Protein 1JK8 (pdb70)

Structure (mmCIF, N/CA/C/O backbone):
data_1JK8
#
_entry.id   1JK8
#
_cell.length_a   66.034
_cell.length_b   42.862
_cell.length_c   87.467
_cell.angle_alpha   90.00
_cell.angle_beta   102.48
_cell.angle_gamma   90.00
#
_symmetry.space_group_name_H-M   'P 1 21 1'
#
loop_
_entity.id
_entity.type
_entity.pdbx_description
1 polymer 'MHC class II HLA-DQ8'
2 polymer 'MHC class II HLA-DQ8'
3 polymer 'insulin B peptide'
4 non-polymer 2-acetamido-2-deoxy-beta-D-glucopyranose
5 water water
#
loop_
_atom_site.group_PDB
_atom_site.id
_atom_site.type_symbol
_atom_site.label_atom_id
_atom_site.label_alt_id
_atom_site.label_comp_id
_atom_site.label_asym_id
_atom_site.label_entity_id
_atom_site.label_seq_id
_atom_site.pdbx_PDB_ins_code
_atom_site.Cartn_x
_atom_site.Cartn_y
_atom_site.Cartn_z
_atom_site.occupancy
_atom_site.B_iso_or_equiv
_atom_site.auth_seq_id
_atom_site.auth_comp_id
_atom_site.auth_asym_id
_atom_site.auth_atom_id
_atom_site.pdbx_PDB_model_num
ATOM 1 N N . VAL A 1 1 ? 26.674 -17.143 18.583 1.00 40.11 2 VAL A N 1
ATOM 2 C CA . VAL A 1 1 ? 27.355 -17.752 19.760 1.00 38.99 2 VAL A CA 1
ATOM 3 C C . VAL A 1 1 ? 28.341 -16.745 20.359 1.00 38.21 2 VAL A C 1
ATOM 4 O O . VAL A 1 1 ? 29.206 -17.100 21.164 1.00 39.27 2 VAL A O 1
ATOM 8 N N . ALA A 1 2 ? 28.203 -15.483 19.960 1.00 34.33 3 ALA A N 1
ATOM 9 C CA . ALA A 1 2 ? 29.078 -14.430 20.465 1.00 30.88 3 ALA A CA 1
ATOM 10 C C . ALA A 1 2 ? 28.550 -13.954 21.812 1.00 29.03 3 ALA A C 1
ATOM 11 O O . ALA A 1 2 ? 27.344 -13.985 22.051 1.00 31.40 3 ALA A O 1
ATOM 13 N N . ASP A 1 3 ? 29.443 -13.525 22.698 1.00 24.91 4 ASP A N 1
ATOM 14 C CA . ASP A 1 3 ? 29.017 -13.042 24.005 1.00 22.70 4 ASP A CA 1
ATOM 15 C C . ASP A 1 3 ? 28.203 -11.757 23.859 1.00 21.16 4 ASP A C 1
ATOM 16 O O . ASP A 1 3 ? 27.316 -11.481 24.662 1.00 17.54 4 ASP A O 1
ATOM 21 N N . HIS A 1 4 ? 28.514 -10.975 22.829 1.00 20.59 5 HIS A N 1
ATOM 22 C CA . HIS A 1 4 ? 27.808 -9.730 22.572 1.00 19.86 5 HIS A CA 1
ATOM 23 C C . HIS A 1 4 ? 27.721 -9.446 21.087 1.00 20.41 5 HIS A C 1
ATOM 24 O O . HIS A 1 4 ? 28.652 -9.717 20.328 1.00 22.13 5 HIS A O 1
ATOM 31 N N . VAL A 1 5 ? 26.591 -8.884 20.683 1.00 21.53 6 VAL A N 1
ATOM 32 C CA . VAL A 1 5 ? 26.350 -8.537 19.295 1.00 20.26 6 VAL A CA 1
ATOM 33 C C . VAL A 1 5 ? 25.975 -7.067 19.255 1.00 19.84 6 VAL A C 1
ATOM 34 O O . VAL A 1 5 ? 25.115 -6.622 20.018 1.00 17.79 6 VAL A O 1
ATOM 38 N N . ALA A 1 6 ? 26.615 -6.313 18.371 1.00 18.97 7 ALA A N 1
ATOM 39 C CA . ALA A 1 6 ? 26.311 -4.899 18.260 1.00 20.10 7 ALA A CA 1
ATOM 40 C C . ALA A 1 6 ? 26.120 -4.458 16.818 1.00 21.17 7 ALA A C 1
ATOM 41 O O . ALA A 1 6 ? 26.759 -4.975 15.903 1.00 22.16 7 ALA A O 1
ATOM 43 N N . SER A 1 7 ? 25.225 -3.497 16.625 1.00 21.05 8 SER A N 1
ATOM 44 C CA . SER A 1 7 ? 24.971 -2.935 15.308 1.00 20.97 8 SER A CA 1
ATOM 45 C C . SER A 1 7 ? 25.313 -1.450 15.370 1.00 22.26 8 SER A C 1
ATOM 46 O O . SER A 1 7 ? 24.474 -0.617 15.719 1.00 25.96 8 SER A O 1
ATOM 49 N N . TYR A 1 8 ? 26.558 -1.115 15.072 1.00 19.69 9 TYR A N 1
ATOM 50 C CA . TYR A 1 8 ? 26.959 0.273 15.103 1.00 19.93 9 TYR A CA 1
ATOM 51 C C . TYR A 1 8 ? 26.671 0.822 13.728 1.00 22.59 9 TYR A C 1
ATOM 52 O O . TYR A 1 8 ? 27.554 1.267 12.981 1.00 21.45 9 TYR A O 1
ATOM 61 N N . GLY A 1 9 A 25.382 0.751 13.417 1.00 23.60 9 GLY A N 1
ATOM 62 C CA . GLY A 1 9 A 24.881 1.191 12.148 1.00 22.82 9 GLY A CA 1
ATOM 63 C C . GLY A 1 9 A 23.701 0.376 11.652 1.00 23.27 9 GLY A C 1
ATOM 64 O O . GLY A 1 9 A 23.865 -0.524 10.834 1.00 23.97 9 GLY A O 1
ATOM 65 N N . VAL A 1 10 ? 22.513 0.649 12.177 1.00 23.40 10 VAL A N 1
ATOM 66 C CA . VAL A 1 10 ? 21.319 -0.008 11.672 1.00 21.03 10 VAL A CA 1
ATOM 67 C C . VAL A 1 10 ? 20.719 1.135 10.869 1.00 19.68 10 VAL A C 1
ATOM 68 O O . VAL A 1 10 ? 20.103 2.047 11.430 1.00 17.21 10 VAL A O 1
ATOM 72 N N . ASN A 1 11 ? 20.945 1.097 9.556 1.00 19.27 11 ASN A N 1
ATOM 73 C CA . ASN A 1 11 ? 20.466 2.144 8.660 1.00 18.33 11 ASN A CA 1
ATOM 74 C C . ASN A 1 11 ? 19.305 1.656 7.807 1.00 18.32 11 ASN A C 1
ATOM 75 O O . ASN A 1 11 ? 19.380 0.606 7.175 1.00 20.12 11 ASN A O 1
ATOM 80 N N . LEU A 1 12 ? 18.238 2.438 7.784 1.00 18.27 12 LEU A N 1
ATOM 81 C CA . LEU A 1 12 ? 17.049 2.094 7.024 1.00 19.90 12 LEU A CA 1
ATOM 82 C C . LEU A 1 12 ? 16.547 3.264 6.179 1.00 19.84 12 LEU A C 1
ATOM 83 O O . LEU A 1 12 ? 16.585 4.404 6.630 1.00 19.89 12 LEU A O 1
ATOM 88 N N . TYR A 1 13 ? 16.099 2.975 4.954 1.00 18.82 13 TYR A N 1
ATOM 89 C CA . TYR A 1 13 ? 15.539 3.994 4.071 1.00 19.55 13 TYR A CA 1
ATOM 90 C C . TYR A 1 13 ? 14.474 3.401 3.150 1.00 19.43 13 TYR A C 1
ATOM 91 O O . TYR A 1 13 ? 14.752 2.484 2.378 1.00 19.89 13 TYR A O 1
ATOM 100 N N . GLN A 1 14 ? 13.263 3.949 3.237 1.00 19.11 14 GLN A N 1
ATOM 101 C CA . GLN A 1 14 ? 12.099 3.504 2.459 1.00 19.52 14 GLN A CA 1
ATOM 102 C C . GLN A 1 14 ? 11.589 4.528 1.458 1.00 20.07 14 GLN A C 1
ATOM 103 O O . GLN A 1 14 ? 11.579 5.725 1.740 1.00 19.41 14 GLN A O 1
ATOM 109 N N . SER A 1 15 ? 11.113 4.042 0.316 1.00 21.28 15 SER A N 1
ATOM 110 C CA . SER A 1 15 ? 10.565 4.917 -0.714 1.00 22.73 15 SER A CA 1
ATOM 111 C C . SER A 1 15 ? 9.232 5.446 -0.203 1.00 23.60 15 SER A C 1
ATOM 112 O O . SER A 1 15 ? 8.851 6.581 -0.479 1.00 22.63 15 SER A O 1
ATOM 115 N N . TYR A 1 16 ? 8.531 4.617 0.562 1.00 25.70 16 TYR A N 1
ATOM 116 C CA . TYR A 1 16 ? 7.255 5.020 1.128 1.00 27.61 16 TYR A CA 1
ATOM 117 C C . TYR A 1 16 ? 7.506 6.123 2.145 1.00 27.22 16 TYR A C 1
ATOM 118 O O . TYR A 1 16 ? 8.120 5.882 3.185 1.00 26.84 16 TYR A O 1
ATOM 127 N N . GLY A 1 17 ? 7.021 7.323 1.844 1.00 25.97 17 GLY A N 1
ATOM 128 C CA . GLY A 1 17 ? 7.217 8.451 2.734 1.00 25.61 17 GLY A CA 1
ATOM 129 C C . GLY A 1 17 ? 7.765 9.640 1.966 1.00 25.68 17 GLY A C 1
ATOM 130 O O . GLY A 1 17 ? 7.018 10.557 1.634 1.00 26.88 17 GLY A O 1
ATOM 131 N N . PRO A 1 18 ? 9.074 9.665 1.683 1.00 26.44 18 PRO A N 1
ATOM 132 C CA . PRO A 1 18 ? 10.052 8.635 2.058 1.00 26.69 18 PRO A CA 1
ATOM 133 C C . PRO A 1 18 ? 10.374 8.734 3.549 1.00 26.46 18 PRO A C 1
ATOM 134 O O . PRO A 1 18 ? 10.099 9.753 4.184 1.00 27.60 18 PRO A O 1
ATOM 138 N N . SER A 1 19 ? 10.967 7.685 4.105 1.00 25.85 19 SER A N 1
ATOM 139 C CA . SER A 1 19 ? 11.318 7.685 5.520 1.00 23.74 19 SER A CA 1
ATOM 140 C C . SER A 1 19 ? 12.518 6.799 5.786 1.00 23.15 19 SER A C 1
ATOM 141 O O . SER A 1 19 ? 12.821 5.895 5.014 1.00 22.91 19 SER A O 1
ATOM 144 N N . GLY A 1 20 ? 13.198 7.062 6.892 1.00 21.86 20 GLY A N 1
ATOM 145 C CA . GLY A 1 20 ? 14.353 6.269 7.236 1.00 19.03 20 GLY A CA 1
ATOM 146 C C . GLY A 1 20 ? 14.556 6.214 8.730 1.00 17.57 20 GLY A C 1
ATOM 147 O O . GLY A 1 20 ? 13.810 6.832 9.494 1.00 16.49 20 GLY A O 1
ATOM 148 N N . GLN A 1 21 ? 15.571 5.469 9.146 1.00 14.44 21 GLN A N 1
ATOM 149 C CA . GLN A 1 21 ? 15.879 5.346 10.556 1.00 14.55 21 GLN A CA 1
ATOM 150 C C . GLN A 1 21 ? 17.365 5.103 10.744 1.00 14.21 21 GLN A C 1
ATOM 151 O O . GLN A 1 21 ? 18.009 4.447 9.927 1.00 14.47 21 GLN A O 1
ATOM 157 N N . TYR A 1 22 ? 17.922 5.689 11.794 1.00 14.00 22 TYR A N 1
ATOM 158 C CA . TYR A 1 22 ? 19.318 5.460 12.112 1.00 13.60 22 TYR A CA 1
ATOM 159 C C . TYR A 1 22 ? 19.403 5.245 13.615 1.00 14.36 22 TYR A C 1
ATOM 160 O O . TYR A 1 22 ? 18.941 6.070 14.407 1.00 16.11 22 TYR A O 1
ATOM 169 N N . SER A 1 23 ? 19.988 4.125 14.007 1.00 14.43 23 SER A N 1
ATOM 170 C CA . SER A 1 23 ? 20.109 3.806 15.416 1.00 13.94 23 SER A CA 1
ATOM 171 C C . SER A 1 23 ? 21.248 2.839 15.653 1.00 13.19 23 SER A C 1
ATOM 172 O O . SER A 1 23 ? 21.798 2.266 14.721 1.00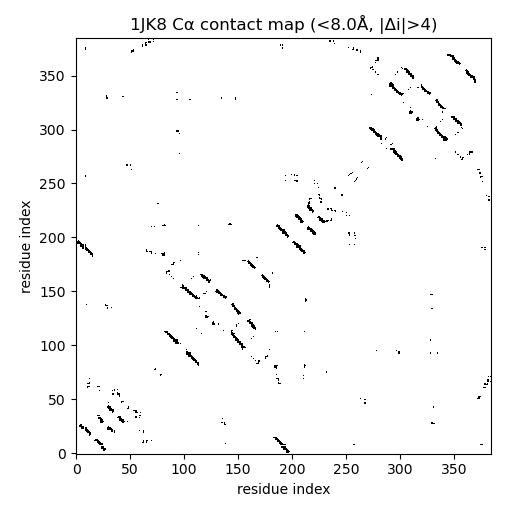 12.94 23 SER A O 1
ATOM 175 N N . HIS A 1 24 ? 21.593 2.667 16.920 1.00 13.81 24 HIS A N 1
ATOM 176 C CA . HIS A 1 24 ? 22.636 1.739 17.305 1.00 13.97 24 HIS A CA 1
ATOM 177 C C . HIS A 1 24 ? 22.023 0.791 18.303 1.00 12.19 24 HIS A C 1
ATOM 178 O O . HIS A 1 24 ? 21.147 1.169 19.072 1.00 10.58 24 HIS A O 1
ATOM 185 N N . GLU A 1 25 ? 22.469 -0.453 18.274 1.00 14.16 25 GLU A N 1
ATOM 186 C CA . GLU A 1 25 ? 21.931 -1.445 19.179 1.00 14.33 25 GLU A CA 1
ATOM 187 C C . GLU A 1 25 ? 23.059 -2.220 19.835 1.00 15.69 25 GLU A C 1
ATOM 188 O O . GLU A 1 25 ? 24.159 -2.322 19.279 1.00 15.25 25 GLU A O 1
ATOM 194 N N . PHE A 1 26 ? 22.780 -2.752 21.021 1.00 14.91 26 PHE A N 1
ATOM 195 C CA . PHE A 1 26 ? 23.745 -3.581 21.723 1.00 14.65 26 PHE A CA 1
ATOM 196 C C . PHE A 1 26 ? 22.979 -4.667 22.474 1.00 14.38 26 PHE A C 1
ATOM 197 O O . PHE A 1 26 ? 22.182 -4.382 23.368 1.00 14.76 26 PHE A O 1
ATOM 205 N N . ASP A 1 27 ? 23.232 -5.911 22.096 1.00 13.84 27 ASP A N 1
ATOM 206 C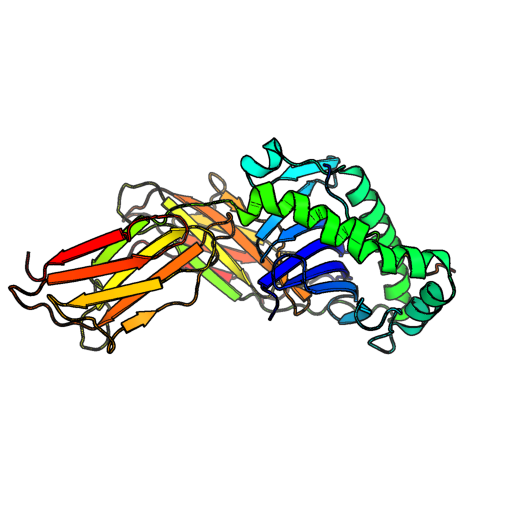 CA . ASP A 1 27 ? 22.569 -7.058 22.690 1.00 14.81 27 ASP A CA 1
ATOM 207 C C . ASP A 1 27 ? 21.059 -6.933 22.560 1.00 16.05 27 ASP A C 1
ATOM 208 O O . ASP A 1 27 ? 20.314 -7.170 23.518 1.00 18.61 27 ASP A O 1
ATOM 213 N N . GLY A 1 28 ? 20.614 -6.542 21.370 1.00 16.14 28 GLY A N 1
ATOM 214 C CA . GLY A 1 28 ? 19.192 -6.429 21.095 1.00 15.35 28 GLY A CA 1
ATOM 215 C C . GLY A 1 28 ? 18.420 -5.224 21.603 1.00 15.32 28 GLY A C 1
ATOM 216 O O . GLY A 1 28 ? 17.205 -5.182 21.430 1.00 17.15 28 GLY A O 1
ATOM 217 N N . ASP A 1 29 ? 19.083 -4.262 22.239 1.00 14.34 29 ASP A N 1
ATOM 218 C CA . ASP A 1 29 ? 18.371 -3.081 22.728 1.00 15.51 29 ASP A CA 1
ATOM 219 C C . ASP A 1 29 ? 18.848 -1.826 21.987 1.00 16.32 29 ASP A C 1
ATOM 220 O O . ASP A 1 29 ? 19.975 -1.777 21.478 1.00 14.99 29 ASP A O 1
ATOM 225 N N . GLU A 1 30 ? 17.979 -0.823 21.904 1.00 15.66 30 GLU A N 1
ATOM 226 C CA . GLU A 1 30 ? 18.318 0.411 21.209 1.00 15.84 30 GLU A CA 1
ATOM 227 C C . GLU A 1 30 ? 19.114 1.364 22.096 1.00 16.71 30 GLU A C 1
ATOM 228 O O . GLU A 1 30 ? 18.614 1.810 23.130 1.00 16.01 30 GLU A O 1
ATOM 234 N N . GLU A 1 31 ? 20.349 1.668 21.697 1.00 15.67 31 GLU A N 1
ATOM 235 C CA . GLU A 1 31 ? 21.182 2.597 22.462 1.00 18.81 31 GLU A CA 1
ATOM 236 C C . GLU A 1 31 ? 20.727 4.010 22.168 1.00 18.60 31 GLU A C 1
ATOM 237 O O . GLU A 1 31 ? 20.691 4.855 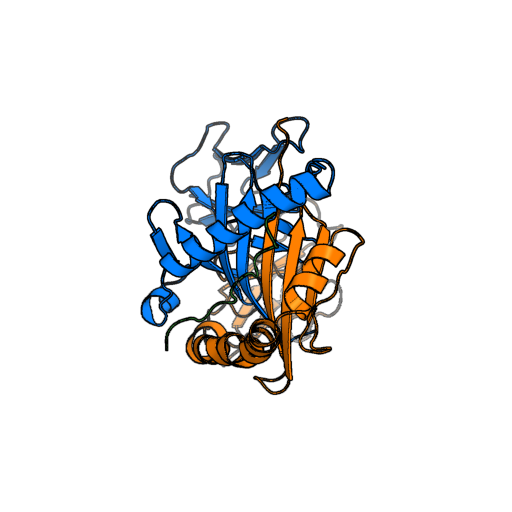23.061 1.00 20.31 31 GLU A O 1
ATOM 243 N N . PHE A 1 32 ? 20.393 4.261 20.906 1.00 18.10 32 PHE A N 1
ATOM 244 C CA . PHE A 1 32 ? 19.923 5.577 20.487 1.00 19.07 32 PHE A CA 1
ATOM 245 C C . PHE A 1 32 ? 19.483 5.565 19.036 1.00 19.69 32 PHE A C 1
ATOM 246 O O . PHE A 1 32 ? 19.790 4.626 18.284 1.00 19.70 32 PHE A O 1
ATOM 254 N N . TYR A 1 33 ? 18.771 6.624 18.655 1.00 17.40 33 TYR A N 1
ATOM 255 C CA . TYR A 1 33 ? 18.316 6.812 17.284 1.00 15.43 33 TYR A CA 1
ATOM 256 C C . TYR A 1 33 ? 18.544 8.276 17.001 1.00 13.92 33 TYR A C 1
ATOM 257 O O . TYR A 1 33 ? 18.633 9.076 17.922 1.00 13.10 33 TYR A O 1
ATOM 266 N N . VAL A 1 34 ? 18.674 8.622 15.730 1.00 13.45 34 VAL A N 1
ATOM 267 C CA . VAL A 1 34 ? 18.880 10.007 15.367 1.00 13.10 34 VAL A CA 1
ATOM 268 C C . VAL A 1 34 ? 17.624 10.563 14.733 1.00 16.43 34 VAL A C 1
ATOM 269 O O . VAL A 1 34 ? 17.162 10.049 13.714 1.00 17.15 34 VAL A O 1
ATOM 273 N N . ASP A 1 35 ? 17.059 11.598 15.348 1.00 18.07 35 ASP A N 1
ATOM 274 C CA . ASP A 1 35 ? 15.876 12.233 14.798 1.00 20.41 35 ASP A CA 1
ATOM 275 C C . ASP A 1 35 ? 16.386 12.820 13.493 1.00 20.86 35 ASP A C 1
ATOM 276 O O . ASP A 1 35 ? 17.178 13.761 13.492 1.00 21.58 35 ASP A O 1
ATOM 281 N N . LEU A 1 36 ? 15.941 12.253 12.382 1.00 21.79 36 LEU A N 1
ATOM 282 C CA . LEU A 1 36 ? 16.408 12.699 11.084 1.00 25.37 36 LEU A CA 1
ATOM 283 C C . LEU A 1 36 ? 15.960 14.103 10.707 1.00 27.22 36 LEU A C 1
ATOM 284 O O . LEU A 1 36 ? 16.716 14.848 10.077 1.00 27.26 36 LEU A O 1
ATOM 289 N N . GLU A 1 37 ? 14.741 14.466 11.097 1.00 29.15 37 GLU A N 1
ATOM 290 C CA . GLU A 1 37 ? 14.215 15.795 10.796 1.00 31.18 37 GLU A CA 1
ATOM 291 C C . GLU A 1 37 ? 14.826 16.886 11.655 1.00 32.06 37 GLU A C 1
ATOM 292 O O . GLU A 1 37 ? 15.046 17.998 11.182 1.00 33.55 37 GLU A O 1
ATOM 298 N N . ARG A 1 38 ? 15.099 16.571 12.916 1.00 31.02 38 ARG A N 1
ATOM 299 C CA . ARG A 1 38 ? 15.664 17.546 13.834 1.00 30.06 38 ARG A CA 1
ATOM 300 C C . ARG A 1 38 ? 17.172 17.446 13.962 1.00 29.06 38 ARG A C 1
ATOM 301 O O . ARG A 1 38 ? 17.796 18.295 14.591 1.00 28.08 38 ARG A O 1
ATOM 309 N N . LYS A 1 39 ? 17.754 16.414 13.361 1.00 27.00 39 LYS A N 1
ATOM 310 C CA . LYS A 1 39 ? 19.188 16.192 13.445 1.00 24.21 39 LYS A CA 1
ATOM 311 C C . LYS A 1 39 ? 19.658 16.238 14.907 1.00 22.70 39 LYS A C 1
ATOM 312 O O . LYS A 1 39 ? 20.536 17.014 15.271 1.00 20.81 39 LYS A O 1
ATOM 318 N N . GLU A 1 40 ? 19.056 15.401 15.744 1.00 21.99 40 GLU A N 1
ATOM 319 C CA . GLU A 1 40 ? 19.422 15.331 17.152 1.00 21.43 40 GLU A CA 1
ATOM 320 C C . GLU A 1 40 ? 19.496 13.868 17.602 1.00 21.34 40 GLU A C 1
ATOM 321 O O . GLU A 1 40 ? 18.599 13.067 17.318 1.00 20.67 40 GLU A O 1
ATOM 327 N N . THR A 1 41 ? 20.580 13.513 18.286 1.00 18.49 41 THR A N 1
ATOM 328 C CA . THR A 1 41 ? 20.740 12.152 18.782 1.00 16.49 41 THR A CA 1
ATOM 329 C C . THR A 1 41 ? 19.884 11.969 20.041 1.00 16.03 41 THR A C 1
ATOM 330 O O . THR A 1 41 ? 19.947 12.779 20.964 1.00 15.78 41 THR A O 1
ATOM 334 N N . VAL A 1 42 ? 19.083 10.909 20.071 1.00 14.31 42 VAL A N 1
ATOM 335 C CA . VAL A 1 42 ? 18.216 10.642 21.213 1.00 15.08 42 VAL A CA 1
ATOM 336 C C . VAL A 1 42 ? 18.606 9.334 21.904 1.00 16.46 42 VAL A C 1
ATOM 337 O O . VAL A 1 42 ? 18.163 8.252 21.497 1.00 18.01 42 VAL A O 1
ATOM 341 N N . TRP A 1 43 ? 19.430 9.429 22.947 1.00 15.19 43 TRP A N 1
ATOM 342 C CA . TRP A 1 43 ? 19.867 8.238 23.675 1.00 14.59 43 TRP A CA 1
ATOM 343 C C . TRP A 1 43 ? 18.736 7.648 24.491 1.00 15.11 43 TRP A C 1
ATOM 344 O O . TRP A 1 43 ? 17.844 8.368 24.942 1.00 15.25 43 TRP A O 1
ATOM 355 N N . GLN A 1 44 ? 18.787 6.339 24.709 1.00 14.28 44 GLN A N 1
ATOM 356 C CA . GLN A 1 44 ? 17.719 5.655 25.431 1.00 15.10 44 GLN A CA 1
ATOM 357 C C . GLN A 1 44 ? 17.871 5.513 26.938 1.00 16.53 44 GLN A C 1
ATOM 358 O O . GLN A 1 44 ? 16.969 5.014 27.610 1.00 16.11 44 GLN A O 1
ATOM 364 N N . LEU A 1 45 ? 19.004 5.945 27.473 1.00 16.77 45 LEU A N 1
ATOM 365 C CA . LEU A 1 45 ? 19.219 5.846 28.911 1.00 17.59 45 LEU A CA 1
ATOM 366 C C . LEU A 1 45 ? 19.972 7.058 29.437 1.00 16.46 45 LEU A C 1
ATOM 367 O O . LEU A 1 45 ? 20.818 7.618 28.752 1.00 15.03 45 LEU A O 1
ATOM 372 N N . PRO A 1 46 ? 19.663 7.479 30.670 1.00 16.68 46 PRO A N 1
ATOM 373 C CA . PRO A 1 46 ? 20.314 8.631 31.300 1.00 16.75 46 PRO A CA 1
ATOM 374 C C . PRO A 1 46 ? 21.801 8.366 31.359 1.00 16.71 46 PRO A C 1
ATOM 375 O O . PRO A 1 46 ? 22.624 9.261 31.167 1.00 19.17 46 PRO A O 1
ATOM 379 N N . LEU A 1 47 ? 22.133 7.112 31.619 1.00 17.90 47 LEU A N 1
ATOM 380 C CA . LEU A 1 47 ? 23.517 6.689 31.704 1.00 18.96 47 LEU A CA 1
ATOM 381 C C . LEU A 1 47 ? 24.230 7.009 30.396 1.00 20.74 47 LEU A C 1
ATOM 382 O O . LEU A 1 47 ? 25.361 7.487 30.410 1.00 20.84 47 LEU A O 1
ATOM 387 N N . PHE A 1 48 ? 23.565 6.758 29.268 1.00 21.13 48 PHE A N 1
ATOM 388 C CA . PHE A 1 48 ? 24.167 7.021 27.960 1.00 22.62 48 PHE A CA 1
ATOM 389 C C . PHE A 1 48 ? 24.313 8.514 27.623 1.00 24.26 48 PHE A C 1
ATOM 390 O O . PHE A 1 48 ? 25.380 8.944 27.166 1.00 24.91 48 PHE A O 1
ATOM 398 N N . ARG A 1 49 ? 23.260 9.303 27.843 1.00 24.32 49 ARG A N 1
ATOM 399 C CA . ARG A 1 49 ? 23.328 10.740 27.561 1.00 27.10 49 ARG A CA 1
ATOM 400 C C . ARG A 1 49 ? 24.462 11.373 28.385 1.00 27.48 49 ARG A C 1
ATOM 401 O O . ARG A 1 49 ? 25.087 12.349 27.972 1.00 27.04 49 ARG A O 1
ATOM 409 N N . ARG A 1 50 ? 24.714 10.802 29.557 1.00 27.32 50 ARG A N 1
ATOM 410 C CA . ARG A 1 50 ? 25.747 11.295 30.456 1.00 26.61 50 ARG A CA 1
ATOM 411 C C . ARG A 1 50 ? 27.185 10.986 30.015 1.00 25.31 50 ARG A C 1
ATOM 412 O O . ARG A 1 50 ? 28.046 11.861 30.069 1.00 23.53 50 ARG A O 1
ATOM 420 N N . PHE A 1 51 ? 27.442 9.755 29.576 1.00 23.20 51 PHE A N 1
ATOM 421 C CA . PHE A 1 51 ? 28.795 9.355 29.185 1.00 22.16 51 PHE A CA 1
ATOM 422 C C . PHE A 1 51 ? 29.151 9.203 27.711 1.00 23.78 51 PHE A C 1
ATOM 423 O O . PHE A 1 51 ? 30.331 9.056 27.378 1.00 24.69 51 PHE A O 1
ATOM 431 N N . ARG A 1 52 ? 28.171 9.216 26.817 1.00 24.51 52 ARG A N 1
ATOM 432 C CA . ARG A 1 52 ? 28.521 9.059 25.412 1.00 25.50 52 ARG A CA 1
ATOM 433 C C . ARG A 1 52 ? 27.901 10.081 24.462 1.00 25.48 52 ARG A C 1
ATOM 434 O O . ARG A 1 52 ? 26.846 10.645 24.737 1.00 25.87 52 ARG A O 1
ATOM 442 N N . ARG A 1 53 ? 28.588 10.335 23.354 1.00 26.09 53 ARG A N 1
ATOM 443 C CA . ARG A 1 53 ? 28.114 11.300 22.375 1.00 28.85 53 ARG A CA 1
ATOM 444 C C . ARG A 1 53 ? 28.345 10.846 20.941 1.00 27.21 53 ARG A C 1
ATOM 445 O O . ARG A 1 53 ? 29.404 10.321 20.597 1.00 24.50 53 ARG A O 1
ATOM 453 N N . PHE A 1 54 ? 27.324 11.052 20.115 1.00 25.98 54 PHE A N 1
ATOM 454 C CA . PHE A 1 54 ? 27.343 10.651 18.714 1.00 24.14 54 PHE A CA 1
ATOM 455 C C . PHE A 1 54 ? 26.841 11.803 17.850 1.00 22.85 54 PHE A C 1
ATOM 456 O O . PHE A 1 54 ? 25.757 12.339 18.090 1.00 24.55 54 PHE A O 1
ATOM 464 N N . ASP A 1 55 ? 27.621 12.174 16.840 1.00 21.49 55 ASP A N 1
ATOM 465 C CA . ASP A 1 55 ? 27.256 13.280 15.954 1.00 21.37 55 ASP A CA 1
ATOM 466 C C . ASP A 1 55 ? 26.112 12.887 15.016 1.00 21.50 55 ASP A C 1
ATOM 467 O O . ASP A 1 55 ? 26.263 12.004 14.179 1.00 23.25 55 ASP A O 1
ATOM 472 N N . PRO A 1 56 ? 24.950 13.550 15.146 1.00 21.86 56 PRO A N 1
ATOM 473 C CA . PRO A 1 56 ? 23.756 13.289 14.328 1.00 21.04 56 PRO A CA 1
ATOM 474 C C . PRO A 1 56 ? 24.041 13.412 12.828 1.00 22.24 56 PRO A C 1
ATOM 475 O O . PRO A 1 56 ? 23.458 12.709 11.997 1.00 21.59 56 PRO A O 1
ATOM 479 N N . GLN A 1 57 ? 24.938 14.323 12.485 1.00 21.37 57 GLN A N 1
ATOM 480 C CA . GLN A 1 57 ? 25.264 14.541 11.097 1.00 21.81 57 GLN A CA 1
ATOM 481 C C . GLN A 1 57 ? 25.723 13.263 10.416 1.00 20.09 57 GLN A C 1
ATOM 482 O O . GLN A 1 57 ? 25.471 13.076 9.233 1.00 19.14 57 GLN A O 1
ATOM 488 N N . PHE A 1 58 ? 26.390 12.383 11.156 1.00 20.79 58 PHE A N 1
ATOM 489 C CA . PHE A 1 58 ? 26.878 11.137 10.559 1.00 20.69 58 PHE A CA 1
ATOM 490 C C . PHE A 1 58 ? 25.719 10.266 10.117 1.00 19.55 58 PHE A C 1
ATOM 491 O O . PHE A 1 58 ? 25.794 9.592 9.088 1.00 19.83 58 PHE A O 1
ATOM 499 N N . ALA A 1 59 ? 24.651 10.271 10.903 1.00 18.65 59 ALA A N 1
ATOM 500 C CA . ALA A 1 59 ? 23.476 9.493 10.559 1.00 19.71 59 ALA A CA 1
ATOM 501 C C . ALA A 1 59 ? 22.911 10.024 9.241 1.00 20.02 59 ALA A C 1
ATOM 502 O O . ALA A 1 59 ? 22.651 9.249 8.319 1.00 20.97 59 ALA A O 1
ATOM 504 N N . LEU A 1 60 ? 22.749 11.343 9.144 1.00 19.63 60 LEU A N 1
ATOM 505 C CA . LEU A 1 60 ? 22.206 11.963 7.934 1.00 20.20 60 LEU A CA 1
ATOM 506 C C . LEU A 1 60 ? 23.000 11.655 6.668 1.00 19.67 60 LEU A C 1
ATOM 507 O O . LEU A 1 60 ? 22.412 11.423 5.609 1.00 19.28 60 LEU A O 1
ATOM 512 N N . THR A 1 61 ? 24.327 11.655 6.776 1.00 17.14 61 THR A N 1
ATOM 513 C CA . THR A 1 61 ? 25.181 11.373 5.631 1.00 16.26 61 THR A CA 1
ATOM 514 C C . THR A 1 61 ? 25.046 9.926 5.141 1.00 15.74 61 THR A C 1
ATOM 515 O O . THR A 1 61 ? 25.031 9.662 3.939 1.00 13.55 61 THR A O 1
ATOM 519 N N . ASN A 1 62 ? 24.951 8.994 6.079 1.00 15.67 62 ASN A N 1
ATOM 520 C CA . ASN A 1 62 ? 24.815 7.585 5.736 1.00 16.65 62 ASN A CA 1
ATOM 521 C C . ASN A 1 62 ? 23.475 7.358 5.060 1.00 16.18 62 ASN A C 1
ATOM 522 O O . ASN A 1 62 ? 23.391 6.757 3.977 1.00 14.52 62 ASN A O 1
ATOM 527 N N . ILE A 1 63 ? 22.428 7.864 5.702 1.00 14.80 63 ILE A N 1
ATOM 528 C CA . ILE A 1 63 ? 21.089 7.732 5.173 1.00 14.46 63 ILE A CA 1
ATOM 529 C C . ILE A 1 63 ? 21.017 8.270 3.756 1.00 14.80 63 ILE A C 1
ATOM 530 O O . ILE A 1 63 ? 20.278 7.741 2.933 1.00 17.01 63 ILE A O 1
ATOM 535 N N . ALA A 1 64 ? 21.798 9.303 3.463 1.00 14.13 64 ALA A N 1
ATOM 536 C CA . ALA A 1 64 ? 21.808 9.886 2.126 1.00 13.97 64 ALA A CA 1
ATOM 537 C C . ALA A 1 64 ? 22.388 8.902 1.111 1.00 15.41 64 ALA A C 1
ATOM 538 O O . ALA A 1 64 ? 21.931 8.832 -0.032 1.00 15.97 64 ALA A O 1
ATOM 540 N N . VAL A 1 65 ? 23.397 8.141 1.523 1.00 15.08 65 VAL A N 1
ATOM 541 C CA . VAL A 1 65 ? 23.986 7.171 0.622 1.00 13.70 65 VAL A CA 1
ATOM 542 C C . VAL A 1 65 ? 23.000 6.020 0.421 1.00 16.37 65 VAL A C 1
ATOM 543 O O . VAL A 1 65 ? 22.931 5.466 -0.668 1.00 17.15 65 VAL A O 1
ATOM 547 N N . LEU A 1 66 ? 22.234 5.663 1.457 1.00 17.26 66 LEU A N 1
ATOM 548 C CA . LEU A 1 66 ? 21.253 4.577 1.325 1.00 18.40 66 LEU A CA 1
ATOM 549 C C . LEU A 1 66 ? 20.200 4.920 0.265 1.00 18.54 66 LEU A C 1
ATOM 550 O O . LEU A 1 66 ? 19.741 4.051 -0.474 1.00 17.50 66 LEU A O 1
ATOM 555 N N . LYS A 1 67 ? 19.811 6.190 0.208 1.00 20.65 67 LYS A N 1
ATOM 556 C CA . LYS A 1 67 ? 18.834 6.657 -0.772 1.00 21.33 67 LYS A CA 1
ATOM 557 C C . LYS A 1 67 ? 19.477 6.468 -2.149 1.00 21.42 67 LYS A C 1
ATOM 558 O O . LYS A 1 67 ? 18.845 5.986 -3.092 1.00 22.13 67 LYS A O 1
ATOM 564 N N . HIS A 1 68 ? 20.749 6.842 -2.242 1.00 20.93 68 HIS A N 1
ATOM 565 C CA . HIS A 1 68 ? 21.521 6.710 -3.469 1.00 19.37 68 HIS A CA 1
ATOM 566 C C . HIS A 1 68 ? 21.554 5.246 -3.900 1.00 19.07 68 HIS A C 1
ATOM 567 O O . HIS A 1 68 ? 21.387 4.942 -5.080 1.00 22.04 68 HIS A O 1
ATOM 574 N N . ASN A 1 69 ? 21.772 4.347 -2.942 1.00 17.14 69 ASN A N 1
ATOM 575 C CA . ASN A 1 69 ? 21.834 2.914 -3.217 1.00 16.50 69 ASN A CA 1
ATOM 576 C C . ASN A 1 69 ? 20.461 2.313 -3.578 1.00 16.58 69 ASN A C 1
ATOM 577 O O . ASN A 1 69 ? 20.339 1.562 -4.551 1.00 15.41 69 ASN A O 1
ATOM 582 N N . LEU A 1 70 ? 19.432 2.647 -2.803 1.00 17.23 70 LEU A N 1
ATOM 583 C CA . LEU A 1 70 ? 18.087 2.126 -3.058 1.00 19.25 70 LEU A CA 1
ATOM 584 C C . LEU A 1 70 ? 17.615 2.356 -4.496 1.00 19.60 70 LEU A C 1
ATOM 585 O O . LEU A 1 70 ? 17.169 1.425 -5.163 1.00 18.91 70 LEU A O 1
ATOM 590 N N . ASN A 1 71 ? 17.710 3.596 -4.967 1.00 20.29 71 ASN A N 1
ATOM 591 C CA . ASN A 1 71 ? 17.278 3.924 -6.324 1.00 21.54 71 ASN A CA 1
ATOM 592 C C . ASN A 1 71 ? 17.988 3.078 -7.357 1.00 21.65 71 ASN A C 1
ATOM 593 O O . ASN A 1 71 ? 17.388 2.635 -8.335 1.00 22.03 71 ASN A O 1
ATOM 598 N N . ILE A 1 72 ? 19.276 2.860 -7.132 1.00 21.05 72 ILE A N 1
ATOM 599 C CA . ILE A 1 72 ? 20.074 2.075 -8.043 1.00 17.88 72 ILE A CA 1
ATOM 600 C C . ILE A 1 72 ? 19.675 0.603 -8.010 1.00 19.74 72 ILE A C 1
ATOM 601 O O . ILE A 1 72 ? 19.641 -0.045 -9.052 1.00 21.21 72 ILE A O 1
ATOM 606 N N . VAL A 1 73 ? 19.358 0.076 -6.830 1.00 20.05 73 VAL A N 1
ATOM 607 C CA . VAL A 1 73 ? 18.973 -1.330 -6.735 1.00 20.25 73 VAL A CA 1
ATOM 608 C C . VAL A 1 73 ? 17.516 -1.558 -7.146 1.00 20.19 73 VAL A C 1
ATOM 609 O O . VAL A 1 73 ? 17.130 -2.665 -7.523 1.00 18.24 73 VAL A O 1
ATOM 613 N N . ILE A 1 74 ? 16.700 -0.517 -7.076 1.00 20.07 74 ILE A N 1
ATOM 614 C CA . ILE A 1 74 ? 15.320 -0.670 -7.508 1.00 21.56 74 ILE A CA 1
ATOM 615 C C . ILE A 1 74 ? 15.376 -0.970 -9.004 1.00 23.53 74 ILE A C 1
ATOM 616 O O . ILE A 1 74 ? 14.668 -1.843 -9.495 1.00 24.79 74 ILE A O 1
ATOM 621 N N . LYS A 1 75 ? 16.239 -0.245 -9.715 1.00 24.60 75 LYS A N 1
ATOM 622 C CA . LYS A 1 75 ? 16.415 -0.426 -11.156 1.00 24.44 75 LYS A CA 1
ATOM 623 C C . LYS A 1 75 ? 17.032 -1.783 -11.453 1.00 23.19 75 LYS A C 1
ATOM 624 O O . LYS A 1 75 ? 16.574 -2.507 -12.327 1.00 22.64 75 LYS A O 1
ATOM 630 N N . ARG A 1 76 ? 18.085 -2.126 -10.727 1.00 22.62 76 ARG A N 1
ATOM 631 C CA . ARG A 1 76 ? 18.741 -3.406 -10.954 1.00 22.96 76 ARG A CA 1
ATOM 632 C C . ARG A 1 76 ? 17.797 -4.603 -10.756 1.00 22.76 76 ARG A C 1
ATOM 633 O O . ARG A 1 76 ? 17.931 -5.612 -11.440 1.00 21.30 76 ARG A O 1
ATOM 641 N N . SER A 1 77 ? 16.842 -4.490 -9.836 1.00 24.51 77 SER A N 1
ATOM 642 C CA . SER A 1 77 ? 15.919 -5.593 -9.565 1.00 26.34 77 SER A CA 1
ATOM 643 C C . SER A 1 77 ? 14.615 -5.498 -10.342 1.00 28.16 77 SER A C 1
ATOM 644 O O . SER A 1 77 ? 13.655 -6.192 -10.022 1.00 28.49 77 SER A O 1
ATOM 647 N N . ASN A 1 78 ? 14.579 -4.647 -11.359 1.00 30.40 78 ASN A N 1
ATOM 648 C CA . ASN A 1 78 ? 13.368 -4.471 -12.149 1.00 34.16 78 ASN A CA 1
ATOM 649 C C . ASN A 1 78 ? 12.219 -4.039 -11.260 1.00 32.51 78 ASN A C 1
ATOM 650 O O . ASN A 1 78 ? 11.084 -4.480 -11.444 1.00 32.45 78 ASN A O 1
ATOM 655 N N . SER A 1 79 ? 12.529 -3.190 -10.286 1.00 30.93 79 SER A N 1
ATOM 656 C CA . SER A 1 79 ? 11.539 -2.657 -9.357 1.00 29.04 79 SER A CA 1
ATOM 657 C C . SER A 1 79 ? 10.845 -3.689 -8.459 1.00 28.18 79 SER A C 1
ATOM 658 O O . SER A 1 79 ? 9.659 -3.544 -8.155 1.00 27.83 79 SER A O 1
ATOM 661 N N . THR A 1 80 ? 11.564 -4.723 -8.034 1.00 26.08 80 THR A N 1
ATOM 662 C CA . THR A 1 80 ? 10.963 -5.730 -7.158 1.00 26.70 80 THR A CA 1
ATOM 663 C C . THR A 1 80 ? 10.550 -5.050 -5.850 1.00 25.98 80 THR A C 1
ATOM 664 O O . THR A 1 80 ? 11.392 -4.525 -5.128 1.00 27.12 80 THR A O 1
ATOM 668 N N . ALA A 1 81 ? 9.253 -5.054 -5.560 1.00 25.25 81 ALA A N 1
ATOM 669 C CA . ALA A 1 81 ? 8.717 -4.440 -4.354 1.00 24.84 81 ALA A CA 1
ATOM 670 C C . ALA A 1 81 ? 8.778 -5.366 -3.133 1.00 25.88 81 ALA A C 1
ATOM 671 O O . ALA A 1 81 ? 8.845 -6.593 -3.257 1.00 25.93 81 ALA A O 1
ATOM 673 N N . ALA A 1 82 ? 8.754 -4.778 -1.944 1.00 25.22 82 ALA A N 1
ATOM 674 C CA . ALA A 1 82 ? 8.812 -5.582 -0.733 1.00 25.93 82 ALA A CA 1
ATOM 675 C C . ALA A 1 82 ? 7.531 -6.375 -0.530 1.00 27.11 82 ALA A C 1
ATOM 676 O O . ALA A 1 82 ? 6.454 -5.970 -0.973 1.00 25.92 82 ALA A O 1
ATOM 678 N N . THR A 1 83 ? 7.673 -7.517 0.137 1.00 27.43 83 THR A N 1
ATOM 679 C CA . THR A 1 83 ? 6.556 -8.383 0.453 1.00 28.00 83 THR A CA 1
ATOM 680 C C . THR A 1 83 ? 6.094 -8.006 1.856 1.00 29.08 83 THR A C 1
ATOM 681 O O . THR A 1 83 ? 6.916 -7.747 2.738 1.00 29.14 83 THR A O 1
ATOM 685 N N . ASN A 1 84 ? 4.783 -7.967 2.059 1.00 29.71 84 ASN A N 1
ATOM 686 C CA . ASN A 1 84 ? 4.241 -7.645 3.370 1.00 31.52 84 ASN A CA 1
ATOM 687 C C . ASN A 1 84 ? 4.248 -8.910 4.229 1.00 33.27 84 ASN A C 1
ATOM 688 O O . ASN A 1 84 ? 4.042 -10.020 3.731 1.00 35.25 84 ASN A O 1
ATOM 693 N N . GLU A 1 85 ? 4.514 -8.751 5.517 1.00 34.13 85 GLU A N 1
ATOM 694 C CA . GLU A 1 85 ? 4.537 -9.894 6.417 1.00 33.30 85 GLU A CA 1
ATOM 695 C C . GLU A 1 85 ? 3.391 -9.739 7.385 1.00 32.35 85 GLU A C 1
ATOM 696 O O . GLU A 1 85 ? 2.868 -8.640 7.557 1.00 30.69 85 GLU A O 1
ATOM 702 N N . VAL A 1 86 ? 2.996 -10.845 8.006 1.00 32.73 86 VAL A N 1
ATOM 703 C CA . VAL A 1 86 ? 1.925 -10.825 8.996 1.00 31.89 86 VAL A CA 1
ATOM 704 C C . VAL A 1 86 ? 2.562 -10.547 10.358 1.00 30.08 86 VAL A C 1
ATOM 705 O O . VAL A 1 86 ? 3.424 -11.297 10.807 1.00 30.77 86 VAL A O 1
ATOM 709 N N . PRO A 1 87 ? 2.157 -9.459 11.022 1.00 28.41 87 PRO A N 1
ATOM 710 C CA . PRO A 1 87 ? 2.709 -9.114 12.335 1.00 26.93 87 PRO A CA 1
ATOM 711 C C . PRO A 1 87 ? 2.193 -10.040 13.431 1.00 26.04 87 PRO A C 1
ATOM 712 O O . PRO A 1 87 ? 1.042 -10.462 13.391 1.00 26.29 87 PRO A O 1
ATOM 716 N N . GLU A 1 88 ? 3.047 -10.355 14.402 1.00 25.67 88 GLU A N 1
ATOM 717 C CA . GLU A 1 88 ? 2.655 -11.172 15.547 1.00 24.46 88 GLU A CA 1
ATOM 718 C C . GLU A 1 88 ? 2.587 -10.182 16.703 1.00 24.19 88 GLU A C 1
ATOM 719 O O . GLU A 1 88 ? 3.561 -9.492 16.995 1.00 24.82 88 GLU A O 1
ATOM 725 N N . VAL A 1 89 ? 1.434 -10.106 17.354 1.00 24.43 89 VAL A N 1
ATOM 726 C CA . VAL A 1 89 ? 1.236 -9.170 18.457 1.00 23.47 89 VAL A CA 1
ATOM 727 C C . VAL A 1 89 ? 1.102 -9.880 19.805 1.00 24.99 89 VAL A C 1
ATOM 728 O O . VAL A 1 89 ? 0.366 -10.870 19.930 1.00 25.92 89 VAL A O 1
ATOM 732 N N . THR A 1 90 ? 1.814 -9.374 20.811 1.00 22.81 90 THR A N 1
ATOM 733 C CA . THR A 1 90 ? 1.757 -9.950 22.146 1.00 21.00 90 THR A CA 1
ATOM 734 C C . THR A 1 90 ? 1.704 -8.839 23.190 1.00 21.62 90 THR A C 1
ATOM 735 O O . THR A 1 90 ? 2.513 -7.906 23.167 1.00 21.35 90 THR A O 1
ATOM 739 N N . VAL A 1 91 ? 0.729 -8.938 24.092 1.00 20.34 91 VAL A N 1
ATOM 740 C CA . VAL A 1 91 ? 0.543 -7.947 25.142 1.00 19.89 91 VAL A CA 1
ATOM 741 C C . VAL A 1 91 ? 0.785 -8.550 26.513 1.00 21.52 91 VAL A C 1
ATOM 742 O O . VAL A 1 91 ? 0.328 -9.662 26.814 1.00 20.28 91 VAL A O 1
ATOM 746 N N . PHE A 1 92 ? 1.506 -7.806 27.347 1.00 22.22 92 PHE A N 1
ATOM 747 C CA . PHE A 1 92 ? 1.827 -8.264 28.695 1.00 22.41 92 PHE A CA 1
ATOM 748 C C . PHE A 1 92 ? 2.230 -7.107 29.611 1.00 21.78 92 PHE A C 1
ATOM 749 O O . PHE A 1 92 ? 2.651 -6.038 29.162 1.00 22.49 92 PHE A O 1
ATOM 757 N N . SER A 1 93 ? 2.088 -7.344 30.904 1.00 20.51 93 SER A N 1
ATOM 758 C CA . SER A 1 93 ? 2.392 -6.354 31.927 1.00 19.73 93 SER A CA 1
ATOM 759 C C . SER A 1 93 ? 3.890 -6.258 32.212 1.00 18.63 93 SER A C 1
ATOM 760 O O . SER A 1 93 ? 4.610 -7.256 32.100 1.00 19.67 93 SER A O 1
ATOM 763 N N . LYS A 1 94 ? 4.357 -5.065 32.581 1.00 16.60 94 LYS A N 1
ATOM 764 C CA . LYS A 1 94 ? 5.768 -4.871 32.917 1.00 16.98 94 LYS A CA 1
ATOM 765 C C . LYS A 1 94 ? 6.043 -5.326 34.354 1.00 17.29 94 LYS A C 1
ATOM 766 O O . LYS A 1 94 ? 7.119 -5.847 34.659 1.00 17.84 94 LYS A O 1
ATOM 772 N N . SER A 1 95 ? 5.063 -5.135 35.229 1.00 18.09 95 SER A N 1
ATOM 773 C CA . SER A 1 95 ? 5.210 -5.495 36.639 1.00 21.10 95 SER A CA 1
ATOM 774 C C . SER A 1 95 ? 4.008 -6.295 37.113 1.00 22.06 95 SER A C 1
ATOM 775 O O . SER A 1 95 ? 2.929 -6.204 36.537 1.00 20.66 95 SER A O 1
ATOM 778 N N . PRO A 1 96 ? 4.179 -7.099 38.174 1.00 23.85 96 PRO A N 1
ATOM 779 C CA . PRO A 1 96 ? 3.035 -7.870 38.659 1.00 25.22 96 PRO A CA 1
ATOM 780 C C . PRO A 1 96 ? 1.861 -6.901 38.800 1.00 25.18 96 PRO A C 1
ATOM 781 O O . PRO A 1 96 ? 2.038 -5.771 39.247 1.00 23.43 96 PRO A O 1
ATOM 785 N N . VAL A 1 97 ? 0.671 -7.329 38.405 1.00 26.45 97 VAL A N 1
ATOM 786 C CA . VAL A 1 97 ? -0.483 -6.446 38.486 1.00 27.90 97 VAL A CA 1
ATOM 787 C C . VAL A 1 97 ? -1.171 -6.440 39.843 1.00 28.06 97 VAL A C 1
ATOM 788 O O . VAL A 1 97 ? -1.699 -7.457 40.283 1.00 28.41 97 VAL A O 1
ATOM 792 N N . THR A 1 98 ? -1.166 -5.281 40.492 1.00 28.57 98 THR A N 1
ATOM 793 C CA . THR A 1 98 ? -1.806 -5.111 41.788 1.00 29.75 98 THR A CA 1
ATOM 794 C C . THR A 1 98 ? -2.695 -3.879 41.681 1.00 29.68 98 THR A C 1
ATOM 795 O O . THR A 1 98 ? -2.219 -2.769 41.435 1.00 29.77 98 THR A O 1
ATOM 799 N N . LEU A 1 99 ? -3.993 -4.087 41.859 1.00 29.58 99 LEU A N 1
ATOM 800 C CA . LEU A 1 99 ? -4.963 -3.012 41.757 1.00 29.19 99 LEU A CA 1
ATOM 801 C C . LEU A 1 99 ? -4.595 -1.746 42.519 1.00 28.73 99 LEU A C 1
ATOM 802 O O . LEU A 1 99 ? -4.196 -1.795 43.680 1.00 28.40 99 LEU A O 1
ATOM 807 N N . GLY A 1 100 ? -4.733 -0.611 41.841 1.00 28.39 100 GLY A N 1
ATOM 808 C CA . GLY A 1 100 ? -4.438 0.668 42.451 1.00 27.62 100 GLY A CA 1
ATOM 809 C C . GLY A 1 100 ? -2.988 1.072 42.331 1.00 29.56 100 GLY A C 1
ATOM 810 O O . GLY A 1 100 ? -2.651 2.230 42.581 1.00 29.11 100 GLY A O 1
ATOM 811 N N . GLN A 1 101 ? -2.131 0.132 41.930 1.00 30.25 101 GLN A N 1
ATOM 812 C CA . GLN A 1 101 ? -0.698 0.399 41.812 1.00 30.04 101 GLN A CA 1
ATOM 813 C C . GLN A 1 101 ? -0.247 0.671 40.379 1.00 29.58 101 GLN A C 1
ATOM 814 O O . GLN A 1 101 ? -0.337 -0.195 39.511 1.00 30.68 101 GLN A O 1
ATOM 820 N N . PRO A 1 102 ? 0.260 1.884 40.116 1.00 28.95 102 PRO A N 1
ATOM 821 C CA . PRO A 1 102 ? 0.733 2.276 38.782 1.00 28.48 102 PRO A CA 1
ATOM 822 C C . PRO A 1 102 ? 1.572 1.197 38.107 1.00 28.03 102 PRO A C 1
ATOM 823 O O . PRO A 1 102 ? 2.451 0.605 38.728 1.00 29.21 102 PRO A O 1
ATOM 827 N N . ASN A 1 103 ? 1.302 0.947 36.831 1.00 26.88 103 ASN A N 1
ATOM 828 C CA . ASN A 1 103 ? 2.027 -0.074 36.085 1.00 25.29 103 ASN A CA 1
ATOM 829 C C . ASN A 1 103 ? 2.207 0.395 34.643 1.00 26.42 103 ASN A C 1
ATOM 830 O O . ASN A 1 103 ? 1.971 1.565 34.319 1.00 27.63 103 ASN A O 1
ATOM 835 N N . THR A 1 104 ? 2.623 -0.527 33.782 1.00 25.34 104 THR A N 1
ATOM 836 C CA . THR A 1 104 ? 2.814 -0.229 32.374 1.00 24.09 104 THR A CA 1
ATOM 837 C C . THR A 1 104 ? 2.519 -1.465 31.538 1.00 23.79 104 THR A C 1
ATOM 838 O O . THR A 1 104 ? 3.037 -2.547 31.819 1.00 24.67 104 THR A O 1
ATOM 842 N N . LEU A 1 105 ? 1.678 -1.313 30.521 1.00 22.57 105 LEU A N 1
ATOM 843 C CA . LEU A 1 105 ? 1.376 -2.434 29.640 1.00 21.85 105 LEU A CA 1
ATOM 844 C C . LEU A 1 105 ? 2.384 -2.387 28.505 1.00 21.16 105 LEU A C 1
ATOM 845 O O . LEU A 1 105 ? 2.781 -1.310 28.063 1.00 20.02 105 LEU A O 1
ATOM 850 N N . ILE A 1 106 ? 2.799 -3.556 28.035 1.00 20.76 106 ILE A N 1
ATOM 851 C CA . ILE A 1 106 ? 3.768 -3.635 26.955 1.00 18.93 106 ILE A CA 1
ATOM 852 C C . ILE A 1 106 ? 3.170 -4.404 25.777 1.00 19.42 106 ILE A C 1
ATOM 853 O O . ILE A 1 106 ? 2.675 -5.523 25.943 1.00 18.99 106 ILE A O 1
ATOM 858 N N . CYS A 1 107 ? 3.208 -3.788 24.596 1.00 18.65 107 CYS A N 1
ATOM 859 C CA . CYS A 1 107 ? 2.679 -4.404 23.382 1.00 19.60 107 CYS A CA 1
ATOM 860 C C . CYS A 1 107 ? 3.790 -4.613 22.374 1.00 19.71 107 CYS A C 1
ATOM 861 O O . CYS A 1 107 ? 4.292 -3.657 21.781 1.00 19.70 107 CYS A O 1
ATOM 864 N N . LEU A 1 108 ? 4.152 -5.874 22.176 1.00 19.60 108 LEU A N 1
ATOM 865 C CA . LEU A 1 108 ? 5.219 -6.248 21.262 1.00 19.48 108 LEU A CA 1
ATOM 866 C C . LEU A 1 108 ? 4.674 -6.646 19.889 1.00 19.34 108 LEU A C 1
ATOM 867 O O . LEU A 1 108 ? 3.863 -7.573 19.768 1.00 17.61 108 LEU A O 1
ATOM 872 N N . VAL A 1 109 ? 5.124 -5.936 18.856 1.00 18.41 109 VAL A N 1
ATOM 873 C CA . VAL A 1 109 ? 4.706 -6.226 17.488 1.00 16.82 109 VAL A CA 1
ATOM 874 C C . VAL A 1 109 ? 5.924 -6.836 16.794 1.00 16.74 109 VAL A C 1
ATOM 875 O O . VAL A 1 109 ? 6.877 -6.147 16.452 1.00 16.64 109 VAL A O 1
ATOM 879 N N . ASP A 1 110 ? 5.885 -8.152 16.621 1.00 18.18 110 ASP A N 1
ATOM 880 C CA . ASP A 1 110 ? 6.984 -8.891 16.025 1.00 19.24 110 ASP A CA 1
ATOM 881 C C . ASP A 1 110 ? 6.811 -9.184 14.526 1.00 20.99 110 ASP A C 1
ATOM 882 O O . ASP A 1 110 ? 5.715 -9.065 13.974 1.00 21.88 110 ASP A O 1
ATOM 887 N N . ASN A 1 111 ? 7.913 -9.570 13.884 1.00 23.21 111 ASN A N 1
ATOM 888 C CA . ASN A 1 111 ? 7.939 -9.892 12.454 1.00 23.52 111 ASN A CA 1
ATOM 889 C C . ASN A 1 111 ? 7.300 -8.795 11.611 1.00 22.58 111 ASN A C 1
ATOM 890 O O . ASN A 1 111 ? 6.370 -9.041 10.848 1.00 22.83 111 ASN A O 1
ATOM 895 N N . ILE A 1 112 ? 7.801 -7.577 11.757 1.00 22.60 112 ILE A N 1
ATOM 896 C CA . ILE A 1 112 ? 7.270 -6.464 10.993 1.00 21.88 112 ILE A CA 1
ATOM 897 C C . ILE A 1 112 ? 8.083 -6.230 9.727 1.00 22.78 112 ILE A C 1
ATOM 898 O O . ILE A 1 112 ? 9.315 -6.217 9.759 1.00 21.78 112 ILE A O 1
ATOM 903 N N . PHE A 1 113 ? 7.383 -6.050 8.613 1.00 24.06 113 PHE A N 1
ATOM 904 C CA . PHE A 1 113 ? 8.021 -5.759 7.332 1.00 24.31 113 PHE A CA 1
ATOM 905 C C . PHE A 1 113 ? 6.980 -5.556 6.247 1.00 24.52 113 PHE A C 1
ATOM 906 O O . PHE A 1 113 ? 6.092 -6.389 6.065 1.00 24.30 113 PHE A O 1
ATOM 914 N N . PRO A 1 114 ? 7.077 -4.437 5.509 1.00 23.84 114 PRO A N 1
ATOM 915 C CA . PRO A 1 114 ? 8.118 -3.425 5.699 1.00 22.47 114 PRO A CA 1
ATOM 916 C C . PRO A 1 114 ? 7.913 -2.635 6.993 1.00 23.16 114 PRO A C 1
ATOM 917 O O . PRO A 1 114 ? 6.861 -2.727 7.631 1.00 24.69 114 PRO A O 1
ATOM 921 N N . PRO A 1 115 ? 8.926 -1.858 7.410 1.00 22.53 115 PRO A N 1
ATOM 922 C CA . PRO A 1 115 ? 8.807 -1.066 8.641 1.00 22.34 115 PRO A CA 1
ATOM 923 C C . PRO A 1 115 ? 7.852 0.137 8.561 1.00 21.61 115 PRO A C 1
ATOM 924 O O . PRO A 1 115 ? 8.288 1.288 8.547 1.00 21.88 115 PRO A O 1
ATOM 928 N N . VAL A 1 116 ? 6.551 -0.143 8.500 1.00 20.01 116 VAL A N 1
ATOM 929 C CA . VAL A 1 116 ? 5.514 0.890 8.458 1.00 18.52 116 VAL A CA 1
ATOM 930 C C . VAL A 1 116 ? 4.396 0.269 9.291 1.00 20.66 116 VAL A C 1
ATOM 931 O O . VAL A 1 116 ? 3.818 -0.754 8.912 1.00 21.84 116 VAL A O 1
ATOM 935 N N . VAL A 1 117 ? 4.092 0.867 10.434 1.00 20.52 117 VAL A N 1
ATOM 936 C CA . VAL A 1 117 ? 3.080 0.285 11.294 1.00 21.60 117 VAL A CA 1
ATOM 937 C C . VAL A 1 117 ? 2.368 1.338 12.123 1.00 23.13 117 VAL A C 1
ATOM 938 O O . VAL A 1 117 ? 2.888 2.428 12.350 1.00 23.63 117 VAL A O 1
ATOM 942 N N . ASN A 1 118 ? 1.157 1.016 12.553 1.00 25.93 118 ASN A N 1
ATOM 943 C CA . ASN A 1 118 ? 0.385 1.932 13.379 1.00 28.07 118 ASN A CA 1
ATOM 944 C C . ASN A 1 118 ? 0.002 1.184 14.639 1.00 26.96 118 ASN A C 1
ATOM 945 O O . ASN A 1 118 ? -0.811 0.266 14.600 1.00 27.69 118 ASN A O 1
ATOM 950 N N . ILE A 1 119 ? 0.610 1.571 15.751 1.00 26.11 119 ILE A N 1
ATOM 951 C CA . ILE A 1 119 ? 0.345 0.937 17.027 1.00 24.32 119 ILE A CA 1
ATOM 952 C C . ILE A 1 119 ? -0.283 1.933 17.988 1.00 23.73 119 ILE A C 1
ATOM 953 O O . ILE A 1 119 ? 0.357 2.888 18.416 1.00 23.24 119 ILE A O 1
ATOM 958 N N . THR A 1 120 ? -1.549 1.709 18.310 1.00 22.75 120 THR A N 1
ATOM 959 C CA . THR A 1 120 ? -2.258 2.585 19.227 1.00 23.66 120 THR A CA 1
ATOM 960 C C . THR A 1 120 ? -2.973 1.743 20.277 1.00 24.42 120 THR A C 1
ATOM 961 O O . THR A 1 120 ? -3.152 0.532 20.093 1.00 25.51 120 THR A O 1
ATOM 965 N N . TRP A 1 121 ? -3.379 2.380 21.373 1.00 24.23 121 TRP A N 1
ATOM 966 C CA . TRP A 1 121 ? -4.062 1.676 22.454 1.00 23.58 121 TRP A CA 1
ATOM 967 C C . TRP A 1 121 ? -5.516 2.087 22.654 1.00 25.64 121 TRP A C 1
ATOM 968 O O . TRP A 1 121 ? -5.916 3.212 22.331 1.00 25.75 121 TRP A O 1
ATOM 979 N N . LEU A 1 122 ? -6.294 1.153 23.199 1.00 26.51 122 LEU A N 1
ATOM 980 C CA . LEU A 1 122 ? -7.702 1.377 23.506 1.00 27.42 122 LEU A CA 1
ATOM 981 C C . LEU A 1 122 ? -7.955 1.074 24.979 1.00 27.71 122 LEU A C 1
ATOM 982 O O . LEU A 1 122 ? -7.493 0.065 25.513 1.00 27.40 122 LEU A O 1
ATOM 987 N N . SER A 1 123 ? -8.696 1.968 25.619 1.00 26.62 123 SER A N 1
ATOM 988 C CA . SER A 1 123 ? -9.050 1.854 27.021 1.00 25.66 123 SER A CA 1
ATOM 989 C C . SER A 1 123 ? -10.573 1.798 27.064 1.00 25.56 123 SER A C 1
ATOM 990 O O . SER A 1 123 ? -11.243 2.804 26.825 1.00 24.27 123 SER A O 1
ATOM 993 N N . ASN A 1 124 ? -11.115 0.625 27.373 1.00 26.96 124 ASN A N 1
ATOM 994 C CA . ASN A 1 124 ? -12.563 0.430 27.410 1.00 27.73 124 ASN A CA 1
ATOM 995 C C . ASN A 1 124 ? -13.151 0.905 26.085 1.00 28.44 124 ASN A C 1
ATOM 996 O O . ASN A 1 124 ? -14.098 1.685 26.056 1.00 27.81 124 ASN A O 1
ATOM 1001 N N . GLY A 1 125 ? -12.545 0.455 24.991 1.00 30.00 125 GLY A N 1
ATOM 1002 C CA . GLY A 1 125 ? -13.025 0.808 23.666 1.00 31.07 125 GLY A CA 1
ATOM 1003 C C . GLY A 1 125 ? -12.719 2.204 23.163 1.00 32.33 125 GLY A C 1
ATOM 1004 O O . GLY A 1 125 ? -13.057 2.538 22.028 1.00 32.49 125 GLY A O 1
ATOM 1005 N N . HIS A 1 126 ? -12.080 3.026 23.985 1.00 34.38 126 HIS A N 1
ATOM 1006 C CA . HIS A 1 126 ? -11.762 4.390 23.572 1.00 37.03 126 HIS A CA 1
ATOM 1007 C C . HIS A 1 126 ? -10.274 4.580 23.275 1.00 37.19 126 HIS A C 1
ATOM 1008 O O . HIS A 1 126 ? -9.420 3.986 23.931 1.00 37.32 126 HIS A O 1
ATOM 1015 N N . SER A 1 127 ? -9.973 5.397 22.268 1.00 37.71 127 SER A N 1
ATOM 1016 C CA . SER A 1 127 ? -8.592 5.664 21.878 1.00 38.58 127 SER A CA 1
ATOM 1017 C C . SER A 1 127 ? -7.841 6.297 23.032 1.00 37.94 127 SER A C 1
ATOM 1018 O O . SER A 1 127 ? -8.368 7.169 23.719 1.00 38.25 127 SER A O 1
ATOM 1021 N N . VAL A 1 128 ? -6.612 5.853 23.250 1.00 37.68 128 VAL A N 1
ATOM 1022 C CA . VAL A 1 128 ? -5.804 6.398 24.329 1.00 38.31 128 VAL A CA 1
ATOM 1023 C C . VAL A 1 128 ? -4.504 6.947 23.789 1.00 38.40 128 VAL A C 1
ATOM 1024 O O . VAL A 1 128 ? -3.725 6.222 23.172 1.00 39.24 128 VAL A O 1
ATOM 1028 N N . THR A 1 129 ? -4.267 8.228 24.035 1.00 37.67 129 THR A N 1
ATOM 1029 C CA . THR A 1 129 ? -3.054 8.865 23.564 1.00 38.04 129 THR A CA 1
ATOM 1030 C C . THR A 1 129 ? -2.069 9.158 24.703 1.00 37.46 129 THR A C 1
ATOM 1031 O O . THR A 1 129 ? -0.856 9.004 24.537 1.00 37.25 129 THR A O 1
ATOM 1035 N N . GLU A 1 130 ? -2.591 9.557 25.860 1.00 36.40 130 GLU A N 1
ATOM 1036 C CA . GLU A 1 130 ? -1.748 9.884 27.010 1.00 35.56 130 GLU A CA 1
ATOM 1037 C C . GLU A 1 130 ? -1.042 8.676 27.609 1.00 33.15 130 GLU A C 1
ATOM 1038 O O . GLU A 1 130 ? -1.614 7.582 27.696 1.00 33.55 130 GLU A O 1
ATOM 1044 N N . GLY A 1 131 ? 0.205 8.881 28.021 1.00 28.92 131 GLY A N 1
ATOM 1045 C CA . GLY A 1 131 ? 0.972 7.805 28.617 1.00 24.89 131 GLY A CA 1
ATOM 1046 C C . GLY A 1 131 ? 1.412 6.732 27.643 1.00 23.14 131 GLY A C 1
ATOM 1047 O O . GLY A 1 131 ? 1.944 5.697 28.060 1.00 24.10 131 GLY A O 1
ATOM 1048 N N . VAL A 1 132 ? 1.186 6.973 26.351 1.00 21.99 132 VAL A N 1
ATOM 1049 C CA . VAL A 1 132 ? 1.570 6.039 25.295 1.00 19.74 132 VAL A CA 1
ATOM 1050 C C . VAL A 1 132 ? 2.973 6.389 24.800 1.00 20.21 132 VAL A C 1
ATOM 1051 O O . VAL A 1 132 ? 3.355 7.552 24.746 1.00 19.87 132 VAL A O 1
ATOM 1055 N N . SER A 1 133 ? 3.735 5.373 24.428 1.00 20.87 133 SER A N 1
ATOM 1056 C CA . SER A 1 133 ? 5.095 5.583 23.975 1.00 20.69 133 SER A CA 1
ATOM 1057 C C . SER A 1 133 ? 5.513 4.367 23.142 1.00 20.35 133 SER A C 1
ATOM 1058 O O . SER A 1 133 ? 4.794 3.364 23.106 1.00 21.72 133 SER A O 1
ATOM 1061 N N . GLU A 1 134 ? 6.658 4.443 22.470 1.00 17.04 134 GLU A N 1
ATOM 1062 C CA . GLU A 1 134 ? 7.109 3.309 21.675 1.00 15.54 134 GLU A CA 1
ATOM 1063 C C . GLU A 1 134 ? 8.598 3.335 21.310 1.00 14.16 134 GLU A C 1
ATOM 1064 O O . GLU A 1 134 ? 9.220 4.395 21.221 1.00 9.99 134 GLU A O 1
ATOM 1070 N N . THR A 1 135 ? 9.166 2.154 21.106 1.00 12.34 135 THR A N 1
ATOM 1071 C CA . THR A 1 135 ? 10.567 2.051 20.719 1.00 13.48 135 THR A CA 1
ATOM 1072 C C . THR A 1 135 ? 10.636 2.368 19.230 1.00 13.38 135 THR A C 1
ATOM 1073 O O . THR A 1 135 ? 9.605 2.576 18.582 1.00 15.85 135 THR A O 1
ATOM 1077 N N . SER A 1 136 ? 11.851 2.396 18.688 1.00 12.56 136 SER A N 1
ATOM 1078 C CA . SER A 1 136 ? 12.051 2.608 17.254 1.00 11.94 136 SER A CA 1
ATOM 1079 C C . SER A 1 136 ? 11.892 1.199 16.670 1.00 12.27 136 SER A C 1
ATOM 1080 O O . SER A 1 136 ? 11.452 0.287 17.364 1.00 11.22 136 SER A O 1
ATOM 1083 N N . PHE A 1 137 ? 12.246 1.006 15.406 1.00 12.40 137 PHE A N 1
ATOM 1084 C CA . PHE A 1 137 ? 12.179 -0.329 14.843 1.00 12.10 137 PHE A CA 1
ATOM 1085 C C . PHE A 1 137 ? 13.482 -1.044 15.237 1.00 14.07 137 PHE A C 1
ATOM 1086 O O . PHE A 1 137 ? 14.574 -0.579 14.917 1.00 12.27 137 PHE A O 1
ATOM 1094 N N . LEU A 1 138 ? 13.362 -2.156 15.961 1.00 14.71 138 LEU A N 1
ATOM 1095 C CA . LEU A 1 138 ? 14.533 -2.926 16.372 1.00 15.21 138 LEU A CA 1
ATOM 1096 C C . LEU A 1 138 ? 14.772 -3.964 15.299 1.00 14.25 138 LEU A C 1
ATOM 1097 O O . LEU A 1 138 ? 13.820 -4.533 14.762 1.00 15.23 138 LEU A O 1
ATOM 1102 N N . SER A 1 139 ? 16.037 -4.209 14.979 1.00 13.74 139 SER A N 1
ATOM 1103 C CA . SER A 1 139 ? 16.372 -5.166 13.932 1.00 14.15 139 SER A CA 1
ATOM 1104 C C . SER A 1 139 ? 16.235 -6.637 14.339 1.00 15.24 139 SER A C 1
ATOM 1105 O O . SER A 1 139 ? 16.146 -6.965 15.522 1.00 14.59 139 SER A O 1
ATOM 1108 N N . LYS A 1 140 ? 16.210 -7.508 13.328 1.00 17.30 140 LYS A N 1
ATOM 1109 C CA . LYS A 1 140 ? 16.087 -8.957 13.498 1.00 18.33 140 LYS A CA 1
ATOM 1110 C C . LYS A 1 140 ? 17.051 -9.593 12.497 1.00 18.95 140 LYS A C 1
ATOM 1111 O O . LYS A 1 140 ? 17.205 -9.104 11.379 1.00 21.75 140 LYS A O 1
ATOM 1117 N N . SER A 1 141 ? 17.700 -10.681 12.886 1.00 19.84 141 SER A N 1
ATOM 1118 C CA . SER A 1 141 ? 18.651 -11.342 11.999 1.00 18.14 141 SER A CA 1
ATOM 1119 C C . SER A 1 141 ? 18.032 -11.747 10.662 1.00 18.63 141 SER A C 1
ATOM 1120 O O . SER A 1 141 ? 18.740 -11.905 9.661 1.00 19.23 141 SER A O 1
ATOM 1123 N N . ASP A 1 142 ? 16.715 -11.914 10.637 1.00 18.88 142 ASP A N 1
ATOM 1124 C CA . ASP A 1 142 ? 16.032 -12.306 9.406 1.00 21.37 142 ASP A CA 1
ATOM 1125 C C . ASP A 1 142 ? 15.715 -11.078 8.535 1.00 20.82 142 ASP A C 1
ATOM 1126 O O . ASP A 1 142 ? 15.100 -11.199 7.473 1.00 19.84 142 ASP A O 1
ATOM 1131 N N . HIS A 1 143 ? 16.128 -9.906 9.019 1.00 19.81 143 HIS A N 1
ATOM 1132 C CA . HIS A 1 143 ? 15.956 -8.625 8.338 1.00 19.89 143 HIS A CA 1
ATOM 1133 C C . HIS A 1 143 ? 14.598 -7.954 8.441 1.00 21.48 143 HIS A C 1
ATOM 1134 O O . HIS A 1 143 ? 14.326 -6.953 7.767 1.00 22.32 143 HIS A O 1
ATOM 1141 N N . SER A 1 144 ? 13.746 -8.500 9.297 1.00 20.49 144 SER A N 1
ATOM 1142 C CA . SER A 1 144 ? 12.452 -7.894 9.539 1.00 20.06 144 SER A CA 1
ATOM 1143 C C . SER A 1 144 ? 12.724 -7.061 10.791 1.00 18.97 144 SER A C 1
ATOM 1144 O O . SER A 1 144 ? 13.866 -6.990 11.241 1.00 16.96 144 SER A O 1
ATOM 1147 N N . PHE A 1 145 ? 11.690 -6.442 11.355 1.00 19.20 145 PHE A N 1
ATOM 1148 C CA . PHE A 1 145 ? 11.857 -5.624 12.555 1.00 18.34 145 PHE A CA 1
ATOM 1149 C C . PHE A 1 145 ? 10.804 -5.968 13.592 1.00 18.12 145 PHE A C 1
ATOM 1150 O O . PHE A 1 145 ? 9.907 -6.769 13.348 1.00 20.35 145 PHE A O 1
ATOM 1158 N N . PHE A 1 146 ? 10.936 -5.372 14.765 1.00 16.47 146 PHE A N 1
ATOM 1159 C CA . PHE A 1 146 ? 9.943 -5.538 15.805 1.00 16.93 146 PHE A CA 1
ATOM 1160 C C . PHE A 1 146 ? 9.938 -4.207 16.527 1.00 18.61 146 PHE A C 1
ATOM 1161 O O . PHE A 1 146 ? 10.973 -3.545 16.626 1.00 21.16 146 PHE A O 1
ATOM 1169 N N . LYS A 1 147 ? 8.762 -3.780 16.967 1.00 18.72 147 LYS A N 1
ATOM 1170 C CA . LYS A 1 147 ? 8.624 -2.516 17.670 1.00 16.36 147 LYS A CA 1
ATOM 1171 C C . LYS A 1 147 ? 7.756 -2.761 18.888 1.00 17.00 147 LYS A C 1
ATOM 1172 O O . LYS A 1 147 ? 6.818 -3.549 18.829 1.00 15.58 147 LYS A O 1
ATOM 1178 N N . ILE A 1 148 ? 8.062 -2.060 19.976 1.00 17.50 148 ILE A N 1
ATOM 1179 C CA . ILE A 1 148 ? 7.357 -2.219 21.241 1.00 17.92 148 ILE A CA 1
ATOM 1180 C C . ILE A 1 148 ? 6.691 -0.930 21.693 1.00 18.00 148 ILE A C 1
ATOM 1181 O O . ILE A 1 148 ? 7.340 0.108 21.783 1.00 19.81 148 ILE A O 1
ATOM 1186 N N . SER A 1 149 ? 5.397 -1.008 21.986 1.00 17.90 149 SER A N 1
ATOM 1187 C CA . SER A 1 149 ? 4.634 0.155 22.422 1.00 19.65 149 SER A CA 1
ATOM 1188 C C . SER A 1 149 ? 4.275 0.071 23.904 1.00 20.26 149 SER A C 1
ATOM 1189 O O . SER A 1 149 ? 3.993 -1.009 24.427 1.00 20.00 149 SER A O 1
ATOM 1192 N N . TYR A 1 150 ? 4.267 1.225 24.562 1.00 19.16 150 TYR A N 1
ATOM 1193 C CA . TYR A 1 150 ? 3.993 1.298 25.991 1.00 19.47 150 TYR A CA 1
ATOM 1194 C C . TYR A 1 150 ? 2.779 2.141 26.348 1.00 20.04 150 TYR A C 1
ATOM 1195 O O . TYR A 1 150 ? 2.492 3.148 25.700 1.00 19.26 150 TYR A O 1
ATOM 1204 N N . LEU A 1 151 ? 2.087 1.714 27.400 1.00 19.94 151 LEU A N 1
ATOM 1205 C CA . LEU A 1 151 ? 0.915 2.397 27.927 1.00 20.61 151 LEU A CA 1
ATOM 1206 C C . LEU A 1 151 ? 0.995 2.364 29.451 1.00 20.96 151 LEU A C 1
ATOM 1207 O O . LEU A 1 151 ? 0.805 1.316 30.076 1.00 20.52 151 LEU A O 1
ATOM 1212 N N . THR A 1 152 ? 1.299 3.502 30.053 1.00 20.02 152 THR A N 1
ATOM 1213 C CA . THR A 1 152 ? 1.367 3.553 31.494 1.00 20.43 152 THR A CA 1
ATOM 1214 C C . THR A 1 152 ? -0.094 3.490 31.919 1.00 22.06 152 THR A C 1
ATOM 1215 O O . THR A 1 152 ? -0.951 4.037 31.233 1.00 22.79 152 THR A O 1
ATOM 1219 N N . PHE A 1 153 ? -0.396 2.802 33.017 1.00 22.67 153 PHE A N 1
ATOM 1220 C CA . PHE A 1 153 ? -1.784 2.712 33.444 1.00 23.50 153 PHE A CA 1
ATOM 1221 C C . PHE A 1 153 ? -1.982 2.378 34.913 1.00 24.16 153 PHE A C 1
ATOM 1222 O O . PHE A 1 153 ? -1.083 1.875 35.589 1.00 23.33 153 PHE A O 1
ATOM 1230 N N . LEU A 1 154 ? -3.193 2.653 35.385 1.00 24.21 154 LEU A N 1
ATOM 1231 C CA . LEU A 1 154 ? -3.574 2.391 36.760 1.00 23.99 154 LEU A CA 1
ATOM 1232 C C . LEU A 1 154 ? -4.486 1.167 36.713 1.00 23.57 154 LEU A C 1
ATOM 1233 O O . LEU A 1 154 ? -5.617 1.243 36.238 1.00 21.80 154 LEU A O 1
ATOM 1238 N N . PRO A 1 155 ? -3.998 0.017 37.194 1.00 23.78 155 PRO A N 1
ATOM 1239 C CA . PRO A 1 155 ? -4.787 -1.213 37.191 1.00 24.77 155 PRO A CA 1
ATOM 1240 C C . PRO A 1 155 ? -6.147 -1.011 37.833 1.00 26.07 155 PRO A C 1
ATOM 1241 O O . PRO A 1 155 ? -6.243 -0.581 38.980 1.00 26.37 155 PRO A O 1
ATOM 1245 N N . SER A 1 156 ? -7.199 -1.308 37.082 1.00 27.61 156 SER A N 1
ATOM 1246 C CA . SER A 1 156 ? -8.555 -1.165 37.588 1.00 28.39 156 SER A CA 1
ATOM 1247 C C . SER A 1 156 ? -9.441 -2.297 37.129 1.00 29.58 156 SER A C 1
ATOM 1248 O O . SER A 1 156 ? -9.309 -2.795 36.016 1.00 30.20 156 SER A O 1
ATOM 1251 N N . ALA A 1 157 ? -10.353 -2.695 37.997 1.00 30.76 157 ALA A N 1
ATOM 1252 C CA . ALA A 1 157 ? -11.287 -3.758 37.680 1.00 31.51 157 ALA A CA 1
ATOM 1253 C C . ALA A 1 157 ? -12.301 -3.246 36.658 1.00 30.96 157 ALA A C 1
ATOM 1254 O O . ALA A 1 157 ? -12.933 -4.028 35.945 1.00 32.18 157 ALA A O 1
ATOM 1256 N N . ASP A 1 158 ? -12.446 -1.926 36.580 1.00 29.03 158 ASP A N 1
ATOM 1257 C CA . ASP A 1 158 ? -13.399 -1.332 35.652 1.00 26.30 158 ASP A CA 1
ATOM 1258 C C . ASP A 1 158 ? -12.751 -0.808 34.370 1.00 25.10 158 ASP A C 1
ATOM 1259 O O . ASP A 1 158 ? -13.322 0.044 33.677 1.00 25.00 158 ASP A O 1
ATOM 1264 N N . GLU A 1 159 ? -11.573 -1.326 34.040 1.00 23.70 159 GLU A N 1
ATOM 1265 C CA . GLU A 1 159 ? -10.884 -0.867 32.841 1.00 23.67 159 GLU A CA 1
ATOM 1266 C C . GLU A 1 159 ? -10.134 -1.982 32.127 1.00 23.63 159 GLU A C 1
ATOM 1267 O O . GLU A 1 159 ? -9.378 -2.723 32.752 1.00 24.62 159 GLU A O 1
ATOM 1273 N N . ILE A 1 160 ? -10.333 -2.090 30.816 1.00 22.17 160 ILE A N 1
ATOM 1274 C CA . ILE A 1 160 ? -9.674 -3.123 30.022 1.00 21.07 160 ILE A CA 1
ATOM 1275 C C . ILE A 1 160 ? -8.952 -2.513 28.815 1.00 22.11 160 ILE A C 1
ATOM 1276 O O . ILE A 1 160 ? -9.169 -1.343 28.476 1.00 23.42 160 ILE A O 1
ATOM 1281 N N . TYR A 1 161 ? -8.094 -3.290 28.159 1.00 20.39 161 TYR A N 1
ATOM 1282 C CA . TYR A 1 161 ? -7.351 -2.741 27.038 1.00 20.83 161 TYR A CA 1
ATOM 1283 C C . TYR A 1 161 ? -7.209 -3.620 25.818 1.00 23.05 161 TYR A C 1
ATOM 1284 O O . TYR A 1 161 ? -7.490 -4.820 25.834 1.00 25.28 161 TYR A O 1
ATOM 1293 N N . ASP A 1 162 ? -6.753 -2.978 24.753 1.00 24.31 162 ASP A N 1
ATOM 1294 C CA . ASP A 1 162 ? -6.528 -3.618 23.475 1.00 24.84 162 ASP A CA 1
ATOM 1295 C C . ASP A 1 162 ? -5.374 -2.881 22.833 1.00 24.78 162 ASP A C 1
ATOM 1296 O O . ASP A 1 162 ? -5.312 -1.652 22.894 1.00 23.52 162 ASP A O 1
ATOM 1301 N N . CYS A 1 163 ? -4.451 -3.625 22.238 1.00 24.49 163 CYS A N 1
ATOM 1302 C CA . CYS A 1 163 ? -3.343 -3.008 21.528 1.00 24.24 163 CYS A CA 1
ATOM 1303 C C . CYS A 1 163 ? -3.790 -3.069 20.074 1.00 24.56 163 CYS A C 1
ATOM 1304 O O . CYS A 1 163 ? -3.999 -4.154 19.534 1.00 25.10 163 CYS A O 1
ATOM 1307 N N . LYS A 1 164 ? -3.957 -1.920 19.437 1.00 25.55 164 LYS A N 1
ATOM 1308 C CA . LYS A 1 164 ? -4.402 -1.921 18.053 1.00 26.05 164 LYS A CA 1
ATOM 1309 C C . LYS A 1 164 ? -3.238 -1.816 17.079 1.00 26.28 164 LYS A C 1
ATOM 1310 O O . LYS A 1 164 ? -2.519 -0.817 17.062 1.00 26.98 164 LYS A O 1
ATOM 1316 N N . VAL A 1 165 ? -3.053 -2.854 16.270 1.00 25.65 165 VAL A N 1
ATOM 1317 C CA . VAL A 1 165 ? -1.972 -2.871 15.293 1.00 26.27 165 VAL A CA 1
ATOM 1318 C C . VAL A 1 165 ? -2.483 -2.776 13.846 1.00 27.47 165 VAL A C 1
ATOM 1319 O O . VAL A 1 165 ? -3.332 -3.562 13.417 1.00 26.59 165 VAL A O 1
ATOM 1323 N N . GLU A 1 166 ? -1.959 -1.803 13.102 1.00 28.97 166 GLU A N 1
ATOM 1324 C CA . GLU A 1 166 ? -2.331 -1.593 11.703 1.00 29.42 166 GLU A CA 1
ATOM 1325 C C . GLU A 1 166 ? -1.093 -1.760 10.832 1.00 29.04 166 GLU A C 1
ATOM 1326 O O . GLU A 1 166 ? -0.097 -1.052 11.008 1.00 27.48 166 GLU A O 1
ATOM 1332 N N . HIS A 1 167 ? -1.174 -2.705 9.896 1.00 28.48 167 HIS A N 1
ATOM 1333 C CA . HIS A 1 167 ? -0.074 -3.036 8.993 1.00 27.59 167 HIS A CA 1
ATOM 1334 C C . HIS A 1 167 ? -0.641 -3.586 7.684 1.00 27.74 167 HIS A C 1
ATOM 1335 O O . HIS A 1 167 ? -1.581 -4.382 7.708 1.00 27.31 167 HIS A O 1
ATOM 1342 N N . TRP A 1 168 ? -0.063 -3.195 6.549 1.00 26.71 168 TRP A N 1
ATOM 1343 C CA . TRP A 1 168 ? -0.558 -3.675 5.257 1.00 25.95 168 TRP A CA 1
ATOM 1344 C C . TRP A 1 168 ? -0.550 -5.189 5.160 1.00 27.10 168 TRP A C 1
ATOM 1345 O O . TRP A 1 168 ? -1.144 -5.751 4.242 1.00 29.08 168 TRP A O 1
ATOM 1356 N N . GLY A 1 169 ? 0.135 -5.846 6.090 1.00 28.31 169 GLY A N 1
ATOM 1357 C CA . GLY A 1 169 ? 0.201 -7.296 6.079 1.00 29.40 169 GLY A CA 1
ATOM 1358 C C . GLY A 1 169 ? -0.978 -7.927 6.802 1.00 32.11 169 GLY A C 1
ATOM 1359 O O . GLY A 1 169 ? -1.031 -9.146 6.979 1.00 33.04 169 GLY A O 1
ATOM 1360 N N . LEU A 1 170 ? -1.923 -7.089 7.222 1.00 32.69 170 LEU A N 1
ATOM 1361 C CA . LEU A 1 170 ? -3.116 -7.551 7.920 1.00 34.47 170 LEU A CA 1
ATOM 1362 C C . LEU A 1 170 ? -4.385 -7.203 7.145 1.00 36.73 170 LEU A C 1
ATOM 1363 O O . LEU A 1 170 ? -4.582 -6.055 6.740 1.00 36.21 170 LEU A O 1
ATOM 1368 N N . ASP A 1 171 ? -5.246 -8.197 6.953 1.00 38.22 171 ASP A N 1
ATOM 1369 C CA . ASP A 1 171 ? -6.497 -7.998 6.236 1.00 40.30 171 ASP A CA 1
ATOM 1370 C C . ASP A 1 171 ? -7.310 -6.853 6.846 1.00 40.99 171 ASP A C 1
ATOM 1371 O O . ASP A 1 171 ? -8.074 -6.186 6.149 1.00 41.50 171 ASP A O 1
ATOM 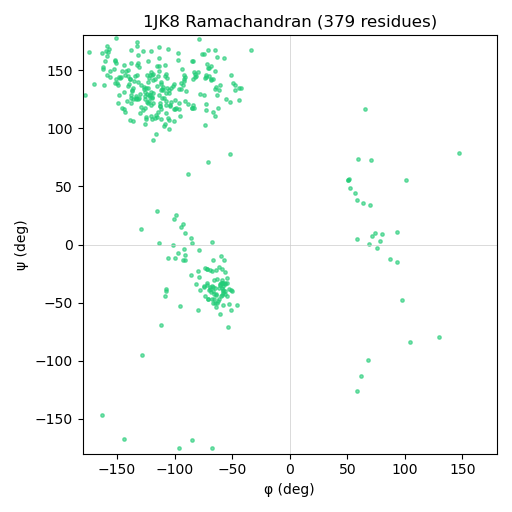1376 N N . GLU A 1 172 ? -7.133 -6.638 8.150 1.00 42.02 172 GLU A N 1
ATOM 1377 C CA . GLU A 1 172 ? -7.815 -5.576 8.897 1.00 41.48 172 GLU A CA 1
ATOM 1378 C C . GLU A 1 172 ? -7.101 -5.331 10.234 1.00 40.19 172 GLU A C 1
ATOM 1379 O O . GLU A 1 172 ? -6.301 -6.150 10.672 1.00 39.77 172 GLU A O 1
ATOM 1385 N N . PRO A 1 173 ? -7.384 -4.199 10.896 1.00 39.62 173 PRO A N 1
ATOM 1386 C CA . PRO A 1 173 ? -6.748 -3.886 12.180 1.00 39.62 173 PRO A CA 1
ATOM 1387 C C . PRO A 1 173 ? -6.778 -5.065 13.154 1.00 40.05 173 PRO A C 1
ATOM 1388 O O . PRO A 1 173 ? -7.794 -5.751 13.280 1.00 40.68 173 PRO A O 1
ATOM 1392 N N . LEU A 1 174 ? -5.659 -5.293 13.838 1.00 38.21 174 LEU A N 1
ATOM 1393 C CA . LEU A 1 174 ? -5.551 -6.392 14.788 1.00 36.34 174 LEU A CA 1
ATOM 1394 C C . LEU A 1 174 ? -5.730 -5.875 16.213 1.00 36.09 174 LEU A C 1
ATOM 1395 O O . LEU A 1 174 ? -5.209 -4.821 16.570 1.00 35.44 174 LEU A O 1
ATOM 1400 N N . LEU A 1 175 ? -6.472 -6.624 17.022 1.00 35.52 175 LEU A N 1
ATOM 1401 C CA . LEU A 1 175 ? -6.731 -6.236 18.399 1.00 35.34 175 LEU A CA 1
ATOM 1402 C C . LEU A 1 175 ? -6.354 -7.316 19.407 1.00 35.03 175 LEU A C 1
ATOM 1403 O O . LEU A 1 175 ? -6.915 -8.413 19.393 1.00 35.04 175 LEU A O 1
ATOM 1408 N N . LYS A 1 176 ? -5.395 -7.005 20.275 1.00 33.36 176 LYS A N 1
ATOM 1409 C CA . LYS A 1 176 ? -4.971 -7.936 21.315 1.00 31.94 176 LYS A CA 1
ATOM 1410 C C . LYS A 1 176 ? -5.433 -7.418 22.668 1.00 30.66 176 LYS A C 1
ATOM 1411 O O . LYS A 1 176 ? -4.846 -6.496 23.247 1.00 29.00 176 LYS A O 1
ATOM 1417 N N . HIS A 1 177 ? -6.505 -8.028 23.152 1.00 29.06 177 HIS A N 1
ATOM 1418 C CA . HIS A 1 177 ? -7.125 -7.662 24.416 1.00 28.82 177 HIS A CA 1
ATOM 1419 C C . HIS A 1 177 ? -6.272 -7.983 25.636 1.00 28.46 177 HIS A C 1
ATOM 1420 O O . HIS A 1 177 ? -5.454 -8.895 25.613 1.00 29.10 177 HIS A O 1
ATOM 1427 N N . TRP A 1 178 ? -6.482 -7.230 26.708 1.00 29.30 178 TRP A N 1
ATOM 1428 C CA . TRP A 1 178 ? -5.753 -7.441 27.951 1.00 29.82 178 TRP A CA 1
ATOM 1429 C C . TRP A 1 178 ? -6.486 -6.786 29.120 1.00 31.14 178 TRP A C 1
ATOM 1430 O O . TRP A 1 178 ? -6.975 -5.657 29.005 1.00 32.07 178 TRP A O 1
ATOM 1441 N N . GLU A 1 179 ? -6.552 -7.492 30.245 1.00 31.36 179 GLU A N 1
ATOM 1442 C CA . GLU A 1 179 ? -7.203 -6.966 31.444 1.00 33.26 179 GLU A CA 1
ATOM 1443 C C . GLU A 1 179 ? -6.726 -7.673 32.715 1.00 33.13 179 GLU A C 1
ATOM 1444 O O . GLU A 1 179 ? -6.437 -8.867 32.706 1.00 32.57 179 GLU A O 1
ATOM 1450 N N . PRO A 1 180 ? -6.638 -6.933 33.831 1.00 34.10 180 PRO A N 1
ATOM 1451 C CA . PRO A 1 180 ? -6.184 -7.521 35.093 1.00 34.94 180 PRO A CA 1
ATOM 1452 C C . PRO A 1 180 ? -6.915 -8.792 35.506 1.00 35.31 180 PRO A C 1
ATOM 1453 O O . PRO A 1 180 ? -7.855 -8.751 36.291 1.00 37.92 180 PRO A O 1
ATOM 1457 N N . GLU A 1 181 ? -6.745 -9.818 35.094 1.00 75.97 181 GLU A N 1
ATOM 1458 C CA . GLU A 1 181 ? -7.511 -11.007 35.460 1.00 88.41 181 GLU A CA 1
ATOM 1459 C C . GLU A 1 181 ? -7.630 -11.154 36.974 1.00 96.15 181 GLU A C 1
ATOM 1460 O O . GLU A 1 181 ? -7.004 -10.352 37.698 1.00 102.71 181 GLU A O 1
ATOM 1467 N N . SER B 2 1 ? -3.003 -1.429 -0.549 1.00 45.98 3 SER B N 1
ATOM 1468 C CA . SER B 2 1 ? -1.637 -1.467 0.064 1.00 45.37 3 SER B CA 1
ATOM 1469 C C . SER B 2 1 ? -0.578 -0.944 -0.915 1.00 44.61 3 SER B C 1
ATOM 1470 O O . SER B 2 1 ? -0.356 -1.534 -1.978 1.00 45.04 3 SER B O 1
ATOM 1473 N N . PRO B 2 2 ? 0.085 0.182 -0.569 1.00 43.47 4 PRO B N 1
ATOM 1474 C CA . PRO B 2 2 ? 1.122 0.802 -1.403 1.00 42.28 4 PRO B CA 1
ATOM 1475 C C . PRO B 2 2 ? 2.325 -0.095 -1.580 1.00 40.80 4 PRO B C 1
ATOM 1476 O O . PRO B 2 2 ? 2.518 -1.041 -0.821 1.00 41.19 4 PRO B O 1
ATOM 1480 N N . GLU B 2 3 ? 3.131 0.176 -2.595 1.00 39.20 5 GLU B N 1
ATOM 1481 C CA . GLU B 2 3 ? 4.314 -0.640 -2.774 1.00 38.26 5 GLU B CA 1
ATOM 1482 C C . GLU B 2 3 ? 5.429 0.044 -2.032 1.00 37.02 5 GLU B C 1
ATOM 1483 O O . GLU B 2 3 ? 5.507 1.273 -2.007 1.00 37.18 5 GLU B O 1
ATOM 1489 N N . ASP B 2 4 ? 6.285 -0.759 -1.416 1.00 34.26 6 ASP B N 1
ATOM 1490 C CA . ASP B 2 4 ? 7.391 -0.222 -0.659 1.00 31.61 6 ASP B CA 1
ATOM 1491 C C . ASP B 2 4 ? 8.727 -0.818 -1.088 1.00 29.56 6 ASP B C 1
ATOM 1492 O O . ASP B 2 4 ? 8.865 -2.032 -1.295 1.00 28.32 6 ASP B O 1
ATOM 1497 N N . PHE B 2 5 ? 9.705 0.063 -1.231 1.00 26.03 7 PHE B N 1
ATOM 1498 C CA . PHE B 2 5 ? 11.049 -0.337 -1.597 1.00 24.16 7 PHE B CA 1
ATOM 1499 C C . PHE B 2 5 ? 11.904 0.001 -0.386 1.00 21.29 7 PHE B C 1
ATOM 1500 O O . PHE B 2 5 ? 12.067 1.160 -0.021 1.00 19.05 7 PHE B O 1
ATOM 1508 N N . VAL B 2 6 ? 12.431 -1.037 0.246 1.00 19.26 8 VAL B N 1
ATOM 1509 C CA . VAL B 2 6 ? 13.221 -0.871 1.449 1.00 16.27 8 VAL B CA 1
ATOM 1510 C C . VAL B 2 6 ? 14.701 -1.195 1.286 1.00 17.65 8 VAL B C 1
ATOM 1511 O O . VAL B 2 6 ? 15.083 -2.177 0.633 1.00 14.52 8 VAL B O 1
ATOM 1515 N N . TYR B 2 7 ? 15.541 -0.355 1.879 1.00 18.04 9 TYR B N 1
ATOM 1516 C CA . TYR B 2 7 ? 16.973 -0.595 1.835 1.00 17.85 9 TYR B CA 1
ATOM 1517 C C . TYR B 2 7 ? 17.467 -0.678 3.272 1.00 18.43 9 TYR B C 1
ATOM 1518 O O . TYR B 2 7 ? 16.965 0.025 4.149 1.00 18.91 9 TYR B O 1
ATOM 1527 N N . GLN B 2 8 ? 18.433 -1.553 3.515 1.00 16.80 10 GLN B N 1
ATOM 1528 C CA . GLN B 2 8 ? 18.984 -1.689 4.845 1.00 15.35 10 GLN B CA 1
ATOM 1529 C C . GLN B 2 8 ? 20.490 -1.873 4.804 1.00 15.09 10 GLN B C 1
ATOM 1530 O O . GLN B 2 8 ? 21.033 -2.580 3.950 1.00 13.41 10 GLN B O 1
ATOM 1536 N N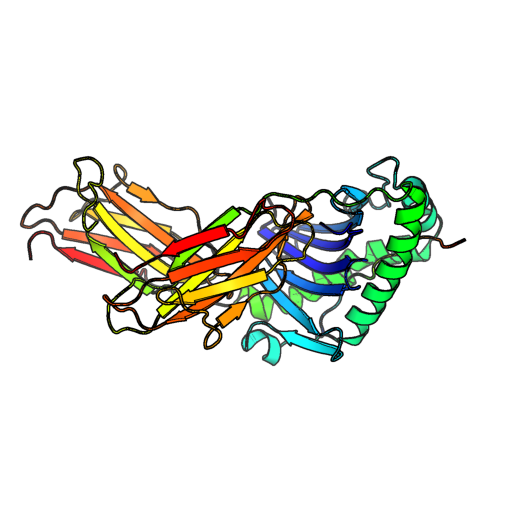 . PHE B 2 9 ? 21.163 -1.199 5.720 1.00 14.52 11 PHE B N 1
ATOM 1537 C CA . PHE B 2 9 ? 22.597 -1.342 5.849 1.00 13.90 11 PHE B CA 1
ATOM 1538 C C . PHE B 2 9 ? 22.842 -1.572 7.316 1.00 13.06 11 PHE B C 1
ATOM 1539 O O . PHE B 2 9 ? 22.403 -0.783 8.152 1.00 13.26 11 PHE B O 1
ATOM 1547 N N . LYS B 2 10 ? 23.538 -2.657 7.623 1.00 13.00 12 LYS B N 1
ATOM 1548 C CA . LYS B 2 10 ? 23.851 -2.991 9.001 1.00 12.04 12 LYS B CA 1
ATOM 1549 C C . LYS B 2 10 ? 25.360 -3.161 9.221 1.00 12.71 12 LYS B C 1
ATOM 1550 O O . LYS B 2 10 ? 26.005 -3.957 8.544 1.00 14.07 12 LYS B O 1
ATOM 1556 N N . GLY B 2 11 ? 25.918 -2.388 10.146 1.00 11.76 13 GLY B N 1
ATOM 1557 C CA . GLY B 2 11 ? 27.331 -2.499 10.458 1.00 13.75 13 GLY B CA 1
ATOM 1558 C C . GLY B 2 11 ? 27.343 -3.226 11.784 1.00 15.69 13 GLY B C 1
ATOM 1559 O O . GLY B 2 11 ? 27.001 -2.632 12.812 1.00 14.59 13 GLY B O 1
ATOM 1560 N N . MET B 2 12 ? 27.735 -4.502 11.773 1.00 15.28 14 MET B N 1
ATOM 1561 C CA . MET B 2 12 ? 27.706 -5.309 12.989 1.00 15.50 14 MET B CA 1
ATOM 1562 C C . MET B 2 12 ? 29.036 -5.834 13.513 1.00 14.55 14 MET B C 1
ATOM 1563 O O . MET B 2 12 ? 29.911 -6.229 12.751 1.00 15.16 14 MET B O 1
ATOM 1568 N N . CYS B 2 13 ? 29.153 -5.852 14.837 1.00 14.95 15 CYS B N 1
ATOM 1569 C CA . CYS B 2 13 ? 30.346 -6.315 15.527 1.00 15.67 15 CYS B CA 1
ATOM 1570 C C . CYS B 2 13 ? 29.970 -7.479 16.434 1.00 16.28 15 CYS B C 1
ATOM 1571 O O . CYS B 2 1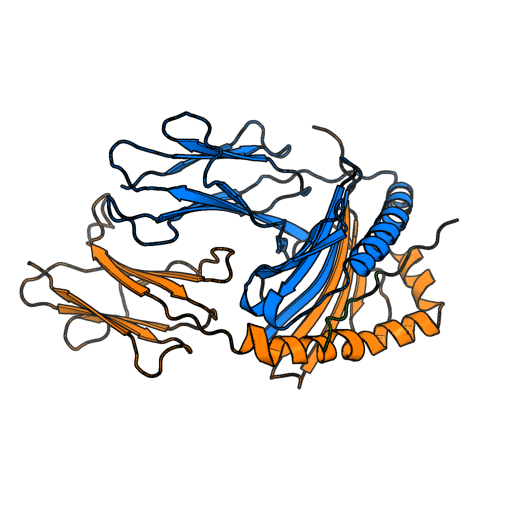3 ? 29.005 -7.387 17.184 1.00 16.83 15 CYS B O 1
ATOM 1574 N N . TYR B 2 14 ? 30.730 -8.567 16.365 1.00 17.00 16 TYR B N 1
ATOM 1575 C CA . TYR B 2 14 ? 30.492 -9.734 17.210 1.00 16.76 16 TYR B CA 1
ATOM 1576 C C . TYR B 2 14 ? 31.656 -9.899 18.202 1.00 17.19 16 TYR B C 1
ATOM 1577 O O . TYR B 2 14 ? 32.808 -10.078 17.798 1.00 17.20 16 TYR B O 1
ATOM 1586 N N . PHE B 2 15 ? 31.345 -9.835 19.498 1.00 18.79 17 PHE B N 1
ATOM 1587 C CA . PHE B 2 15 ? 32.351 -9.939 20.563 1.00 18.55 17 PHE B CA 1
ATOM 1588 C C . PHE B 2 15 ? 32.268 -11.228 21.377 1.00 20.25 17 PHE B C 1
ATOM 1589 O O . PHE B 2 15 ? 31.195 -11.614 21.848 1.00 18.79 17 PHE B O 1
ATOM 1597 N N . THR B 2 16 ? 33.424 -11.853 21.580 1.00 22.39 18 THR B N 1
ATOM 1598 C CA . THR B 2 16 ? 33.539 -13.086 22.357 1.00 22.28 18 THR B CA 1
ATOM 1599 C C . THR B 2 16 ? 34.779 -12.967 23.236 1.00 24.14 18 THR B C 1
ATOM 1600 O O . THR B 2 16 ? 35.867 -12.700 22.721 1.00 22.43 18 THR B O 1
ATOM 1604 N N . ASN B 2 17 ? 34.614 -13.167 24.546 1.00 27.38 19 ASN B N 1
ATOM 1605 C CA . ASN B 2 17 ? 35.726 -13.108 25.504 1.00 30.36 19 ASN B CA 1
ATOM 1606 C C . ASN B 2 17 ? 36.391 -11.729 25.474 1.00 30.61 19 ASN B C 1
ATOM 1607 O O . ASN B 2 17 ? 37.502 -11.575 24.961 1.00 31.78 19 ASN B O 1
ATOM 1612 N N . GLY B 2 18 ? 35.715 -10.725 26.028 1.00 29.77 20 GLY B N 1
ATOM 1613 C CA . GLY B 2 18 ? 36.268 -9.383 26.013 1.00 28.45 20 GLY B CA 1
ATOM 1614 C C . GLY B 2 18 ? 36.483 -9.021 24.559 1.00 28.80 20 GLY B C 1
ATOM 1615 O O . GLY B 2 18 ? 35.557 -9.109 23.761 1.00 29.96 20 GLY B O 1
ATOM 1616 N N . THR B 2 19 ? 37.690 -8.615 24.195 1.00 29.73 21 THR B N 1
ATOM 1617 C CA . THR B 2 19 ? 37.954 -8.292 22.799 1.00 31.33 21 THR B CA 1
ATOM 1618 C C . THR B 2 19 ? 38.978 -9.267 22.239 1.00 30.94 21 THR B C 1
ATOM 1619 O O . THR B 2 19 ? 39.741 -8.934 21.334 1.00 30.32 21 THR B O 1
ATOM 1623 N N . GLU B 2 20 ? 38.980 -10.479 22.799 1.00 32.20 22 GLU B N 1
ATOM 1624 C CA . GLU B 2 20 ? 39.892 -11.545 22.382 1.00 31.97 22 GLU B CA 1
ATOM 1625 C C . GLU B 2 20 ? 39.545 -11.923 20.950 1.00 29.91 22 GLU B C 1
ATOM 1626 O O . GLU B 2 20 ? 40.408 -11.990 20.076 1.00 29.29 22 GLU B O 1
ATOM 1632 N N . ARG B 2 21 ? 38.267 -12.178 20.724 1.00 26.35 23 ARG B N 1
ATOM 1633 C CA . ARG B 2 21 ? 37.797 -12.522 19.400 1.00 25.54 23 ARG B CA 1
ATOM 1634 C C . ARG B 2 21 ? 36.754 -11.489 18.990 1.00 24.60 23 ARG B C 1
ATOM 1635 O O . ARG B 2 21 ? 35.736 -11.314 19.655 1.00 24.56 23 ARG B O 1
ATOM 1643 N N . VAL B 2 22 ? 37.028 -10.789 17.898 1.00 23.78 24 VAL B N 1
ATOM 1644 C CA . VAL B 2 22 ? 36.108 -9.781 17.390 1.00 22.30 24 VAL B CA 1
ATOM 1645 C C . VAL B 2 22 ? 35.869 -10.009 15.917 1.00 21.12 24 VAL B C 1
ATOM 1646 O O . VAL B 2 22 ? 36.816 -10.142 15.142 1.00 19.93 24 VAL B O 1
ATOM 1650 N N . ARG B 2 23 ? 34.598 -10.047 15.534 1.00 19.86 25 ARG B N 1
ATOM 1651 C CA . ARG B 2 23 ? 34.239 -10.259 14.138 1.00 20.82 25 ARG B CA 1
ATOM 1652 C C . ARG B 2 23 ? 33.353 -9.133 13.622 1.00 21.96 25 ARG B C 1
ATOM 1653 O O . ARG B 2 23 ? 32.347 -8.777 14.246 1.00 23.28 25 ARG B O 1
ATOM 1661 N N . LEU B 2 24 ? 33.745 -8.573 12.481 1.00 21.42 26 LEU B N 1
ATOM 1662 C CA . LEU B 2 24 ? 33.012 -7.485 11.850 1.00 19.11 26 LEU B CA 1
ATOM 1663 C C . LEU B 2 24 ? 32.260 -7.971 10.619 1.00 17.44 26 LEU B C 1
ATOM 1664 O O . LEU B 2 24 ? 32.803 -8.705 9.790 1.00 16.94 26 LEU B O 1
ATOM 1669 N N . VAL B 2 25 ? 31.004 -7.554 10.507 1.00 16.94 27 VAL B N 1
ATOM 1670 C CA . VAL B 2 25 ? 30.183 -7.921 9.363 1.00 17.04 27 VAL B CA 1
ATOM 1671 C C . VAL B 2 25 ? 29.248 -6.781 8.948 1.00 17.14 27 VAL B C 1
ATOM 1672 O O . VAL B 2 25 ? 28.389 -6.375 9.731 1.00 17.09 27 VAL B O 1
ATOM 1676 N N . THR B 2 26 ? 29.438 -6.257 7.732 1.00 16.24 28 THR B N 1
ATOM 1677 C CA . THR B 2 26 ? 28.574 -5.201 7.197 1.00 14.59 28 THR B CA 1
ATOM 1678 C C . THR B 2 26 ? 27.644 -5.878 6.192 1.00 16.32 28 THR B C 1
ATOM 1679 O O . THR B 2 26 ? 28.089 -6.674 5.355 1.00 16.78 28 THR B O 1
ATOM 1683 N N . ARG B 2 27 ? 26.358 -5.555 6.269 1.00 15.94 29 ARG B N 1
ATOM 1684 C CA . ARG B 2 27 ? 25.364 -6.176 5.407 1.00 15.64 29 ARG B CA 1
ATOM 1685 C C . ARG B 2 27 ? 24.515 -5.179 4.618 1.00 16.97 29 ARG B C 1
ATOM 1686 O O . ARG B 2 27 ? 23.928 -4.277 5.212 1.00 17.69 29 ARG B O 1
ATOM 1694 N N . TYR B 2 28 ? 24.433 -5.358 3.296 1.00 16.05 30 TYR B N 1
ATOM 1695 C CA . TYR B 2 28 ? 23.617 -4.495 2.436 1.00 16.48 30 TYR B CA 1
ATOM 1696 C C . TYR B 2 28 ? 22.344 -5.256 2.047 1.00 17.24 30 TYR B C 1
ATOM 1697 O O . TYR B 2 28 ? 22.405 -6.318 1.429 1.00 18.37 30 TYR B O 1
ATOM 1706 N N . ILE B 2 29 ? 21.187 -4.711 2.400 1.00 18.16 31 ILE B N 1
ATOM 1707 C CA . ILE B 2 29 ? 19.933 -5.401 2.121 1.00 17.89 31 ILE B CA 1
ATOM 1708 C C . ILE B 2 29 ? 18.937 -4.617 1.290 1.00 19.60 31 ILE B C 1
ATOM 1709 O O . ILE B 2 29 ? 18.772 -3.412 1.475 1.00 20.12 31 ILE B O 1
ATOM 1714 N N . TYR B 2 30 ? 18.275 -5.323 0.376 1.00 19.69 32 TYR B N 1
ATOM 1715 C CA . TYR B 2 30 ? 17.251 -4.747 -0.484 1.00 20.16 32 TYR B CA 1
ATOM 1716 C C . TYR B 2 30 ? 15.972 -5.471 -0.078 1.00 21.11 32 TYR B C 1
ATOM 1717 O O . TYR B 2 30 ? 15.791 -6.654 -0.363 1.00 20.56 32 TYR B O 1
ATOM 1726 N N . ASN B 2 31 ? 15.080 -4.740 0.576 1.00 22.06 33 ASN B N 1
ATOM 1727 C CA . ASN B 2 31 ? 13.847 -5.310 1.096 1.00 21.74 33 ASN B CA 1
ATOM 1728 C C . ASN B 2 31 ? 14.255 -6.247 2.225 1.00 20.04 33 ASN B C 1
ATOM 1729 O O . ASN B 2 31 ? 14.522 -5.800 3.329 1.00 20.77 33 ASN B O 1
ATOM 1734 N N . ARG B 2 32 ? 14.319 -7.540 1.964 1.00 19.63 34 ARG B N 1
ATOM 1735 C CA . ARG B 2 32 ? 14.716 -8.449 3.021 1.00 19.26 34 ARG B CA 1
ATOM 1736 C C . ARG B 2 32 ? 15.817 -9.377 2.580 1.00 18.39 34 ARG B C 1
ATOM 1737 O O . ARG B 2 32 ? 16.111 -10.365 3.259 1.00 17.99 34 ARG B O 1
ATOM 1745 N N . GLU B 2 33 ? 16.439 -9.071 1.448 1.00 15.87 35 GLU B N 1
ATOM 1746 C CA . GLU B 2 33 ? 17.500 -9.938 0.990 1.00 17.35 35 GLU B CA 1
ATOM 1747 C C . GLU B 2 33 ? 18.865 -9.284 1.040 1.00 16.73 35 GLU B C 1
ATOM 1748 O O . GLU B 2 33 ? 19.112 -8.259 0.397 1.00 14.75 35 GLU B O 1
ATOM 1754 N N . GLU B 2 34 ? 19.740 -9.891 1.836 1.00 17.35 36 GLU B N 1
ATOM 1755 C CA . GLU B 2 34 ? 21.112 -9.429 1.995 1.00 20.09 36 GLU B CA 1
ATOM 1756 C C . GLU B 2 34 ? 21.802 -9.821 0.697 1.00 18.76 36 GLU B C 1
ATOM 1757 O O . GLU B 2 34 ? 22.133 -10.995 0.493 1.00 18.94 36 GLU B O 1
ATOM 1763 N N . TYR B 2 35 ? 22.000 -8.843 -0.185 1.00 17.71 37 TYR B N 1
ATOM 1764 C CA . TYR B 2 35 ? 22.613 -9.112 -1.479 1.00 15.94 37 TYR B CA 1
ATOM 1765 C C . TYR B 2 35 ? 24.123 -8.938 -1.525 1.00 14.47 37 TYR B C 1
ATOM 1766 O O . TYR B 2 35 ? 24.766 -9.357 -2.478 1.00 15.78 37 TYR B O 1
ATOM 1775 N N . ALA B 2 36 ? 24.693 -8.314 -0.504 1.00 13.37 38 ALA B N 1
ATOM 1776 C CA . ALA B 2 36 ? 26.137 -8.121 -0.471 1.00 14.00 38 ALA B CA 1
ATOM 1777 C C . ALA B 2 36 ? 26.603 -7.944 0.960 1.00 14.33 38 ALA B C 1
ATOM 1778 O O . ALA B 2 36 ? 25.862 -7.441 1.810 1.00 13.08 38 ALA B O 1
ATOM 1780 N N . ARG B 2 37 ? 27.830 -8.370 1.238 1.00 14.76 39 ARG B N 1
ATOM 1781 C CA . ARG B 2 37 ? 28.342 -8.237 2.590 1.00 17.26 39 ARG B CA 1
ATOM 1782 C C . ARG B 2 37 ? 29.857 -8.286 2.694 1.00 16.12 39 ARG B C 1
ATOM 1783 O O . ARG B 2 37 ? 30.552 -8.668 1.755 1.00 15.81 39 ARG B O 1
ATOM 1791 N N . PHE B 2 38 ? 30.348 -7.886 3.862 1.00 15.58 40 PHE B N 1
ATOM 1792 C CA . PHE B 2 38 ? 31.763 -7.918 4.162 1.00 14.81 40 PHE B CA 1
ATOM 1793 C C . PHE B 2 38 ? 31.877 -8.534 5.560 1.00 14.38 40 PHE B C 1
ATOM 1794 O O . PHE B 2 38 ? 31.250 -8.065 6.512 1.00 13.87 40 PHE B O 1
ATOM 1802 N N . ASP B 2 39 ? 32.670 -9.594 5.661 1.00 13.92 41 ASP B N 1
ATOM 1803 C CA . ASP B 2 39 ? 32.881 -10.313 6.909 1.00 14.44 41 ASP B CA 1
ATOM 1804 C C . ASP B 2 39 ? 34.375 -10.287 7.178 1.00 13.33 41 ASP B C 1
ATOM 1805 O O . ASP B 2 39 ? 35.149 -10.737 6.345 1.00 14.32 41 ASP B O 1
ATOM 1810 N N . SER B 2 40 ? 34.785 -9.771 8.330 1.00 12.15 42 SER B N 1
ATOM 1811 C CA . SER B 2 40 ? 36.215 -9.693 8.643 1.00 12.86 42 SER B CA 1
ATOM 1812 C C . SER B 2 40 ? 36.971 -11.035 8.651 1.00 13.79 42 SER B C 1
ATOM 1813 O O . SER B 2 40 ? 38.195 -11.054 8.522 1.00 14.25 42 SER B O 1
ATOM 1816 N N . ASP B 2 41 ? 36.260 -12.148 8.805 1.00 14.29 43 ASP B N 1
ATOM 1817 C CA . ASP B 2 41 ? 36.911 -13.454 8.798 1.00 16.74 43 ASP B CA 1
ATOM 1818 C C . ASP B 2 41 ? 37.500 -13.817 7.420 1.00 18.60 43 ASP B C 1
ATOM 1819 O O . ASP B 2 41 ? 38.403 -14.661 7.330 1.00 19.10 43 ASP B O 1
ATOM 1824 N N . VAL B 2 42 ? 36.983 -13.198 6.355 1.00 17.09 44 VAL B N 1
ATOM 1825 C CA . VAL B 2 42 ? 37.446 -13.487 5.001 1.00 14.36 44 VAL B CA 1
ATOM 1826 C C . VAL B 2 42 ? 38.247 -12.311 4.476 1.00 16.59 44 VAL B C 1
ATOM 1827 O O . VAL B 2 42 ? 39.307 -12.496 3.864 1.00 17.05 44 VAL B O 1
ATOM 1831 N N . GLY B 2 43 ? 37.727 -11.105 4.697 1.00 16.13 45 GLY B N 1
ATOM 1832 C CA . GLY B 2 43 ? 38.432 -9.904 4.284 1.00 14.70 45 GLY B CA 1
ATOM 1833 C C . GLY B 2 43 ? 38.151 -9.268 2.941 1.00 15.13 45 GLY B C 1
ATOM 1834 O O . GLY B 2 43 ? 38.874 -8.363 2.533 1.00 15.22 45 GLY B O 1
ATOM 1835 N N . VAL B 2 44 ? 37.107 -9.699 2.251 1.00 14.35 46 VAL B N 1
ATOM 1836 C CA . VAL B 2 44 ? 36.823 -9.113 0.951 1.00 14.61 46 VAL B CA 1
ATOM 1837 C C . VAL B 2 44 ? 35.302 -9.030 0.770 1.00 15.39 46 VAL B C 1
ATOM 1838 O O . VAL B 2 44 ? 34.566 -9.775 1.410 1.00 17.39 46 VAL B O 1
ATOM 1842 N N . TYR B 2 45 ? 34.815 -8.111 -0.057 1.00 14.81 47 TYR B N 1
ATOM 1843 C CA . TYR B 2 45 ? 33.373 -8.012 -0.246 1.00 13.65 47 TYR B CA 1
ATOM 1844 C C . TYR B 2 45 ? 32.835 -9.209 -1.025 1.00 14.07 47 TYR B C 1
ATOM 1845 O O . TYR B 2 45 ? 33.501 -9.731 -1.923 1.00 11.41 47 TYR B O 1
ATOM 1854 N N . ARG B 2 46 ? 31.629 -9.641 -0.677 1.00 14.27 48 ARG B N 1
ATOM 1855 C CA . ARG B 2 46 ? 31.020 -10.789 -1.343 1.00 16.95 48 ARG B CA 1
ATOM 1856 C C . ARG B 2 46 ? 29.611 -10.524 -1.828 1.00 17.66 48 ARG B C 1
ATOM 1857 O O . ARG B 2 46 ? 28.794 -9.914 -1.128 1.00 16.62 48 ARG B O 1
ATOM 1865 N N . ALA B 2 47 ? 29.334 -10.983 -3.039 1.00 17.21 49 ALA B N 1
ATOM 1866 C CA . ALA B 2 47 ? 28.001 -10.867 -3.582 1.00 17.93 49 ALA B CA 1
ATOM 1867 C C . ALA B 2 47 ? 27.352 -12.111 -2.980 1.00 20.26 49 ALA B C 1
ATOM 1868 O O . ALA B 2 47 ? 27.804 -13.230 -3.231 1.00 19.56 49 ALA B O 1
ATOM 1870 N N . VAL B 2 48 ? 26.326 -11.937 -2.155 1.00 21.25 50 VAL B N 1
ATOM 1871 C CA . VAL B 2 48 ? 25.697 -13.105 -1.565 1.00 21.75 50 VAL B CA 1
ATOM 1872 C C . VAL B 2 48 ? 24.635 -13.651 -2.506 1.00 21.57 50 VAL B C 1
ATOM 1873 O O . VAL B 2 48 ? 24.339 -14.847 -2.488 1.00 23.17 50 VAL B O 1
ATOM 1877 N N . THR B 2 49 ? 24.080 -12.776 -3.339 1.00 19.92 51 THR B N 1
ATOM 1878 C CA . THR B 2 49 ? 23.077 -13.178 -4.322 1.00 19.94 51 THR B CA 1
ATOM 1879 C C . THR B 2 49 ? 23.444 -12.570 -5.678 1.00 21.71 51 THR B C 1
ATOM 1880 O O . THR B 2 49 ? 24.359 -11.755 -5.776 1.00 21.70 51 THR B O 1
ATOM 1884 N N . PRO B 2 50 ? 22.748 -12.976 -6.749 1.00 23.82 52 PRO B N 1
ATOM 1885 C CA . PRO B 2 50 ? 23.074 -12.412 -8.064 1.00 23.87 52 PRO B CA 1
ATOM 1886 C C . PRO B 2 50 ? 22.736 -10.927 -8.173 1.00 23.73 52 PRO B C 1
ATOM 1887 O O . PRO B 2 50 ? 22.914 -10.300 -9.220 1.00 21.50 52 PRO B O 1
ATOM 1891 N N . LEU B 2 51 ? 22.252 -10.360 -7.076 1.00 22.52 53 LEU B N 1
ATOM 1892 C CA . LEU B 2 51 ? 21.913 -8.947 -7.069 1.00 20.73 53 LEU B CA 1
ATOM 1893 C C . LEU B 2 51 ? 23.121 -8.108 -6.627 1.00 19.23 53 LEU B C 1
ATOM 1894 O O . LEU B 2 51 ? 23.151 -6.896 -6.827 1.00 16.51 53 LEU B O 1
ATOM 1899 N N . GLY B 2 52 ? 24.134 -8.768 -6.068 1.00 18.22 54 GLY B N 1
ATOM 1900 C CA . GLY B 2 52 ? 25.302 -8.051 -5.583 1.00 18.89 54 GLY B CA 1
ATOM 1901 C C . GLY B 2 52 ? 26.600 -7.944 -6.373 1.00 17.43 54 GLY B C 1
ATOM 1902 O O . GLY B 2 52 ? 27.448 -7.137 -5.994 1.00 17.91 54 GLY B O 1
ATOM 1903 N N . PRO B 2 53 ? 26.809 -8.709 -7.456 1.00 16.52 55 PRO B N 1
ATOM 1904 C CA . PRO B 2 53 ? 28.077 -8.575 -8.186 1.00 15.61 55 PRO B CA 1
ATOM 1905 C C . PRO B 2 53 ? 28.480 -7.134 -8.560 1.00 16.26 55 PRO B C 1
ATOM 1906 O O . PRO B 2 53 ? 29.653 -6.771 -8.476 1.00 17.07 55 PRO B O 1
ATOM 1910 N N . PRO B 2 54 ? 27.520 -6.295 -8.988 1.00 15.68 56 PRO B N 1
ATOM 1911 C CA . PRO B 2 54 ? 27.917 -4.924 -9.340 1.00 15.07 56 PRO B CA 1
ATOM 1912 C C . PRO B 2 54 ? 28.464 -4.171 -8.145 1.00 15.89 56 PRO B C 1
ATOM 1913 O O . PRO B 2 54 ? 29.298 -3.282 -8.299 1.00 17.15 56 PRO B O 1
ATOM 1917 N N . ALA B 2 55 ? 27.983 -4.524 -6.956 1.00 14.98 57 ALA B N 1
ATOM 1918 C CA . ALA B 2 55 ? 28.421 -3.863 -5.736 1.00 17.04 57 ALA B CA 1
ATOM 1919 C C . ALA B 2 55 ? 29.766 -4.386 -5.239 1.00 18.31 57 ALA B C 1
ATOM 1920 O O . ALA B 2 55 ? 30.713 -3.617 -5.061 1.00 18.58 57 ALA B O 1
ATOM 1922 N N . ALA B 2 56 ? 29.843 -5.695 -5.019 1.00 19.56 58 ALA B N 1
ATOM 1923 C CA . ALA B 2 56 ? 31.061 -6.324 -4.524 1.00 19.89 58 ALA B CA 1
ATOM 1924 C C . ALA B 2 56 ? 32.241 -5.972 -5.421 1.00 20.36 58 ALA B C 1
ATOM 1925 O O . ALA B 2 56 ? 33.326 -5.629 -4.935 1.00 19.01 58 ALA B O 1
ATOM 1927 N N . GLU B 2 57 ? 32.012 -6.053 -6.731 1.00 20.36 59 GLU B N 1
ATOM 1928 C CA . GLU B 2 57 ? 33.034 -5.746 -7.729 1.00 18.50 59 GLU B CA 1
ATOM 1929 C C . GLU B 2 57 ? 33.488 -4.297 -7.612 1.00 18.62 59 GLU B C 1
ATOM 1930 O O . GLU B 2 57 ? 34.690 -4.009 -7.609 1.00 17.31 59 GLU B O 1
ATOM 1936 N N . TYR B 2 58 ? 32.522 -3.386 -7.511 1.00 15.95 60 TYR B N 1
ATOM 1937 C CA . TYR B 2 58 ? 32.835 -1.968 -7.399 1.00 15.36 60 TYR B CA 1
ATOM 1938 C C . TYR B 2 58 ? 33.722 -1.688 -6.182 1.00 15.61 60 TYR B C 1
ATOM 1939 O O . TYR B 2 58 ? 34.782 -1.059 -6.295 1.00 16.05 60 TYR B O 1
ATOM 1948 N N . TRP B 2 59 ? 33.294 -2.175 -5.024 1.00 13.44 61 TRP B N 1
ATOM 1949 C CA . TRP B 2 59 ? 34.045 -1.954 -3.806 1.00 13.84 61 TRP B CA 1
ATOM 1950 C C . TRP B 2 59 ? 35.376 -2.698 -3.735 1.00 14.64 61 TRP B C 1
ATOM 1951 O O . TRP B 2 59 ? 36.354 -2.157 -3.219 1.00 15.51 61 TRP B O 1
ATOM 1962 N N . ASN B 2 60 ? 35.444 -3.920 -4.253 1.00 14.13 62 ASN B N 1
ATOM 1963 C CA . ASN B 2 60 ? 36.711 -4.643 -4.198 1.00 15.66 62 ASN B CA 1
ATOM 1964 C C . ASN B 2 60 ? 37.778 -4.047 -5.108 1.00 15.82 62 ASN B C 1
ATOM 1965 O O . ASN B 2 60 ? 38.971 -4.255 -4.890 1.00 15.89 62 ASN B O 1
ATOM 1970 N N . SER B 2 61 ? 37.347 -3.297 -6.118 1.00 15.62 63 SER B N 1
ATOM 1971 C CA . SER B 2 61 ? 38.273 -2.683 -7.066 1.00 16.92 63 SER B CA 1
ATOM 1972 C C . SER B 2 61 ? 38.933 -1.421 -6.510 1.00 16.83 63 SER B C 1
ATOM 1973 O O . SER B 2 61 ? 39.811 -0.844 -7.148 1.00 14.02 63 SER B O 1
ATOM 1976 N N . GLN B 2 62 ? 38.514 -1.002 -5.322 1.00 18.62 64 GLN B N 1
ATOM 1977 C CA . GLN B 2 62 ? 39.046 0.211 -4.716 1.00 19.40 64 GLN B CA 1
ATOM 1978 C C . GLN B 2 62 ? 39.872 -0.096 -3.481 1.00 21.21 64 GLN B C 1
ATOM 1979 O O . GLN B 2 62 ? 39.335 -0.452 -2.431 1.00 23.36 64 GLN B O 1
ATOM 1985 N N . LYS B 2 63 ? 41.183 0.068 -3.611 1.00 22.60 65 LYS B N 1
ATOM 1986 C CA . LYS B 2 63 ? 42.124 -0.207 -2.531 1.00 24.27 65 LYS B CA 1
ATOM 1987 C C . LYS B 2 63 ? 41.818 0.435 -1.173 1.00 23.38 65 LYS B C 1
ATOM 1988 O O . LYS B 2 63 ? 41.724 -0.259 -0.160 1.00 23.28 65 LYS B O 1
ATOM 1994 N N . GLU B 2 64 ? 41.675 1.753 -1.141 1.00 22.26 66 GLU B N 1
ATOM 1995 C CA . GLU B 2 64 ? 41.399 2.438 0.119 1.00 21.32 66 GLU B CA 1
ATOM 1996 C C . GLU B 2 64 ? 40.111 1.986 0.809 1.00 19.65 66 GLU B C 1
ATOM 1997 O O . GLU B 2 64 ? 40.030 1.993 2.040 1.00 20.24 66 GLU B O 1
ATOM 2003 N N . VAL B 2 65 ? 39.099 1.614 0.034 1.00 17.33 67 VAL B N 1
ATOM 2004 C CA . VAL B 2 65 ? 37.833 1.164 0.618 1.00 17.03 67 VAL B CA 1
ATOM 2005 C C . VAL B 2 65 ? 37.991 -0.185 1.342 1.00 16.66 67 VAL B C 1
ATOM 2006 O O . VAL B 2 65 ? 37.432 -0.397 2.428 1.00 13.26 67 VAL B O 1
ATOM 2010 N N . LEU B 2 66 ? 38.755 -1.092 0.738 1.00 18.32 68 LEU B N 1
ATOM 2011 C CA . LEU B 2 66 ? 38.984 -2.408 1.329 1.00 20.78 68 LEU B CA 1
ATOM 2012 C C . LEU B 2 66 ? 39.767 -2.249 2.608 1.00 21.44 68 LEU B C 1
ATOM 2013 O O . LEU B 2 66 ? 39.424 -2.830 3.635 1.00 21.88 68 LEU B O 1
ATOM 2018 N N . GLU B 2 67 ? 40.822 -1.450 2.544 1.00 22.44 69 GLU B N 1
ATOM 2019 C CA . GLU B 2 67 ? 41.650 -1.218 3.711 1.00 24.59 69 GLU B CA 1
ATOM 2020 C C . GLU B 2 67 ? 40.847 -0.534 4.804 1.00 23.13 69 GLU B C 1
ATOM 2021 O O . GLU B 2 67 ? 40.821 -0.992 5.945 1.00 23.47 69 GLU B O 1
ATOM 2027 N N . ARG B 2 68 ? 40.173 0.549 4.441 1.00 20.97 70 ARG B N 1
ATOM 2028 C CA . ARG B 2 68 ? 39.373 1.301 5.399 1.00 23.14 70 ARG B CA 1
ATOM 2029 C C . ARG B 2 68 ? 38.337 0.418 6.086 1.00 21.76 70 ARG B C 1
ATOM 2030 O O . ARG B 2 68 ? 38.121 0.526 7.296 1.00 22.12 70 ARG B O 1
ATOM 2038 N N . THR B 2 69 ? 37.690 -0.446 5.308 1.00 21.21 71 THR B N 1
ATOM 2039 C CA . THR B 2 69 ? 36.682 -1.348 5.859 1.00 18.87 71 THR B CA 1
ATOM 2040 C C . THR B 2 69 ? 37.375 -2.280 6.839 1.00 18.71 71 THR B C 1
ATOM 2041 O O . THR B 2 69 ? 36.978 -2.386 8.001 1.00 19.55 71 THR B O 1
ATOM 2045 N N . ARG B 2 70 ? 38.428 -2.939 6.370 1.00 18.80 72 ARG B N 1
ATOM 2046 C CA . ARG B 2 70 ? 39.174 -3.866 7.212 1.00 20.69 72 ARG B CA 1
ATOM 2047 C C . ARG B 2 70 ? 39.559 -3.208 8.524 1.00 19.01 72 ARG B C 1
ATOM 2048 O O . ARG B 2 70 ? 39.501 -3.833 9.574 1.00 19.91 72 ARG B O 1
ATOM 2056 N N . ALA B 2 71 ? 39.926 -1.936 8.462 1.00 19.60 73 ALA B N 1
ATOM 2057 C CA . ALA B 2 71 ? 40.327 -1.203 9.659 1.00 19.93 73 ALA B CA 1
ATOM 2058 C C . ALA B 2 71 ? 39.164 -0.885 10.602 1.00 20.35 73 ALA B C 1
ATOM 2059 O O . ALA B 2 71 ? 39.379 -0.627 11.790 1.00 19.57 73 ALA B O 1
ATOM 2061 N N . GLU B 2 72 ? 37.935 -0.899 10.087 1.00 20.74 74 GLU B N 1
ATOM 2062 C CA . GLU B 2 72 ? 36.776 -0.611 10.934 1.00 22.11 74 GLU B CA 1
ATOM 2063 C C . GLU B 2 72 ? 36.623 -1.612 12.082 1.00 21.94 74 GLU B C 1
ATOM 2064 O O . GLU B 2 72 ? 35.952 -1.328 13.074 1.00 23.15 74 GLU B O 1
ATOM 2070 N N . LEU B 2 73 ? 37.248 -2.779 11.957 1.00 21.51 75 LEU B N 1
ATOM 2071 C CA . LEU B 2 73 ? 37.171 -3.775 13.018 1.00 21.77 75 LEU B CA 1
ATOM 2072 C C . LEU B 2 73 ? 37.722 -3.110 14.272 1.00 21.65 75 LEU B C 1
ATOM 2073 O O . LEU B 2 73 ? 37.270 -3.379 15.391 1.00 22.54 75 LEU B O 1
ATOM 2078 N N . ASP B 2 74 ? 38.699 -2.231 14.066 1.00 19.84 76 ASP B N 1
ATOM 2079 C CA . ASP B 2 74 ? 39.338 -1.507 15.156 1.00 20.95 76 ASP B CA 1
ATOM 2080 C C . ASP B 2 74 ? 38.732 -0.127 15.397 1.00 18.61 76 ASP B C 1
ATOM 2081 O O . ASP B 2 74 ? 38.346 0.182 16.516 1.00 19.02 76 ASP B O 1
ATOM 2086 N N . THR B 2 75 ? 38.642 0.696 14.355 1.00 17.27 77 THR B N 1
ATOM 2087 C CA . THR B 2 75 ? 38.090 2.038 14.507 1.00 15.77 77 THR B CA 1
ATOM 2088 C C . THR B 2 75 ? 36.620 2.069 14.910 1.00 16.38 77 THR B C 1
ATOM 2089 O O . THR B 2 75 ? 36.151 3.066 15.458 1.00 17.08 77 THR B O 1
ATOM 2093 N N . VAL B 2 76 ? 35.893 0.986 14.654 1.00 14.10 78 VAL B N 1
ATOM 2094 C CA . VAL B 2 76 ? 34.482 0.944 15.022 1.00 13.87 78 VAL B CA 1
ATOM 2095 C C . VAL B 2 76 ? 34.223 -0.053 16.144 1.00 15.66 78 VAL B C 1
ATOM 2096 O O . VAL B 2 76 ? 33.906 0.335 17.265 1.00 16.89 78 VAL B O 1
ATOM 2100 N N . CYS B 2 77 ? 34.357 -1.343 15.840 1.00 17.72 79 CYS B N 1
ATOM 2101 C CA . CYS B 2 77 ? 34.124 -2.395 16.830 1.00 17.20 79 CYS B CA 1
ATOM 2102 C C . CYS B 2 77 ? 34.907 -2.266 18.127 1.00 17.68 79 CYS B C 1
ATOM 2103 O O . CYS B 2 77 ? 34.329 -1.992 19.177 1.00 18.75 79 CYS B O 1
ATOM 2106 N N . ARG B 2 78 ? 36.216 -2.485 18.062 1.00 18.38 80 ARG B N 1
ATOM 2107 C CA . ARG B 2 78 ? 37.050 -2.387 19.257 1.00 20.37 80 ARG B CA 1
ATOM 2108 C C . ARG B 2 78 ? 36.930 -1.005 19.890 1.00 19.18 80 ARG B C 1
ATOM 2109 O O . ARG B 2 78 ? 36.943 -0.877 21.110 1.00 20.28 80 ARG B O 1
ATOM 2117 N N . HIS B 2 79 ? 36.797 0.024 19.058 1.00 19.25 81 HIS B N 1
ATOM 2118 C CA . HIS B 2 79 ? 36.662 1.392 19.554 1.00 18.74 81 HIS B CA 1
ATOM 2119 C C . HIS B 2 79 ? 35.424 1.558 20.444 1.00 19.17 81 HIS B C 1
ATOM 2120 O O . HIS B 2 79 ? 35.538 1.925 21.614 1.00 19.50 81 HIS B O 1
ATOM 2127 N N . ASN B 2 80 ? 34.243 1.298 19.888 1.00 17.69 82 ASN B N 1
ATOM 2128 C CA . ASN B 2 80 ? 33.005 1.438 20.648 1.00 17.78 82 ASN B CA 1
ATOM 2129 C C . ASN B 2 80 ? 32.938 0.529 21.875 1.00 17.79 82 ASN B C 1
ATOM 2130 O O . ASN B 2 80 ? 32.362 0.895 22.905 1.00 15.45 82 ASN B O 1
ATOM 2135 N N . TYR B 2 81 ? 33.527 -0.658 21.766 1.00 19.06 83 TYR B N 1
ATOM 2136 C CA . TYR B 2 81 ? 33.513 -1.591 22.874 1.00 20.24 83 TYR B CA 1
ATOM 2137 C C . TYR B 2 81 ? 34.033 -0.906 24.128 1.00 22.40 83 TYR B C 1
ATOM 2138 O O . TYR B 2 81 ? 33.524 -1.125 25.229 1.00 23.46 83 TYR B O 1
ATOM 2147 N N . GLN B 2 82 ? 35.046 -0.066 23.957 1.00 23.17 84 GLN B N 1
ATOM 2148 C CA . GLN B 2 82 ? 35.623 0.646 25.082 1.00 24.63 84 GLN B CA 1
ATOM 2149 C C . GLN B 2 82 ? 34.576 1.525 25.746 1.00 24.74 84 GLN B C 1
ATOM 2150 O O . GLN B 2 82 ? 34.577 1.696 26.960 1.00 25.45 84 GLN B O 1
ATOM 2156 N N . LEU B 2 83 ? 33.676 2.077 24.943 1.00 25.21 85 LEU B N 1
ATOM 2157 C CA . LEU B 2 83 ? 32.624 2.932 25.464 1.00 24.74 85 LEU B CA 1
ATOM 2158 C C . LEU B 2 83 ? 31.535 2.052 26.061 1.00 26.00 85 LEU B C 1
ATOM 2159 O O . LEU B 2 83 ? 30.824 2.443 26.987 1.00 27.00 85 LEU B O 1
ATOM 2164 N N . GLU B 2 84 ? 31.415 0.847 25.524 1.00 25.74 86 GLU B N 1
ATOM 2165 C CA . GLU B 2 84 ? 30.412 -0.089 25.986 1.00 24.62 86 GLU B CA 1
ATOM 2166 C C . GLU B 2 84 ? 30.840 -0.653 27.341 1.00 25.40 86 GLU B C 1
ATOM 2167 O O . GLU B 2 84 ? 30.021 -0.889 28.231 1.00 22.31 86 GLU B O 1
ATOM 2173 N N . LEU B 2 85 ? 32.146 -0.839 27.495 1.00 26.96 87 LEU B N 1
ATOM 2174 C CA . LEU B 2 85 ? 32.709 -1.388 28.720 1.00 26.41 87 LEU B CA 1
ATOM 2175 C C . LEU B 2 85 ? 32.411 -0.555 29.968 1.00 25.85 87 LEU B C 1
ATOM 2176 O O . LEU B 2 85 ? 32.053 -1.106 31.006 1.00 27.89 87 LEU B O 1
ATOM 2181 N N . ARG B 2 86 ? 32.551 0.763 29.883 1.00 24.98 88 ARG B N 1
ATOM 2182 C CA . ARG B 2 86 ? 32.287 1.577 31.056 1.00 24.81 88 ARG B CA 1
ATOM 2183 C C . ARG B 2 86 ? 30.855 2.071 31.164 1.00 22.73 88 ARG B C 1
ATOM 2184 O O . ARG B 2 86 ? 30.549 2.899 32.010 1.00 22.11 88 ARG B O 1
ATOM 2192 N N . THR B 2 87 ? 29.979 1.557 30.308 1.00 21.08 89 THR B N 1
ATOM 2193 C CA . THR B 2 87 ? 28.568 1.913 30.369 1.00 19.16 89 THR B CA 1
ATOM 2194 C C . THR B 2 87 ? 27.716 0.639 30.392 1.00 19.35 89 THR B C 1
ATOM 2195 O O . THR B 2 87 ? 27.514 0.041 31.447 1.00 18.37 89 THR B O 1
ATOM 2199 N N . THR B 2 88 ? 27.249 0.209 29.222 1.00 19.71 90 THR B N 1
ATOM 2200 C CA . THR B 2 88 ? 26.399 -0.975 29.106 1.00 17.29 90 THR B CA 1
ATOM 2201 C C . THR B 2 88 ? 26.843 -2.211 29.885 1.00 16.77 90 THR B C 1
ATOM 2202 O O . THR B 2 88 ? 26.059 -2.818 30.621 1.00 17.23 90 THR B O 1
ATOM 2206 N N . LEU B 2 89 ? 28.098 -2.596 29.696 1.00 14.72 91 LEU B N 1
ATOM 2207 C CA . LEU B 2 89 ? 28.615 -3.790 30.327 1.00 13.62 91 LEU B CA 1
ATOM 2208 C C . LEU B 2 89 ? 28.717 -3.729 31.842 1.00 13.62 91 LEU B C 1
ATOM 2209 O O . LEU B 2 89 ? 28.903 -4.760 32.476 1.00 14.79 91 LEU B O 1
ATOM 2214 N N . GLN B 2 90 ? 28.589 -2.540 32.428 1.00 15.13 92 GLN B N 1
ATOM 2215 C CA . GLN B 2 90 ? 28.652 -2.414 33.888 1.00 16.59 92 GLN B CA 1
ATOM 2216 C C . GLN B 2 90 ? 27.330 -1.972 34.483 1.00 17.14 92 GLN B C 1
ATOM 2217 O O . GLN B 2 90 ? 27.207 -1.793 35.700 1.00 18.19 92 GLN B O 1
ATOM 2223 N N . ARG B 2 91 ? 26.335 -1.802 33.618 1.00 14.22 93 ARG B N 1
ATOM 2224 C CA . ARG B 2 91 ? 25.006 -1.431 34.065 1.00 16.02 93 ARG B CA 1
ATOM 2225 C C . ARG B 2 91 ? 24.453 -2.591 34.908 1.00 16.40 93 ARG B C 1
ATOM 2226 O O . ARG B 2 91 ? 24.556 -3.760 34.524 1.00 16.11 93 ARG B O 1
ATOM 2234 N N . ARG B 2 92 ? 23.874 -2.266 36.058 1.00 17.08 94 ARG B N 1
ATOM 2235 C CA . ARG B 2 92 ? 23.314 -3.283 36.944 1.00 17.74 94 ARG B CA 1
ATOM 2236 C C . ARG B 2 92 ? 21.983 -2.823 37.511 1.00 18.04 94 ARG B C 1
ATOM 2237 O O . ARG B 2 92 ? 21.910 -1.781 38.156 1.00 19.59 94 ARG B O 1
ATOM 2245 N N . VAL B 2 93 ? 20.931 -3.596 37.264 1.00 16.32 95 VAL B N 1
ATOM 2246 C CA . VAL B 2 93 ? 19.596 -3.276 37.758 1.00 15.10 95 VAL B CA 1
ATOM 2247 C C . VAL B 2 93 ? 19.034 -4.524 38.445 1.00 17.47 95 VAL B C 1
ATOM 2248 O O . VAL B 2 93 ? 18.782 -5.547 37.806 1.00 17.31 95 VAL B O 1
ATOM 2252 N N . GLU B 2 94 ? 18.850 -4.433 39.755 1.00 19.11 96 GLU B N 1
ATOM 2253 C CA . GLU B 2 94 ? 18.347 -5.549 40.539 1.00 19.09 96 GLU B CA 1
ATOM 2254 C C . GLU B 2 94 ? 16.908 -5.857 40.212 1.00 18.90 96 GLU B C 1
ATOM 2255 O O . GLU B 2 94 ? 16.110 -4.951 39.994 1.00 19.49 96 GLU B O 1
ATOM 2261 N N . PRO B 2 95 ? 16.554 -7.148 40.192 1.00 18.10 97 PRO B N 1
ATOM 2262 C CA . PRO B 2 95 ? 15.195 -7.596 39.899 1.00 17.12 97 PRO B CA 1
ATOM 2263 C C . PRO B 2 95 ? 14.313 -7.525 41.141 1.00 17.48 97 PRO B C 1
ATOM 2264 O O . PRO B 2 95 ? 14.798 -7.700 42.262 1.00 17.18 97 PRO B O 1
ATOM 2268 N N . THR B 2 96 ? 13.027 -7.236 40.964 1.00 17.58 98 THR B N 1
ATOM 2269 C CA . THR B 2 96 ? 12.151 -7.241 42.123 1.00 17.55 98 THR B CA 1
ATOM 2270 C C . THR B 2 96 ? 11.465 -8.590 41.946 1.00 16.81 98 THR B C 1
ATOM 2271 O O . THR B 2 96 ? 11.105 -8.960 40.833 1.00 16.93 98 THR B O 1
ATOM 2275 N N . VAL B 2 97 ? 11.335 -9.341 43.035 1.00 17.67 99 VAL B N 1
ATOM 2276 C CA . VAL B 2 97 ? 10.751 -10.678 43.007 1.00 15.98 99 VAL B CA 1
ATOM 2277 C C . VAL B 2 97 ? 9.396 -10.752 43.685 1.00 17.28 99 VAL B C 1
ATOM 2278 O O . VAL B 2 97 ? 9.200 -10.223 44.771 1.00 17.06 99 VAL B O 1
ATOM 2282 N N . THR B 2 98 ? 8.458 -11.435 43.046 1.00 19.57 100 THR B N 1
ATOM 2283 C CA . THR B 2 98 ? 7.122 -11.544 43.602 1.00 21.81 100 THR B CA 1
ATOM 2284 C C . THR B 2 98 ? 6.547 -12.941 43.435 1.00 23.54 100 THR B C 1
ATOM 2285 O O . THR B 2 98 ? 6.763 -13.597 42.415 1.00 23.89 100 THR B O 1
ATOM 2289 N N . ILE B 2 99 ? 5.814 -13.388 44.449 1.00 25.02 101 ILE B N 1
ATOM 2290 C CA . ILE B 2 99 ? 5.168 -14.690 44.407 1.00 27.33 101 ILE B CA 1
ATOM 2291 C C . ILE B 2 99 ? 3.667 -14.515 44.585 1.00 28.98 101 ILE B C 1
ATOM 2292 O O . ILE B 2 99 ? 3.230 -13.860 45.529 1.00 28.95 101 ILE B O 1
ATOM 2297 N N . SER B 2 100 ? 2.886 -15.099 43.682 1.00 30.75 102 SER B N 1
ATOM 2298 C CA . SER B 2 100 ? 1.427 -15.033 43.765 1.00 34.13 102 SER B CA 1
ATOM 2299 C C . SER B 2 100 ? 0.818 -16.313 43.185 1.00 36.45 102 SER B C 1
ATOM 2300 O O . SER B 2 100 ? 1.347 -16.880 42.221 1.00 36.80 102 SER B O 1
ATOM 2303 N N . PRO B 2 101 ? -0.298 -16.786 43.774 1.00 38.57 103 PRO B N 1
ATOM 2304 C CA . PRO B 2 101 ? -1.020 -17.994 43.367 1.00 40.32 103 PRO B CA 1
ATOM 2305 C C . PRO B 2 101 ? -1.469 -17.970 41.924 1.00 42.48 103 PRO B C 1
ATOM 2306 O O . PRO B 2 101 ? -1.568 -16.908 41.316 1.00 41.71 103 PRO B O 1
ATOM 2310 N N . SER B 2 102 ? -1.745 -19.159 41.397 1.00 45.58 104 SER B N 1
ATOM 2311 C CA . SER B 2 102 ? -2.192 -19.332 40.019 1.00 48.38 104 SER B CA 1
ATOM 2312 C C . SER B 2 102 ? -3.466 -18.545 39.736 1.00 50.56 104 SER B C 1
ATOM 2313 O O . SER B 2 102 ? -3.888 -18.429 38.585 1.00 53.69 104 SER B O 1
ATOM 2316 N N . ARG B 2 103 ? -4.484 -18.360 40.458 0.00 76.43 105 ARG B N 1
ATOM 2317 C CA . ARG B 2 103 ? -5.757 -17.676 40.371 0.00 81.78 105 ARG B CA 1
ATOM 2318 C C . ARG B 2 103 ? -6.846 -18.732 40.151 0.00 85.51 105 ARG B C 1
ATOM 2319 O O . ARG B 2 103 ? -7.510 -19.219 41.061 0.00 85.17 105 ARG B O 1
ATOM 2321 N N . THR B 2 104 ? -6.964 -19.056 38.886 0.00 87.45 106 THR B N 1
ATOM 2322 C CA . THR B 2 104 ? -7.914 -20.019 38.394 0.00 89.44 106 THR B CA 1
ATOM 2323 C C . THR B 2 104 ? -7.572 -20.517 36.984 0.00 91.20 106 THR B C 1
ATOM 2324 O O . THR B 2 104 ? -6.408 -20.651 36.604 0.00 93.42 106 THR B O 1
ATOM 2326 N N . GLU B 2 105 ? -8.626 -20.794 36.220 0.00 96.22 107 GLU B N 1
ATOM 2327 C CA . GLU B 2 105 ? -8.501 -21.285 34.850 0.00 96.85 107 GLU B CA 1
ATOM 2328 C C . GLU B 2 105 ? -7.940 -22.702 34.827 0.00 96.60 107 GLU B C 1
ATOM 2329 O O . GLU B 2 105 ? -7.763 -23.292 33.760 0.00 99.34 107 GLU B O 1
ATOM 2331 N N . ALA B 2 106 ? -7.667 -23.242 36.011 0.00 94.12 108 ALA B N 1
ATOM 2332 C CA . ALA B 2 106 ? -7.124 -24.588 36.148 0.00 94.18 108 ALA B CA 1
ATOM 2333 C C . ALA B 2 106 ? -5.728 -24.681 35.543 0.00 92.90 108 ALA B C 1
ATOM 2334 O O . ALA B 2 106 ? -5.547 -24.498 34.340 0.00 86.58 108 ALA B O 1
ATOM 2336 N N . LEU B 2 107 ? -4.742 -24.966 36.388 0.00 85.85 109 LEU B N 1
ATOM 2337 C CA . LEU B 2 107 ? -3.360 -25.087 35.941 0.00 85.73 109 LEU B CA 1
ATOM 2338 C C . LEU B 2 107 ? -3.041 -26.539 35.602 0.00 85.17 109 LEU B C 1
ATOM 2339 O O . LEU B 2 107 ? -1.872 -26.917 35.512 0.00 87.23 109 LEU B O 1
ATOM 2341 N N . ASN B 2 108 ? -4.098 -27.331 35.418 0.00 93.06 110 ASN B N 1
ATOM 2342 C CA . ASN B 2 108 ? -4.024 -28.758 35.087 0.00 95.94 110 ASN B CA 1
ATOM 2343 C C . ASN B 2 108 ? -4.267 -29.633 36.313 0.00 99.64 110 ASN B C 1
ATOM 2344 O O . ASN B 2 108 ? -3.444 -30.483 36.655 0.00 100.06 110 ASN B O 1
ATOM 2346 N N . HIS B 2 109 ? -5.405 -29.419 36.968 0.00 101.41 111 HIS B N 1
ATOM 2347 C CA . HIS B 2 109 ? -5.775 -30.181 38.157 0.00 103.22 111 HIS B CA 1
ATOM 2348 C C . HIS B 2 109 ? -4.725 -30.041 39.254 0.00 101.33 111 HIS B C 1
ATOM 2349 O O . HIS B 2 109 ? -4.797 -30.665 40.310 0.00 106.91 111 HIS B O 1
ATOM 2351 N N . HIS B 2 110 ? -3.747 -29.186 38.962 0.00 98.95 112 HIS B N 1
ATOM 2352 C CA . HIS B 2 110 ? -2.642 -28.923 39.887 0.00 92.34 112 HIS B CA 1
ATOM 2353 C C . HIS B 2 110 ? -2.274 -27.460 40.030 0.00 84.28 112 HIS B C 1
ATOM 2354 O O . HIS B 2 110 ? -1.683 -26.868 39.138 0.00 79.29 112 HIS B O 1
ATOM 2356 N N . ASN B 2 111 ? -2.609 -26.876 41.108 1.00 29.92 113 ASN B N 1
ATOM 2357 C CA . ASN B 2 111 ? -2.346 -25.505 41.523 1.00 29.47 113 ASN B CA 1
ATOM 2358 C C . ASN B 2 111 ? -1.007 -25.002 41.016 1.00 29.00 113 ASN B C 1
ATOM 2359 O O . ASN B 2 111 ? -0.163 -25.773 40.563 1.00 27.73 113 ASN B O 1
ATOM 2364 N N . LEU B 2 112 ? -0.803 -23.697 41.119 1.00 28.16 114 LEU B N 1
ATOM 2365 C CA . LEU B 2 112 ? 0.420 -23.112 40.619 1.00 27.33 114 LEU B CA 1
ATOM 2366 C C . LEU B 2 112 ? 0.820 -21.880 41.396 1.00 26.32 114 LEU B C 1
ATOM 2367 O O . LEU B 2 112 ? -0.021 -21.059 41.772 1.00 27.42 114 LEU B O 1
ATOM 2372 N N . LEU B 2 113 ? 2.116 -21.774 41.647 1.00 23.54 115 LEU B N 1
ATOM 2373 C CA . LEU B 2 113 ? 2.687 -20.631 42.339 1.00 22.18 115 LEU B CA 1
ATOM 2374 C C . LEU B 2 113 ? 3.501 -19.957 41.248 1.00 20.76 115 LEU B C 1
ATOM 2375 O O . LEU B 2 113 ? 4.227 -20.636 40.517 1.00 18.85 115 LEU B O 1
ATOM 2380 N N . VAL B 2 114 ? 3.367 -18.640 41.114 1.00 20.00 116 VAL B N 1
ATOM 2381 C CA . VAL B 2 114 ? 4.107 -17.914 40.086 1.00 18.07 116 VAL B CA 1
ATOM 2382 C C . VAL B 2 114 ? 5.171 -16.994 40.668 1.00 19.33 116 VAL B C 1
ATOM 2383 O O . VAL B 2 114 ? 4.854 -16.053 41.397 1.00 18.89 116 VAL B O 1
ATOM 2387 N N . CYS B 2 115 ? 6.435 -17.277 40.361 1.00 20.43 117 CYS B N 1
ATOM 2388 C CA . CYS B 2 115 ? 7.519 -16.431 40.833 1.00 22.00 117 CYS B CA 1
ATOM 2389 C C . CYS B 2 115 ? 7.911 -15.540 39.673 1.00 23.08 117 CYS B C 1
ATOM 2390 O O . CYS B 2 115 ? 8.534 -16.002 38.708 1.00 24.83 117 CYS B O 1
ATOM 2393 N N . SER B 2 116 ? 7.537 -14.270 39.752 1.00 21.44 118 SER B N 1
ATOM 2394 C CA . SER B 2 116 ? 7.875 -13.341 38.689 1.00 22.43 118 SER B CA 1
ATOM 2395 C C . SER B 2 116 ? 9.099 -12.510 39.072 1.00 21.99 118 SER B C 1
ATOM 2396 O O . SER B 2 116 ? 9.119 -11.859 40.116 1.00 20.85 118 SER B O 1
ATOM 2399 N N . VAL B 2 117 ? 10.117 -12.558 38.220 1.00 20.78 119 VAL B N 1
ATOM 2400 C CA . VAL B 2 117 ? 11.360 -11.823 38.417 1.00 19.92 119 VAL B CA 1
ATOM 2401 C C . VAL B 2 117 ? 11.298 -10.710 37.384 1.00 18.90 119 VAL B C 1
ATOM 2402 O O . VAL B 2 117 ? 11.351 -10.973 36.182 1.00 19.06 119 VAL B O 1
ATOM 2406 N N . THR B 2 118 ? 11.198 -9.470 37.847 1.00 17.14 120 THR B N 1
ATOM 2407 C CA . THR B 2 118 ? 11.050 -8.349 36.930 1.00 15.52 120 THR B CA 1
ATOM 2408 C C . THR B 2 118 ? 12.058 -7.196 36.977 1.00 15.07 120 THR B C 1
ATOM 2409 O O . THR B 2 118 ? 12.731 -6.955 37.985 1.00 12.24 120 THR B O 1
ATOM 2413 N N . ASP B 2 119 ? 12.127 -6.486 35.851 1.00 15.65 121 ASP B N 1
ATOM 2414 C CA . ASP B 2 119 ? 12.980 -5.323 35.669 1.00 15.17 121 ASP B CA 1
ATOM 2415 C C . ASP B 2 119 ? 14.435 -5.512 36.027 1.00 16.58 121 ASP B C 1
ATOM 2416 O O . ASP B 2 119 ? 14.961 -4.760 36.850 1.00 17.07 121 ASP B O 1
ATOM 2421 N N . PHE B 2 120 ? 15.095 -6.495 35.423 1.00 15.89 122 PHE B N 1
ATOM 2422 C CA . PHE B 2 120 ? 16.509 -6.699 35.704 1.00 14.86 122 PHE B CA 1
ATOM 2423 C C . PHE B 2 120 ? 17.332 -6.581 34.442 1.00 14.58 122 PHE B C 1
ATOM 2424 O O . PHE B 2 120 ? 16.788 -6.575 33.338 1.00 14.80 122 PHE B O 1
ATOM 2432 N N . TYR B 2 121 ? 18.645 -6.465 34.620 1.00 14.79 123 TYR B N 1
ATOM 2433 C CA . TYR B 2 121 ? 19.598 -6.335 33.516 1.00 14.38 123 TYR B CA 1
ATOM 2434 C C . TYR B 2 121 ? 20.970 -6.483 34.142 1.00 14.59 123 TYR B C 1
ATOM 2435 O O . TYR B 2 121 ? 21.208 -5.946 35.220 1.00 15.19 123 TYR B O 1
ATOM 2444 N N . PRO B 2 122 ? 21.891 -7.219 33.493 1.00 14.02 124 PRO B N 1
ATOM 2445 C CA . PRO B 2 122 ? 21.824 -7.961 32.224 1.00 13.88 124 PRO B CA 1
ATOM 2446 C C . PRO B 2 122 ? 20.892 -9.184 32.236 1.00 12.98 124 PRO B C 1
ATOM 2447 O O . PRO B 2 122 ? 20.223 -9.457 33.231 1.00 12.20 124 PRO B O 1
ATOM 2451 N N . ALA B 2 123 ? 20.895 -9.930 31.130 1.00 14.42 125 ALA B N 1
ATOM 2452 C CA . ALA B 2 123 ? 20.062 -11.125 30.955 1.00 16.64 125 ALA B CA 1
ATOM 2453 C C . ALA B 2 123 ? 20.378 -12.303 31.862 1.00 19.00 125 ALA B C 1
ATOM 2454 O O . ALA B 2 123 ? 19.460 -12.950 32.365 1.00 21.60 125 ALA B O 1
ATOM 2456 N N . GLN B 2 124 ? 21.662 -12.605 32.049 1.00 21.17 126 GLN B N 1
ATOM 2457 C CA . GLN B 2 124 ? 22.072 -13.727 32.895 1.00 20.50 126 GLN B CA 1
ATOM 2458 C C . GLN B 2 124 ? 21.273 -13.756 34.196 1.00 19.75 126 GLN B C 1
ATOM 2459 O O . GLN B 2 124 ? 21.217 -12.770 34.934 1.00 20.33 126 GLN B O 1
ATOM 2465 N N . ILE B 2 125 ? 20.630 -14.885 34.467 1.00 16.34 127 ILE B N 1
ATOM 2466 C CA . ILE B 2 125 ? 19.834 -14.996 35.672 1.00 15.11 127 ILE B CA 1
ATOM 2467 C C . ILE B 2 125 ? 19.544 -16.449 36.022 1.00 14.54 127 ILE B C 1
ATOM 2468 O O . ILE B 2 125 ? 19.478 -17.306 35.146 1.00 13.20 127 ILE B O 1
ATOM 2473 N N . LYS B 2 126 ? 19.381 -16.712 37.314 1.00 15.30 128 LYS B N 1
ATOM 2474 C CA . LYS B 2 126 ? 19.106 -18.057 37.812 1.00 16.42 128 LYS B CA 1
ATOM 2475 C C . LYS B 2 126 ? 17.965 -17.980 38.813 1.00 14.31 128 LYS B C 1
ATOM 2476 O O . LYS B 2 126 ? 18.042 -17.217 39.767 1.00 17.48 128 LYS B O 1
ATOM 2482 N N . VAL B 2 127 ? 16.919 -18.765 38.596 1.00 13.25 129 VAL B N 1
ATOM 2483 C CA . VAL B 2 127 ? 15.772 -18.784 39.494 1.00 13.48 129 VAL B CA 1
ATOM 2484 C C . VAL B 2 127 ? 15.546 -20.207 39.994 1.00 15.75 129 VAL B C 1
ATOM 2485 O O . VAL B 2 127 ? 15.580 -21.153 39.209 1.00 19.60 129 VAL B O 1
ATOM 2489 N N . ARG B 2 128 ? 15.311 -20.369 41.292 1.00 15.73 130 ARG B N 1
ATOM 2490 C CA . ARG B 2 128 ? 15.099 -21.703 41.845 1.00 18.70 130 ARG B CA 1
ATOM 2491 C C . ARG B 2 128 ? 13.927 -21.788 42.819 1.00 16.76 130 ARG B C 1
ATOM 2492 O O . ARG B 2 128 ? 13.707 -20.880 43.612 1.00 17.72 130 ARG B O 1
ATOM 2500 N N . TRP B 2 129 ? 13.180 -22.886 42.748 1.00 15.72 131 TRP B N 1
ATOM 2501 C CA . TRP B 2 129 ? 12.032 -23.107 43.628 1.00 16.19 131 TRP B CA 1
ATOM 2502 C C . TRP B 2 129 ? 12.322 -24.129 44.741 1.00 17.37 131 TRP B C 1
ATOM 2503 O O . TRP B 2 129 ? 12.853 -25.221 44.486 1.00 13.57 131 TRP B O 1
ATOM 2514 N N . PHE B 2 130 ? 11.947 -23.775 45.969 1.00 18.26 132 PHE B N 1
ATOM 2515 C CA . PHE B 2 130 ? 12.134 -24.651 47.122 1.00 19.41 132 PHE B CA 1
ATOM 2516 C C . PHE B 2 130 ? 10.810 -24.972 47.804 1.00 21.61 132 PHE B C 1
ATOM 2517 O O . PHE B 2 130 ? 9.898 -24.149 47.838 1.00 22.85 132 PHE B O 1
ATOM 2525 N N . ARG B 2 131 ? 10.711 -26.184 48.336 1.00 24.17 133 ARG B N 1
ATOM 2526 C CA . ARG B 2 131 ? 9.536 -26.609 49.083 1.00 24.26 133 ARG B CA 1
ATOM 2527 C C . ARG B 2 131 ? 10.163 -27.060 50.394 1.00 23.59 133 ARG B C 1
ATOM 2528 O O . ARG B 2 131 ? 10.782 -28.124 50.467 1.00 22.32 133 ARG B O 1
ATOM 2536 N N . ASN B 2 132 ? 10.020 -26.225 51.417 1.0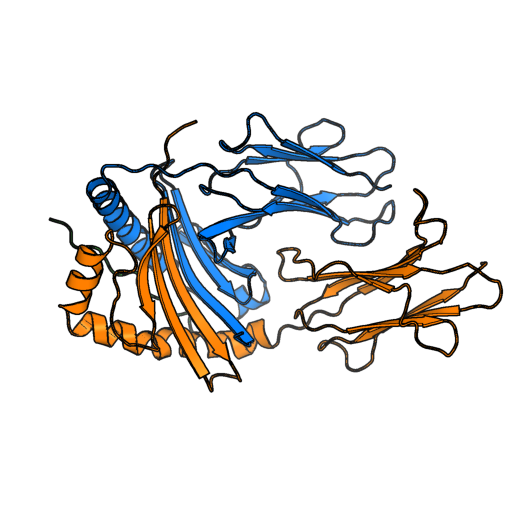0 22.97 134 ASN B N 1
ATOM 2537 C CA . ASN B 2 132 ? 10.603 -26.481 52.726 1.00 24.30 134 ASN B CA 1
ATOM 2538 C C . ASN B 2 132 ? 12.132 -26.542 52.625 1.00 25.13 134 ASN B C 1
ATOM 2539 O O . ASN B 2 132 ? 12.783 -25.533 52.334 1.00 21.08 134 ASN B O 1
ATOM 2544 N N . ASP B 2 133 ? 12.706 -27.721 52.850 1.00 27.30 135 ASP B N 1
ATOM 2545 C CA . ASP B 2 133 ? 14.155 -27.866 52.794 1.00 30.36 135 ASP B CA 1
ATOM 2546 C C . ASP B 2 133 ? 14.702 -28.481 51.510 1.00 30.92 135 ASP B C 1
ATOM 2547 O O . ASP B 2 133 ? 15.916 -28.616 51.367 1.00 32.44 135 ASP B O 1
ATOM 2552 N N . GLN B 2 134 ? 13.825 -28.841 50.575 1.00 30.70 136 GLN B N 1
ATOM 2553 C CA . GLN B 2 134 ? 14.272 -29.453 49.321 1.00 31.35 136 GLN B CA 1
ATOM 2554 C C . GLN B 2 134 ? 14.015 -28.583 48.098 1.00 30.09 136 GLN B C 1
ATOM 2555 O O . GLN B 2 134 ? 13.043 -27.833 48.046 1.00 30.47 136 GLN B O 1
ATOM 2561 N N . GLU B 2 135 ? 14.878 -28.706 47.100 1.00 28.10 137 GLU B N 1
ATOM 2562 C CA . GLU B 2 135 ? 14.729 -27.924 45.887 1.00 27.29 137 GLU B CA 1
ATOM 2563 C C . GLU B 2 135 ? 13.742 -28.620 44.955 1.00 27.05 137 GLU B C 1
ATOM 2564 O O . GLU B 2 135 ? 13.707 -29.841 44.888 1.00 26.45 137 GLU B O 1
ATOM 2570 N N . GLU B 2 136 ? 12.925 -27.841 44.256 1.00 28.16 138 GLU B N 1
ATOM 2571 C CA . GLU B 2 136 ? 11.971 -28.409 43.305 1.00 30.39 138 GLU B CA 1
ATOM 2572 C C . GLU B 2 136 ? 12.610 -28.493 41.918 1.00 31.05 138 GLU B C 1
ATOM 2573 O O . GLU B 2 136 ? 13.076 -27.494 41.376 1.00 31.70 138 GLU B O 1
ATOM 2579 N N . THR B 2 137 ? 12.642 -29.695 41.357 1.00 32.11 139 THR B N 1
ATOM 2580 C CA . THR B 2 137 ? 13.219 -29.908 40.041 1.00 33.18 139 THR B CA 1
ATOM 2581 C C . THR B 2 137 ? 12.113 -30.163 39.029 1.00 34.75 139 THR B C 1
ATOM 2582 O O . THR B 2 137 ? 12.164 -29.680 37.901 1.00 36.93 139 THR B O 1
ATOM 2586 N N . THR B 2 138 ? 11.108 -30.923 39.449 1.00 33.79 140 THR B N 1
ATOM 2587 C CA . THR B 2 138 ? 9.986 -31.265 38.591 1.00 34.19 140 THR B CA 1
ATOM 2588 C C . THR B 2 138 ? 8.806 -30.329 38.844 1.00 33.89 140 THR B C 1
ATOM 2589 O O . THR B 2 138 ? 8.712 -29.713 39.910 1.00 35.28 140 THR B O 1
ATOM 2593 N N . GLY B 2 139 ? 7.906 -30.232 37.870 1.00 31.18 141 GLY B N 1
ATOM 2594 C CA . GLY B 2 139 ? 6.743 -29.374 38.022 1.00 30.09 141 GLY B CA 1
ATOM 2595 C C . GLY B 2 139 ? 7.055 -27.892 37.897 1.00 29.32 141 GLY B C 1
ATOM 2596 O O . GLY B 2 139 ? 6.207 -27.048 38.185 1.00 29.22 141 GLY B O 1
ATOM 2597 N N . VAL B 2 140 ? 8.273 -27.573 37.470 1.00 28.18 142 VAL B N 1
ATOM 2598 C CA . VAL B 2 140 ? 8.687 -26.186 37.303 1.00 27.01 142 VAL B CA 1
ATOM 2599 C C . VAL B 2 140 ? 8.695 -25.860 35.815 1.00 27.33 142 VAL B C 1
ATOM 2600 O O . VAL B 2 140 ? 9.260 -26.601 35.006 1.00 27.00 142 VAL B O 1
ATOM 2604 N N . VAL B 2 141 ? 8.063 -24.749 35.458 1.00 27.49 143 VAL B N 1
ATOM 2605 C CA . VAL B 2 141 ? 7.998 -24.328 34.067 1.00 26.53 143 VAL B CA 1
ATOM 2606 C C . VAL B 2 141 ? 8.253 -22.837 33.977 1.00 26.61 143 VAL B C 1
ATOM 2607 O O . VAL B 2 141 ? 7.673 -22.049 34.733 1.00 24.31 143 VAL B O 1
ATOM 2611 N N . SER B 2 142 ? 9.117 -22.459 33.038 1.00 26.34 144 SER B N 1
ATOM 2612 C CA . SER B 2 142 ? 9.489 -21.064 32.853 1.00 25.98 144 SER B CA 1
ATOM 2613 C C . SER B 2 142 ? 9.190 -20.484 31.474 1.00 25.84 144 SER B C 1
ATOM 2614 O O . SER B 2 142 ? 9.217 -21.198 30.473 1.00 26.26 144 SER B O 1
ATOM 2617 N N . THR B 2 143 ? 8.897 -19.184 31.433 1.00 24.59 145 THR B N 1
ATOM 2618 C CA . THR B 2 143 ? 8.638 -18.495 30.174 1.00 22.17 145 THR B CA 1
ATOM 2619 C C . THR B 2 143 ? 10.018 -18.136 29.667 1.00 22.05 145 THR B C 1
ATOM 2620 O O . THR B 2 143 ? 10.966 -18.067 30.442 1.00 21.27 145 THR B O 1
ATOM 2624 N N . PRO B 2 144 ? 10.158 -17.901 28.358 1.00 22.79 146 PRO B N 1
ATOM 2625 C CA . PRO B 2 144 ? 11.481 -17.541 27.838 1.00 20.81 146 PRO B CA 1
ATOM 2626 C C . PRO B 2 144 ? 11.851 -16.202 28.452 1.00 20.13 146 PRO B C 1
ATOM 2627 O O . PRO B 2 144 ? 10.998 -15.532 29.039 1.00 21.96 146 PRO B O 1
ATOM 2631 N N . LEU B 2 145 ? 13.109 -15.805 28.324 1.00 18.79 147 LEU B N 1
ATOM 2632 C CA . LEU B 2 145 ? 13.529 -14.515 28.844 1.00 17.86 147 LEU B CA 1
ATOM 2633 C C . LEU B 2 145 ? 12.692 -13.492 28.067 1.00 17.09 147 LEU B C 1
ATOM 2634 O O . LEU B 2 145 ? 12.580 -13.593 26.847 1.00 16.81 147 LEU B O 1
ATOM 2639 N N . ILE B 2 146 ? 12.091 -12.527 28.761 1.00 16.48 148 ILE B N 1
ATOM 2640 C CA . ILE B 2 146 ? 11.263 -11.520 28.095 1.00 14.96 148 ILE B CA 1
ATOM 2641 C C . ILE B 2 146 ? 11.908 -10.133 28.081 1.00 16.13 148 ILE B C 1
ATOM 2642 O O . ILE B 2 146 ? 12.295 -9.603 29.120 1.00 16.73 148 ILE B O 1
ATOM 2647 N N . ARG B 2 147 ? 12.018 -9.562 26.881 1.00 17.96 149 ARG B N 1
ATOM 2648 C CA . ARG B 2 147 ? 12.634 -8.250 26.657 1.00 17.36 149 ARG B CA 1
ATOM 2649 C C . ARG B 2 147 ? 11.602 -7.125 26.621 1.00 18.31 149 ARG B C 1
ATOM 2650 O O . ARG B 2 147 ? 10.817 -7.014 25.676 1.00 18.15 149 ARG B O 1
ATOM 2658 N N . ASN B 2 148 ? 11.611 -6.278 27.644 1.00 18.62 150 ASN B N 1
ATOM 2659 C CA . ASN B 2 148 ? 10.657 -5.181 27.712 1.00 15.26 150 ASN B CA 1
ATOM 2660 C C . ASN B 2 148 ? 10.979 -4.051 26.737 1.00 14.61 150 ASN B C 1
ATOM 2661 O O . ASN B 2 148 ? 10.102 -3.257 26.405 1.00 14.76 150 ASN B O 1
ATOM 2666 N N . GLY B 2 149 ? 12.227 -3.985 26.275 1.00 13.01 151 GLY B N 1
ATOM 2667 C CA . GLY B 2 149 ? 12.617 -2.941 25.336 1.00 12.37 151 GLY B CA 1
ATOM 2668 C C . GLY B 2 149 ? 13.200 -1.680 25.964 1.00 11.85 151 GLY B C 1
ATOM 2669 O O . GLY B 2 149 ? 13.816 -0.860 25.282 1.00 10.32 151 GLY B O 1
ATOM 2670 N N . ASP B 2 150 ? 13.012 -1.532 27.270 1.00 12.67 152 ASP B N 1
ATOM 2671 C CA . ASP B 2 150 ? 13.502 -0.373 28.012 1.00 13.76 152 ASP B CA 1
ATOM 2672 C C . ASP B 2 150 ? 14.819 -0.706 28.715 1.00 14.10 152 ASP B C 1
ATOM 2673 O O . ASP B 2 150 ? 15.172 -0.099 29.734 1.00 12.86 152 ASP B O 1
ATOM 2678 N N . TRP B 2 151 ? 15.544 -1.672 28.169 1.00 12.20 153 TRP B N 1
ATOM 2679 C CA . TRP B 2 151 ? 16.798 -2.098 28.769 1.00 12.89 153 TRP B CA 1
ATOM 2680 C C . TRP B 2 151 ? 16.570 -2.834 30.095 1.00 14.04 153 TRP B C 1
ATOM 2681 O O . TRP B 2 151 ? 17.368 -2.718 31.034 1.00 15.74 153 TRP B O 1
ATOM 2692 N N . THR B 2 152 ? 15.465 -3.567 30.183 1.00 10.33 154 THR B N 1
ATOM 2693 C CA . THR B 2 152 ? 15.205 -4.366 31.363 1.00 13.00 154 THR B CA 1
ATOM 2694 C C . THR B 2 152 ? 14.564 -5.641 30.869 1.00 13.85 154 THR B C 1
ATOM 2695 O O . THR B 2 152 ? 13.877 -5.640 29.843 1.00 12.09 154 THR B O 1
ATOM 2699 N N . PHE B 2 153 ? 14.805 -6.724 31.603 1.00 14.33 155 PHE B N 1
ATOM 2700 C CA . PHE B 2 153 ? 14.258 -8.030 31.274 1.00 14.88 155 PHE B CA 1
ATOM 2701 C C . PHE B 2 153 ? 13.273 -8.465 32.340 1.00 16.56 155 PHE B C 1
ATOM 2702 O O . PHE B 2 153 ? 13.180 -7.870 33.414 1.00 17.22 155 PHE B O 1
ATOM 2710 N N . GLN B 2 154 ? 12.562 -9.539 32.043 1.00 16.66 156 GLN B N 1
ATOM 2711 C CA . GLN B 2 154 ? 11.561 -10.070 32.944 1.00 17.62 156 GLN B CA 1
ATOM 2712 C C . GLN B 2 154 ? 11.475 -11.573 32.653 1.00 17.69 156 GLN B C 1
ATOM 2713 O O . GLN B 2 154 ? 11.767 -12.004 31.533 1.00 18.21 156 GLN B O 1
ATOM 2719 N N . ILE B 2 155 ? 11.116 -12.372 33.657 1.00 16.44 157 ILE B N 1
ATOM 2720 C CA . ILE B 2 155 ? 10.980 -13.811 33.458 1.00 16.87 157 ILE B CA 1
ATOM 2721 C C . ILE B 2 155 ? 10.033 -14.390 34.498 1.00 17.75 157 ILE B C 1
ATOM 2722 O O . ILE B 2 155 ? 10.006 -13.943 35.641 1.00 17.56 157 ILE B O 1
ATOM 2727 N N . LEU B 2 156 ? 9.247 -15.381 34.092 1.00 19.04 158 LEU B N 1
ATOM 2728 C CA . LEU B 2 156 ? 8.267 -15.986 34.979 1.00 19.92 158 LEU B CA 1
ATOM 2729 C C . LEU B 2 156 ? 8.464 -17.483 35.161 1.00 20.64 15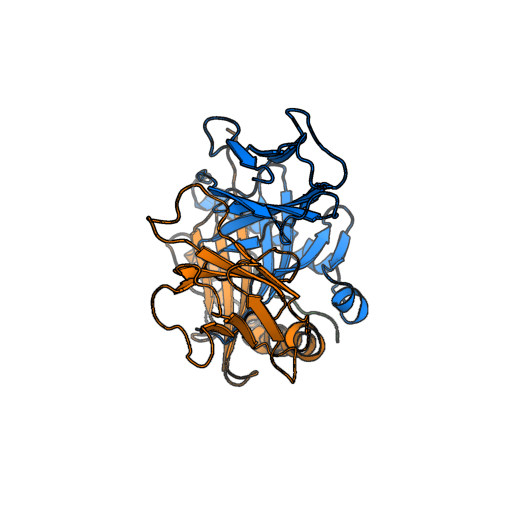8 LEU B C 1
ATOM 2730 O O . LEU B 2 156 ? 8.537 -18.228 34.184 1.00 20.61 158 LEU B O 1
ATOM 2735 N N . VAL B 2 157 ? 8.516 -17.918 36.419 1.00 20.13 159 VAL B N 1
ATOM 2736 C CA . VAL B 2 157 ? 8.721 -19.328 36.734 1.00 20.58 159 VAL B CA 1
ATOM 2737 C C . VAL B 2 157 ? 7.628 -19.904 37.639 1.00 21.27 159 VAL B C 1
ATOM 2738 O O . VAL B 2 157 ? 7.555 -19.587 38.825 1.00 21.51 159 VAL B O 1
ATOM 2742 N N . MET B 2 158 ? 6.776 -20.747 37.074 1.00 23.44 160 MET B N 1
ATOM 2743 C CA . MET B 2 158 ? 5.710 -21.358 37.849 1.00 26.36 160 MET B CA 1
ATOM 2744 C C . MET B 2 158 ? 6.133 -22.716 38.396 1.00 26.93 160 MET B C 1
ATOM 2745 O O . MET B 2 158 ? 6.957 -23.417 37.801 1.00 26.85 160 MET B O 1
ATOM 2750 N N . LEU B 2 159 ? 5.561 -23.076 39.539 1.00 26.48 161 LEU B N 1
ATOM 2751 C CA . LEU B 2 159 ? 5.833 -24.356 40.179 1.00 25.94 161 LEU B CA 1
ATOM 2752 C C . LEU B 2 159 ? 4.501 -25.051 40.423 1.00 26.70 161 LEU B C 1
ATOM 2753 O O . LEU B 2 159 ? 3.594 -24.474 41.028 1.00 25.02 161 LEU B O 1
ATOM 2758 N N . GLU B 2 160 ? 4.379 -26.278 39.927 1.00 27.88 162 GLU B N 1
ATOM 2759 C CA . GLU B 2 160 ? 3.166 -27.061 40.132 1.00 29.48 162 GLU B CA 1
ATOM 2760 C C . GLU B 2 160 ? 3.195 -27.522 41.589 1.00 28.91 162 GLU B C 1
ATOM 2761 O O . GLU B 2 160 ? 4.192 -28.070 42.056 1.00 30.10 162 GLU B O 1
ATOM 2767 N N . MET B 2 161 ? 2.116 -27.284 42.317 1.00 27.85 163 MET B N 1
ATOM 2768 C CA . MET B 2 161 ? 2.085 -27.692 43.710 1.00 27.36 163 MET B CA 1
ATOM 2769 C C . MET B 2 161 ? 0.685 -27.851 44.283 1.00 26.62 163 MET B C 1
ATOM 2770 O O . MET B 2 161 ? -0.308 -27.407 43.700 1.00 25.12 163 MET B O 1
ATOM 2775 N N . THR B 2 162 ? 0.632 -28.507 45.437 1.00 26.95 164 THR B N 1
ATOM 2776 C CA . THR B 2 162 ? -0.609 -28.769 46.150 1.00 26.40 164 THR B CA 1
ATOM 2777 C C . THR B 2 162 ? -0.513 -28.127 47.532 1.00 26.27 164 THR B C 1
ATOM 2778 O O . THR B 2 162 ? 0.254 -28.572 48.379 1.00 27.04 164 THR B O 1
ATOM 2782 N N . PRO B 2 163 ? -1.293 -27.069 47.775 1.00 27.16 165 PRO B N 1
ATOM 2783 C CA . PRO B 2 163 ? -1.242 -26.411 49.079 1.00 29.26 165 PRO B CA 1
ATOM 2784 C C . PRO B 2 163 ? -1.509 -27.353 50.248 1.00 30.94 165 PRO B C 1
ATOM 2785 O O . PRO B 2 163 ? -2.525 -28.049 50.292 1.00 32.01 165 PRO B O 1
ATOM 2789 N N . GLN B 2 164 ? -0.570 -27.377 51.187 1.00 32.61 166 GLN B N 1
ATOM 2790 C CA . GLN B 2 164 ? -0.685 -28.215 52.369 1.00 32.28 166 GLN B CA 1
ATOM 2791 C C . GLN B 2 164 ? -0.153 -27.456 53.579 1.00 32.86 166 GLN B C 1
ATOM 2792 O O . GLN B 2 164 ? 0.987 -26.992 53.583 1.00 32.40 166 GLN B O 1
ATOM 2798 N N . ARG B 2 165 ? -1.006 -27.327 54.590 1.00 34.60 167 ARG B N 1
ATOM 2799 C CA . ARG B 2 165 ? -0.690 -26.650 55.847 1.00 34.77 167 ARG B CA 1
ATOM 2800 C C . ARG B 2 165 ? 0.711 -27.031 56.321 1.00 34.48 167 ARG B C 1
ATOM 2801 O O . ARG B 2 165 ? 1.079 -28.206 56.301 1.00 34.35 167 ARG B O 1
ATOM 2809 N N . GLY B 2 166 ? 1.487 -26.034 56.741 1.00 33.02 168 GLY B N 1
ATOM 2810 C CA . GLY B 2 166 ? 2.839 -26.291 57.203 1.00 30.41 168 GLY B CA 1
ATOM 2811 C C . GLY B 2 166 ? 3.891 -26.040 56.138 1.00 29.42 168 GLY B C 1
ATOM 2812 O O . GLY B 2 166 ? 4.896 -25.376 56.390 1.00 29.39 168 GLY B O 1
ATOM 2813 N N . ASP B 2 167 ? 3.663 -26.574 54.943 1.00 28.14 169 ASP B N 1
ATOM 2814 C CA . ASP B 2 167 ? 4.597 -26.399 53.839 1.00 26.07 169 ASP B CA 1
ATOM 2815 C C . ASP B 2 167 ? 4.957 -24.945 53.621 1.00 24.48 169 ASP B C 1
ATOM 2816 O O . ASP B 2 167 ? 4.137 -24.053 53.823 1.00 25.13 169 ASP B O 1
ATOM 2821 N N . VAL B 2 168 ? 6.196 -24.717 53.204 1.00 24.24 170 VAL B N 1
ATOM 2822 C CA . VAL B 2 168 ? 6.687 -23.372 52.931 1.00 22.22 170 VAL B CA 1
ATOM 2823 C C . VAL B 2 168 ? 7.472 -23.394 51.629 1.00 20.45 170 VAL B C 1
ATOM 2824 O O . VAL B 2 168 ? 8.299 -24.274 51.411 1.00 20.79 170 VAL B O 1
ATOM 2828 N N . TYR B 2 169 ? 7.216 -22.414 50.774 1.00 19.31 171 TYR B N 1
ATOM 2829 C CA . TYR B 2 169 ? 7.893 -22.317 49.489 1.00 16.72 171 TYR B CA 1
ATOM 2830 C C . TYR B 2 169 ? 8.676 -21.018 49.394 1.00 16.66 171 TYR B C 1
ATOM 2831 O O . TYR B 2 169 ? 8.281 -19.998 49.951 1.00 17.85 171 TYR B O 1
ATOM 2840 N N . THR B 2 170 ? 9.799 -21.060 48.693 1.00 15.57 172 THR B N 1
ATOM 2841 C CA . THR B 2 170 ? 10.604 -19.870 48.515 1.00 15.82 172 THR B CA 1
ATOM 2842 C C . THR B 2 170 ? 11.136 -19.850 47.103 1.00 15.70 172 THR B C 1
ATOM 2843 O O . THR B 2 170 ? 11.353 -20.897 46.499 1.00 15.91 172 THR B O 1
ATOM 2847 N N . CYS B 2 171 ? 11.338 -18.651 46.580 1.00 16.64 173 CYS B N 1
ATOM 2848 C CA . CYS B 2 171 ? 11.883 -18.491 45.248 1.00 17.51 173 CYS B CA 1
ATOM 2849 C C . CYS B 2 171 ? 13.257 -17.858 45.456 1.00 16.02 173 CYS B C 1
ATOM 2850 O O . CYS B 2 171 ? 13.359 -16.807 46.077 1.00 14.39 173 CYS B O 1
ATOM 2853 N N . HIS B 2 172 ? 14.305 -18.525 44.981 1.00 16.58 174 HIS B N 1
ATOM 2854 C CA . HIS B 2 172 ? 15.681 -18.034 45.095 1.00 17.89 174 HIS B CA 1
ATOM 2855 C C . HIS B 2 172 ? 16.113 -17.480 43.756 1.00 17.54 174 HIS B C 1
ATOM 2856 O O . HIS B 2 172 ? 16.116 -18.204 42.765 1.00 15.67 174 HIS B O 1
ATOM 2863 N N . VAL B 2 173 ? 16.519 -16.216 43.736 1.00 18.75 175 VAL B N 1
ATOM 2864 C CA . VAL B 2 173 ? 16.957 -15.574 42.499 1.00 18.54 175 VAL B CA 1
ATOM 2865 C C . VAL B 2 173 ? 18.408 -15.091 42.558 1.00 19.65 175 VAL B C 1
ATOM 2866 O O . VAL B 2 173 ? 18.796 -14.350 43.465 1.00 19.36 175 VAL B O 1
ATOM 2870 N N . GLU B 2 174 ? 19.202 -15.516 41.584 1.00 19.34 176 GLU B N 1
ATOM 2871 C CA . GLU B 2 174 ? 20.593 -15.113 41.505 1.00 20.38 176 GLU B CA 1
ATOM 2872 C C . GLU B 2 174 ? 20.798 -14.256 40.266 1.00 19.91 176 GLU B C 1
ATOM 2873 O O . GLU B 2 174 ? 20.418 -14.650 39.164 1.00 20.80 176 GLU B O 1
ATOM 2879 N N . HIS B 2 175 ? 21.400 -13.085 40.457 1.00 19.21 177 HIS B N 1
ATOM 2880 C CA . HIS B 2 175 ? 21.660 -12.149 39.371 1.00 15.77 177 HIS B CA 1
ATOM 2881 C C . HIS B 2 175 ? 22.977 -11.405 39.626 1.00 16.89 177 HIS B C 1
ATOM 2882 O O . HIS B 2 175 ? 23.364 -11.184 40.769 1.00 16.77 177 HIS B O 1
ATOM 2889 N N . PRO B 2 176 ? 23.686 -11.012 38.557 1.00 17.87 178 PRO B N 1
ATOM 2890 C CA . PRO B 2 176 ? 24.955 -10.299 38.711 1.00 18.35 178 PRO B CA 1
ATOM 2891 C C . PRO B 2 176 ? 24.871 -8.971 39.460 1.00 20.17 178 PRO B C 1
ATOM 2892 O O . PRO B 2 176 ? 25.906 -8.390 39.787 1.00 21.94 178 PRO B O 1
ATOM 2896 N N . SER B 2 177 ? 23.663 -8.486 39.731 1.00 20.01 179 SER B N 1
ATOM 2897 C CA . SER B 2 177 ? 23.512 -7.203 40.413 1.00 20.57 179 SER B CA 1
ATOM 2898 C C . SER B 2 177 ? 23.441 -7.324 41.929 1.00 22.27 179 SER B C 1
ATOM 2899 O O . SER B 2 177 ? 23.450 -6.313 42.641 1.00 21.25 179 SER B O 1
ATOM 2902 N N . LEU B 2 178 ? 23.345 -8.547 42.435 1.00 23.99 180 LEU B N 1
ATOM 2903 C CA . LEU B 2 178 ? 23.288 -8.713 43.878 1.00 27.29 180 LEU B CA 1
ATOM 2904 C C . LEU B 2 178 ? 24.320 -9.681 44.427 1.00 29.16 180 LEU B C 1
ATOM 2905 O O . LEU B 2 178 ? 24.525 -10.763 43.885 1.00 28.44 180 LEU B O 1
ATOM 2910 N N . GLN B 2 179 ? 24.982 -9.265 45.505 1.00 32.23 181 GLN B N 1
ATOM 2911 C CA . GLN B 2 179 ? 25.993 -10.090 46.161 1.00 33.81 181 GLN B CA 1
ATOM 2912 C C . GLN B 2 179 ? 25.297 -11.272 46.842 1.00 33.84 181 GLN B C 1
ATOM 2913 O O . GLN B 2 179 ? 25.811 -12.395 46.835 1.00 35.04 181 GLN B O 1
ATOM 2919 N N . ASN B 2 180 ? 24.131 -11.008 47.432 1.00 31.74 182 ASN B N 1
ATOM 2920 C CA . ASN B 2 180 ? 23.332 -12.047 48.085 1.00 30.15 182 ASN B CA 1
ATOM 2921 C C . ASN B 2 180 ? 22.113 -12.343 47.225 1.00 29.66 182 ASN B C 1
ATOM 2922 O O . ASN B 2 180 ? 21.566 -11.454 46.572 1.00 30.38 182 ASN B O 1
ATOM 2927 N N . PRO B 2 181 ? 21.661 -13.599 47.219 1.00 29.00 183 PRO B N 1
ATOM 2928 C CA . PRO B 2 181 ? 20.491 -13.937 46.410 1.00 27.96 183 PRO B CA 1
ATOM 2929 C C . PRO B 2 181 ? 19.230 -13.354 47.038 1.00 25.81 183 PRO B C 1
ATOM 2930 O O . PRO B 2 181 ? 19.184 -13.097 48.240 1.00 25.37 183 PRO B O 1
ATOM 2934 N N . ILE B 2 182 ? 18.215 -13.127 46.217 1.00 23.86 184 ILE B N 1
ATOM 2935 C CA . ILE B 2 182 ? 16.958 -12.615 46.723 1.00 21.32 184 ILE B CA 1
ATOM 2936 C C . ILE B 2 182 ? 16.135 -13.848 47.061 1.00 21.13 184 ILE B C 1
ATOM 2937 O O . ILE B 2 182 ? 16.054 -14.779 46.266 1.00 19.02 184 ILE B O 1
ATOM 2942 N N . ILE B 2 183 ? 15.548 -13.870 48.251 1.00 21.92 185 ILE B N 1
ATOM 2943 C CA . ILE B 2 183 ? 14.735 -15.006 48.641 1.00 22.64 185 ILE B CA 1
ATOM 2944 C C . ILE B 2 183 ? 13.366 -14.553 49.107 1.00 22.81 185 ILE B C 1
ATOM 2945 O O . ILE B 2 183 ? 13.250 -13.840 50.101 1.00 22.92 185 ILE B O 1
ATOM 2950 N N . VAL B 2 184 ? 12.335 -14.962 48.371 1.00 23.49 186 VAL B N 1
ATOM 2951 C CA . VAL B 2 184 ? 10.953 -14.630 48.700 1.00 22.42 186 VAL B CA 1
ATOM 2952 C C . VAL B 2 184 ? 10.241 -15.920 49.120 1.00 24.77 186 VAL B C 1
ATOM 2953 O O . VAL B 2 184 ? 10.439 -16.985 48.522 1.00 24.17 186 VAL B O 1
ATOM 2957 N N . GLU B 2 185 ? 9.406 -15.808 50.146 1.00 25.11 187 GLU B N 1
ATOM 2958 C CA . GLU B 2 185 ? 8.702 -16.951 50.711 1.00 26.82 187 GLU B CA 1
ATOM 2959 C C . GLU B 2 185 ? 7.177 -16.866 50.645 1.00 26.81 187 GLU B C 1
ATOM 2960 O O . GLU B 2 185 ? 6.586 -15.802 50.836 1.00 25.83 187 GLU B O 1
ATOM 2966 N N . TRP B 2 186 ? 6.549 -18.003 50.371 1.00 25.10 188 TRP B N 1
ATOM 2967 C CA . TRP B 2 186 ? 5.100 -18.090 50.314 1.00 25.65 188 TRP B CA 1
ATOM 2968 C C . TRP B 2 186 ? 4.689 -19.308 51.155 1.00 26.87 188 TRP B C 1
ATOM 2969 O O . TRP B 2 186 ? 5.172 -20.424 50.937 1.00 25.74 188 TRP B O 1
ATOM 2980 N N . ARG B 2 187 ? 3.804 -19.084 52.116 1.00 26.66 189 ARG B N 1
ATOM 2981 C CA . ARG B 2 187 ? 3.363 -20.144 53.012 1.00 30.61 189 ARG B CA 1
ATOM 2982 C C . ARG B 2 187 ? 1.970 -20.667 52.677 1.00 29.01 189 ARG B C 1
ATOM 2983 O O . ARG B 2 187 ? 0.992 -19.931 52.709 1.00 28.07 189 ARG B O 1
ATOM 2991 N N . ALA B 2 188 ? 1.889 -21.950 52.351 1.00 28.82 190 ALA B N 1
ATOM 2992 C CA . ALA B 2 188 ? 0.616 -22.560 52.001 1.00 29.58 190 ALA B CA 1
ATOM 2993 C C . ALA B 2 188 ? -0.343 -22.555 53.188 1.00 31.40 190 ALA B C 1
ATOM 2994 O O . ALA B 2 188 ? 0.044 -22.854 54.321 1.00 30.73 190 ALA B O 1
ATOM 2996 N N . GLN B 2 189 ? -1.591 -22.191 52.913 1.00 34.17 191 GLN B N 1
ATOM 2997 C CA . GLN B 2 189 ? -2.641 -22.139 53.924 1.00 36.90 191 GLN B CA 1
ATOM 2998 C C . GLN B 2 189 ? -2.477 -21.007 54.945 1.00 37.31 191 GLN B C 1
ATOM 2999 O O . GLN B 2 189 ? -2.127 -21.267 56.089 1.00 37.65 191 GLN B O 1
ATOM 3005 N N . SER B 2 190 ? -2.720 -19.762 54.531 1.00 39.84 192 SER B N 1
ATOM 3006 C CA . SER B 2 190 ? -2.651 -18.599 55.427 1.00 41.23 192 SER B CA 1
ATOM 3007 C C . SER B 2 190 ? -2.517 -17.241 54.750 1.00 42.97 192 SER B C 1
ATOM 3008 O O . SER B 2 190 ? -1.429 -16.639 54.858 1.00 43.84 192 SER B O 1
ATOM 3012 N N . LEU C 3 1 ? 36.666 8.391 22.744 1.00 27.31 1 LEU C N 1
ATOM 3013 C CA . LEU C 3 1 ? 35.720 8.949 23.753 1.00 26.49 1 LEU C CA 1
ATOM 3014 C C . LEU C 3 1 ? 34.330 9.200 23.160 1.00 25.67 1 LEU C C 1
ATOM 3015 O O . LEU C 3 1 ? 33.341 9.241 23.891 1.00 25.25 1 LEU C O 1
ATOM 3020 N N . VAL C 3 2 ? 34.260 9.383 21.841 1.00 23.57 2 VAL C N 1
ATOM 3021 C CA . VAL C 3 2 ? 32.980 9.600 21.158 1.00 20.73 2 VAL C CA 1
ATOM 3022 C C . VAL C 3 2 ? 32.664 8.336 20.358 1.00 20.10 2 VAL C C 1
ATOM 3023 O O . VAL C 3 2 ? 33.578 7.602 19.978 1.00 20.97 2 VAL C O 1
ATOM 3027 N N . GLU C 3 3 ? 31.384 8.088 20.095 1.00 17.40 3 GLU C N 1
ATOM 3028 C CA . GLU C 3 3 ? 30.974 6.902 19.350 1.00 17.06 3 GLU C CA 1
ATOM 3029 C C . GLU C 3 3 ? 31.433 6.928 17.898 1.00 16.34 3 GLU C C 1
ATOM 3030 O O . GLU C 3 3 ? 31.422 7.973 17.250 1.00 15.39 3 GLU C O 1
ATOM 3036 N N . ALA C 3 4 ? 31.812 5.754 17.397 1.00 15.00 4 ALA C N 1
ATOM 3037 C CA . ALA C 3 4 ? 32.238 5.592 16.016 1.00 13.65 4 ALA C CA 1
ATOM 3038 C C . ALA C 3 4 ? 31.098 4.888 15.268 1.00 14.12 4 ALA C C 1
ATOM 3039 O O . ALA C 3 4 ? 30.158 4.394 15.896 1.00 15.61 4 ALA C O 1
ATOM 3041 N N . LEU C 3 5 ? 31.162 4.845 13.939 1.00 12.49 5 LEU C N 1
ATOM 3042 C CA . LEU C 3 5 ? 30.129 4.161 13.158 1.00 11.88 5 LEU C CA 1
ATOM 3043 C C . LEU C 3 5 ? 30.692 3.636 11.844 1.00 13.06 5 LEU C C 1
ATOM 3044 O O . LEU C 3 5 ? 31.733 4.104 11.372 1.00 11.40 5 LEU C O 1
ATOM 3049 N N . TYR C 3 6 ? 30.010 2.656 11.257 1.00 13.94 6 TYR C N 1
ATOM 3050 C CA . TYR C 3 6 ? 30.438 2.130 9.964 1.00 15.85 6 TYR C CA 1
ATOM 3051 C C . TYR C 3 6 ? 29.906 3.070 8.900 1.00 15.77 6 TYR C C 1
ATOM 3052 O O . TYR C 3 6 ? 28.820 3.625 9.040 1.00 15.58 6 TYR C O 1
ATOM 3061 N N . LEU C 3 7 ? 30.671 3.256 7.836 1.00 17.91 7 LEU C N 1
ATOM 3062 C CA . LEU C 3 7 ? 30.222 4.110 6.756 1.00 17.52 7 LEU C CA 1
ATOM 3063 C C . LEU C 3 7 ? 29.687 3.180 5.684 1.00 17.62 7 LEU C C 1
ATOM 3064 O O . LEU C 3 7 ? 30.440 2.357 5.156 1.00 17.16 7 LEU C O 1
ATOM 3069 N N . VAL C 3 8 ? 28.395 3.279 5.382 1.00 16.28 8 VAL C N 1
ATOM 3070 C CA . VAL C 3 8 ? 27.808 2.433 4.348 1.00 17.15 8 VAL C CA 1
ATOM 3071 C C . VAL C 3 8 ? 28.454 2.757 3.004 1.00 17.18 8 VAL C C 1
ATOM 3072 O O . VAL C 3 8 ? 28.527 3.917 2.621 1.00 17.58 8 VAL C O 1
ATOM 3076 N N . CYS C 3 9 ? 28.935 1.740 2.294 1.00 17.12 9 CYS C N 1
ATOM 3077 C CA . CYS C 3 9 ? 29.551 1.975 0.993 1.00 16.98 9 CYS C CA 1
ATOM 3078 C C . CYS C 3 9 ? 28.487 2.329 -0.034 1.00 17.13 9 CYS C C 1
ATOM 3079 O O . CYS C 3 9 ? 27.364 1.831 0.020 1.00 16.18 9 CYS C O 1
ATOM 3082 N N . GLY C 3 10 ? 28.846 3.202 -0.967 1.00 17.56 10 GLY C N 1
ATOM 3083 C CA . GLY C 3 10 ? 27.885 3.615 -1.962 1.00 17.48 10 GLY C CA 1
ATOM 3084 C C . GLY C 3 10 ? 27.981 2.844 -3.259 1.00 19.46 10 GLY C C 1
ATOM 3085 O O . GLY C 3 10 ? 29.075 2.628 -3.786 1.00 18.88 10 GLY C O 1
ATOM 3086 N N . GLU C 3 11 ? 26.829 2.412 -3.763 1.00 20.40 11 GLU C N 1
ATOM 3087 C CA . GLU C 3 11 ? 26.766 1.701 -5.029 1.00 21.19 11 GLU C CA 1
ATOM 3088 C C . GLU C 3 11 ? 27.212 2.680 -6.115 1.00 23.01 11 GLU C C 1
ATOM 3089 O O . GLU C 3 11 ? 27.014 3.894 -6.004 1.00 21.02 11 GLU C O 1
ATOM 3095 N N . ARG C 3 12 ? 27.817 2.148 -7.166 1.00 25.29 12 ARG C N 1
ATOM 3096 C CA . ARG C 3 12 ? 28.277 2.978 -8.267 1.00 29.02 12 ARG C CA 1
ATOM 3097 C C . ARG C 3 12 ? 27.106 3.479 -9.082 1.00 29.36 12 ARG C C 1
ATOM 3098 O O . ARG C 3 12 ? 26.352 2.678 -9.618 1.00 29.17 12 ARG C O 1
ATOM 3106 N N . GLY C 3 13 ? 26.964 4.799 -9.172 1.00 31.90 13 GLY C N 1
ATOM 3107 C CA . GLY C 3 13 ? 25.888 5.386 -9.953 1.00 34.72 13 GLY C CA 1
ATOM 3108 C C . GLY C 3 13 ? 26.391 5.669 -11.361 1.00 38.25 13 GLY C C 1
ATOM 3109 O O . GLY C 3 13 ? 27.506 6.158 -11.534 1.00 39.34 13 GLY C O 1
ATOM 3110 N N . GLY C 3 14 ? 25.573 5.367 -12.366 1.00 41.24 14 GLY C N 1
ATOM 3111 C CA . GLY C 3 14 ? 25.970 5.591 -13.746 1.00 44.38 14 GLY C CA 1
ATOM 3112 C C . GLY C 3 14 ? 25.292 6.787 -14.374 1.00 46.52 14 GLY C C 1
ATOM 3113 O O . GLY C 3 14 ? 24.249 7.212 -13.836 1.00 48.08 14 GLY C O 1
#

Foldseek 3Di:
DDPKDKDCWDWAFDPVVGDIWTFIDIRQHTQWIAPQVVLHIGGDDPVDVVPDDDGSVVNNVVNVVVVVVVVVVCVVVVNDDWDFADWDKDKDWPDQDDAQDKTKIKIKTPQGPPPDKDKWKDKVNHTDDPQKDKDHWTADPVGGTMIMMMHIDGADPPIWMWIWMDTPNDPDIDTDIGHDD/DDDDKDKDWDWDWDDDDLNPDIKTKIFIDIPHDGQKMDILVVQAIDGPDPVPPVPSVVQRVDDVSSVVSNCCSVVPVVVCSVVCVVPVVPDWDAWDWDWDWPPDPPPPVFTKIKIKTWFTDDPDKDKWKDKAPHTDDPQKDKDPWADPPPRGIMIMIMHTHDFDAPIKMWMWMDDPRDPHTDIDIDHGDD/DDDDDDDDDDDDDD

Secondary structure (DSSP, 8-state):
--SEEEEEEEEEEETTTTEEEEEEEETTEEEEEEETTTTEEEESSHHHHHH----HHHHHHHHHHHHHHHHHHHHHTTTPPPPP---EEEEEESS---TTS-EEEEEEEEEE-SS--EEEEEETTEEE-TTEEE--PEE-TTS-EEEEEEEEE---TT--EEEEEE-TTSSS-EEEEE---/-----EEEEEEEEEEETTTTEEEEEEEEEETTEEEEEEETTT-SEEESSTTSHHHHHHHHT-HHHHHHHHHHIIIIIIHHHHHHHTTGGG--BPPEEEEEE--SS-SSSS-EEEEEEEEEBSS--EEEEEETTEEE-SSEEEPPPEE-SSS-EEEEEEEE----TT-EEEEEEE-TT-SS-EEEEEES--/-----PPPPPPPP-

InterPro domains:
  IPR001003 MHC class II, alpha chain, N-terminal [PF00993] (29-108)
  IPR001003 MHC class II, alpha chain, N-terminal [SM00920] (30-109)
  IPR003006 Immunoglobulin/major histocompatibility complex, conserved site [PS00290] (186-192)
  IPR003597 Immunoglobulin C1-set [PF07654] (114-195)
  IPR003597 Immunoglobulin C1-set [SM00407] (127-198)
  IPR007110 Immunoglobulin-like domain [PS50835] (112-192)
  IPR011162 MHC classes I/II-like antigen recognition protein [SSF54452] (27-109)
  IPR013783 Immunoglobulin-like fold [G3DSA:2.60.40.10] (107-220)
  IPR014745 MHC class II, alpha/beta chain, N-terminal [G3DSA:3.10.320.10] (28-106)
  IPR036179 Immunoglobulin-like domain superfamily [SSF48726] (112-206)
  IPR050160 Major Histocompatibility Complex/Immunoglobulin [PTHR19944] (10-243)

GO terms:
  GO:0098553 lumenal side of endoplasmic reticulum membrane (C, TAS)
  GO:0032588 trans-Golgi network membrane (C, TAS)
  GO:0000139 Golgi membrane (C, TAS)
  GO:0005765 lysosomal membrane (C, TAS)
  GO:0005886 plasma membrane (C, TAS)
  GO:0012507 ER to Golgi transport vesicle membrane (C, TAS)
  GO:0030658 transport vesicle membrane (C, TAS)
  GO:0030666 endocytic vesicle membrane (C, TAS)
  GO:0030669 clathrin-coated endocytic vesicle membrane (C, TAS)
  GO:0005515 protein binding (F, IPI)
  GO:0032395 MHC class II receptor activity (F, TAS)
  GO:0016020 membrane (C, HDA)

Nearest PDB structures (foldseek):
  5ksa-assembly1_B  TM=9.593E-01  e=1.785E-34  Triticum aestivum
  7yxb-assembly2_D  TM=9.554E-01  e=3.043E-27  Homo sapiens
  8tbp-assembly2_D  TM=9.620E-01  e=9.507E-27  Homo sapiens
  1aqd-assembly2_H  TM=9.448E-01  e=9.507E-27  Homo sapiens
  6ati-assembly2_E  TM=9.427E-01  e=8.530E-27  Homo sapiens

Organism: Homo sapiens (NCBI:txid9606)

Radius of gyration: 23.68 Å; Cα contacts (8 Å, |Δi|>4): 863; chains: 3; bounding box: 56×49×71 Å

CATH classification: 3.10.320.10 (+1 more: 2.60.40.10)

Sequence (385 aa):
VADHVASYGVNLYQSYGPSGQYSHEFDGDEEFYVDLERKETVWQLPLFRRFRRFDPQFALTNIAVLKHNLNIVIKRSNSTAATNEVPEVTVFSKSPVTLGQPNTLICLVDNIFPPVVNITWLSNGHSVTEGVSETSFLSKSDHSFFKISYLTFLPSADEIYDCKVEHWGLDEPLLKHWEPESPEDFVYQFKGMCYFTNGTERVRLVTRYIYNREEYARFDSDVGVYRAVTPLGPPAAEYWNSQKEVLERTRAELDTVCRHNYQLELRTTLQRRVEPTVTISPSRTEALNHHNLLVCSVTDFYPAQIKVRWFRNDQEETTGVVSTPLIRNGDWTFQILVMLEMTPQRGDVYTCHVEHPSLQNPIIVEWRAQSLVEALYLVCGERGG

Solvent-accessible surface area: 18592 Å² total; per-residue (Å²): 196,28,84,44,53,1,3,0,0,3,1,4,22,4,42,90,66,87,50,25,21,1,1,0,11,0,43,33,3,8,0,0,72,4,38,40,166,178,96,101,32,54,20,56,17,90,52,0,127,171,88,1,120,10,63,28,68,86,0,46,73,3,16,56,40,0,100,82,0,1,72,33,0,26,162,66,17,139,62,78,38,16,96,56,42,96,5,120,11,70,23,34,19,40,28,40,53,60,117,53,86,101,11,23,0,0,0,42,0,41,35,0,2,0,5,36,26,82,14,58,0,32,16,65,54,132,104,36,104,135,40,48,66,89,14,17,26,10,20,55,115,65,18,0,0,25,11,1,0,31,5,79,20,104,4,35,91,125,46,60,4,21,0,60,0,62,14,60,13,32,156,127,65,40,78,93,89,35,63,25,194,112,66,118,3,20,0,0,1,0,4,0,23,0,34,1,38,85,40,45,105,160,18,78,0,0,4,34,2,0,6,14,75,73,19,0,0,78,0,20,33,109,94,11,40,6,133,42,62,38,132,22,0,47,64,0,8,119,72,3,45,90,55,134,98,22,22,88,131,6,108,49,19,34,78,81,3,0,78,66,0,15,100,8,0,78,96,3,2,31,112,36,112,42,108,5,76,21,49,23,54,78,33,96,75,103,86,32,78,118,28,74,34,3,31,0,11,0,2,28,0,8,24,37,110,44,107,26,81,3,40,94,75,130,121,84,42,114,101,27,48,95,60,36,109,73,41,73,0,18,47,3,14,12,11,21,45,8,29,1,81,16,90,45,90,187,58,18,46,2,20,0,37,0,66,10,58,23,30,193,114,62,42,93,40,108,34,111,4,86,129,157,88,4,21,20,0,101,8,19,25,5,171,45,141

B-factor: mean 24.5, std 12.89, range [4.68, 115.8]